Protein AF-0000000078946278 (afdb_homodimer)

Solvent-accessible surface area (backbone atoms only — not comparable to full-atom values): 30186 Å² total; per-residue (Å²): 126,74,51,47,53,63,63,53,52,40,31,12,50,52,38,10,44,50,48,45,41,41,40,75,35,79,30,46,51,8,43,84,36,61,47,65,68,46,44,50,66,47,46,50,50,32,53,38,47,28,50,66,48,45,50,46,32,24,49,40,14,40,35,33,60,70,62,76,34,54,54,55,64,56,47,61,16,51,51,42,20,52,34,47,51,42,25,46,73,36,27,77,57,79,76,48,62,60,39,45,63,53,41,46,47,37,42,15,9,28,27,49,14,62,43,74,73,43,5,36,56,39,17,37,51,36,35,64,37,36,36,36,66,25,32,50,29,39,34,51,29,51,38,69,73,37,75,80,54,97,74,88,49,94,72,72,20,70,82,44,81,62,23,61,56,51,32,56,74,66,59,35,16,46,41,55,45,18,70,75,39,23,93,65,31,56,67,29,38,28,52,73,54,42,34,48,66,31,51,53,50,30,53,49,39,57,59,35,28,76,76,31,42,40,62,59,20,52,39,50,54,48,40,51,48,35,38,72,41,69,29,36,44,12,26,73,71,53,30,63,67,51,18,47,49,52,15,50,52,31,42,34,38,76,72,63,75,44,49,70,67,54,50,45,49,60,28,50,69,58,47,71,46,44,23,43,54,46,55,47,24,39,48,15,53,12,40,9,51,42,36,56,53,41,45,23,40,40,67,54,95,55,37,52,30,46,41,68,48,82,123,126,72,51,48,55,64,62,52,53,41,32,11,50,52,39,10,43,51,48,46,42,40,39,76,35,79,31,44,49,8,43,84,35,60,47,65,68,45,44,49,64,47,45,50,50,32,52,36,47,28,50,67,49,46,49,46,32,24,49,41,15,40,35,33,60,70,63,76,34,54,54,57,64,57,47,61,16,53,51,40,20,53,33,47,50,42,25,46,73,37,28,77,56,79,75,48,62,59,38,44,62,54,43,45,47,36,42,14,7,28,27,50,13,62,42,74,74,44,4,35,56,40,17,36,50,35,35,63,39,36,36,38,66,25,33,52,29,39,34,53,29,51,38,68,74,36,74,81,53,97,74,88,50,94,73,73,18,71,83,44,83,62,23,60,57,51,32,56,74,66,57,34,15,46,41,53,47,16,71,75,39,23,93,65,32,56,69,28,38,30,53,74,57,43,34,48,65,30,52,52,49,30,53,49,41,58,58,34,27,76,78,30,43,40,62,59,20,52,39,50,53,48,39,53,48,35,37,73,39,67,29,37,46,13,26,73,69,53,29,62,67,50,18,48,48,51,16,51,52,32,40,34,39,77,69,63,74,42,50,73,66,54,51,44,48,60,27,50,69,57,48,71,46,46,22,42,54,47,55,46,28,39,48,13,54,14,39,10,53,41,36,56,52,41,47,24,40,39,68,56,94,54,37,52,30,45,42,67,48,82,124

Foldseek 3Di:
DDAQDLVLLLVLLLVLLLLLQAQPAFLHAHVVDAFPAGHSVLSVLLSVLLSVLSSLLLVLLLCCLVVVDPLQRSLLLQSLLVSLVSSCVRGPARQASLLSNQSSLLSSLSRNDRANLSSLVSSLVSQVSYWLVSVLSNLNSVCSRPVPDLDADPALGSNDPCNSVVSVVVGCTLLNVLVVCCVQAVSSVCNNVSNVLLQVLLVQLQVQLVPDFNSVSLNLSLLVVLLVDFQNQLCSQPNPVLSVVSNVVSVCCVVVVDDPVVNSCVSPVVGNSSRSSRSSSSSSSSSSSQSSQAWDWDDDPNTIGIDGDPD/DDAQDLVLLLVLLLVLLLLLQAQPAFLHAHVVDAFPAGHSVLSVLLSVLLSVLSSLLLVLLLCCLVVVDPLQRSLLLQSLLVSLVSSCVRGPARQASLLSNQSSLLSSLSRNDRANLSSLVSSLVSQVSYWLVSVLSNLNSVCSRPVPDLDADPALGSNDPCNSVRSVVVGCTLLNVLVVCCVQAVSSVCNNVSNVLLQVLLVQLQVQLVPDFNSVSLNLSLLVVLLVDFQNQLCSQPNPVVSVVSNVVSVCCVVVVDDPVVNSCVSPVVGNSSRSSRSSSSSSSSSSSQSSQAWDWDDDPNTIGIDGDRD

InterPro domains:
  IPR002736 Triphosphoribosyl-dephospho-CoA protein [PF01874] (12-288)

Radius of gyration: 24.63 Å; Cα contacts (8 Å, |Δi|>4): 1184; chains: 2; bounding box: 60×61×62 Å

pLDDT: mean 94.71, std 9.1, range [39.09, 98.94]

Sequence (622 aa):
MIAMERWSIVKAFLLGSLLEATIPKPGNVSRHRDFEDLSIYHFLFGNTALVPIYHEAVKVGELVRKGILSPSEAGLGDLIRRGTEAVRRVQDANPNFGVIALSIPLMAGLAMGRNVLEGREKATLLLRESTVRDTMELYRAIRTLNPKGIGKAERYDVYSDESFRELFEDRVNLWKLGEISCERELIFCEWISGYSLTYSTADRLVELLSREPLEEAVKKAFVELLAERRDTLIERKAGRKEAELVRKRARELLEGRISTEEFESFMAEKGDLRNPGSLADVMAVSLSLLALSGLRIEMRNGRVFGVIGRSMIAMERWSIVKAFLLGSLLEATIPKPGNVSRHRDFEDLSIYHFLFGNTALVPIYHEAVKVGELVRKGILSPSEAGLGDLIRRGTEAVRRVQDANPNFGVIALSIPLMAGLAMGRNVLEGREKATLLLRESTVRDTMELYRAIRTLNPKGIGKAERYDVYSDESFRELFEDRVNLWKLGEISCERELIFCEWISGYSLTYSTADRLVELLSREPLEEAVKKAFVELLAERRDTLIERKAGRKEAELVRKRARELLEGRISTEEFESFMAEKGDLRNPGSLADVMAVSLSLLALSGLRIEMRNGRVFGVIGRS

Structure (mmCIF, N/CA/C/O backbone):
data_AF-0000000078946278-model_v1
#
loop_
_entity.id
_entity.type
_entity.pdbx_description
1 polymer 'ATP:dephospho-CoA triphosphoribosyl transferase (CitG)'
#
loop_
_atom_site.group_PDB
_atom_site.id
_atom_site.type_symbol
_atom_site.label_atom_id
_atom_site.label_alt_id
_atom_site.label_comp_id
_atom_site.label_asym_id
_atom_site.label_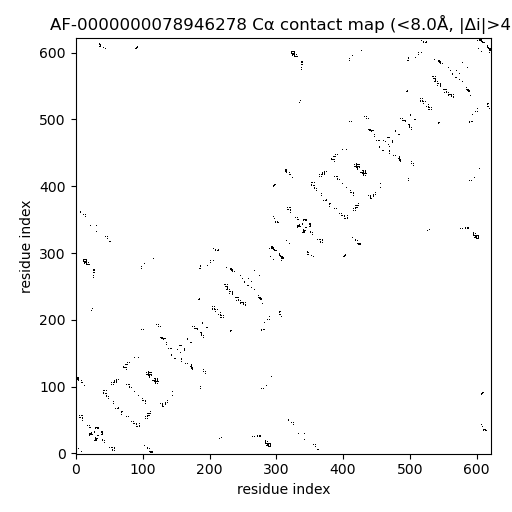entity_id
_atom_site.label_seq_id
_atom_site.pdbx_PDB_ins_code
_atom_site.Cartn_x
_atom_site.Cartn_y
_atom_site.Cartn_z
_atom_site.occupancy
_atom_site.B_iso_or_equiv
_atom_site.auth_seq_id
_atom_site.auth_comp_id
_atom_site.auth_asym_id
_atom_site.auth_atom_id
_atom_site.pdbx_PDB_model_num
ATOM 1 N N . MET A 1 1 ? -27.203 13.742 -7.895 1 41.56 1 MET A N 1
ATOM 2 C CA . MET A 1 1 ? -25.797 13.914 -8.25 1 41.56 1 MET A CA 1
ATOM 3 C C . MET A 1 1 ? -24.922 12.914 -7.496 1 41.56 1 MET A C 1
ATOM 5 O O . MET A 1 1 ? -25.078 12.727 -6.289 1 41.56 1 MET A O 1
ATOM 9 N N . ILE A 1 2 ? -24.438 11.891 -8.164 1 65.69 2 ILE A N 1
ATOM 10 C CA . ILE A 1 2 ? -24 10.617 -7.605 1 65.69 2 ILE A CA 1
ATOM 11 C C . ILE A 1 2 ? -22.75 10.828 -6.754 1 65.69 2 ILE A C 1
ATOM 13 O O . ILE A 1 2 ? -21.781 11.461 -7.199 1 65.69 2 ILE A O 1
ATOM 17 N N . ALA A 1 3 ? -22.859 10.766 -5.426 1 75.12 3 ALA A N 1
ATOM 18 C CA . ALA A 1 3 ? -21.781 10.852 -4.438 1 75.12 3 ALA A CA 1
ATOM 19 C C . ALA A 1 3 ? -20.562 10.039 -4.883 1 75.12 3 ALA A C 1
ATOM 21 O O . ALA A 1 3 ? -20.688 9.102 -5.676 1 75.12 3 ALA A O 1
ATOM 22 N N . MET A 1 4 ? -19.438 10.586 -4.492 1 84.25 4 MET A N 1
ATOM 23 C CA . MET A 1 4 ? -18.219 9.852 -4.832 1 84.25 4 MET A CA 1
ATOM 24 C C . MET A 1 4 ? -18.25 8.453 -4.219 1 84.25 4 MET A C 1
ATOM 26 O O . MET A 1 4 ? -18.703 8.273 -3.088 1 84.25 4 MET A O 1
ATOM 30 N N . GLU A 1 5 ? -17.844 7.508 -4.988 1 91.75 5 GLU A N 1
ATOM 31 C CA . GLU A 1 5 ? -17.891 6.105 -4.594 1 91.75 5 GLU A CA 1
ATOM 32 C C . GLU A 1 5 ? -16.906 5.812 -3.467 1 91.75 5 GLU A C 1
ATOM 34 O O . GLU A 1 5 ? -15.758 6.234 -3.521 1 91.75 5 GLU A O 1
ATOM 39 N N . ARG A 1 6 ? -17.344 5.125 -2.389 1 96.25 6 ARG A N 1
ATOM 40 C CA . ARG A 1 6 ? -16.609 4.883 -1.155 1 96.25 6 ARG A CA 1
ATOM 41 C C . ARG A 1 6 ? -15.227 4.309 -1.451 1 96.25 6 ARG A C 1
ATOM 43 O O . ARG A 1 6 ? -14.211 4.852 -1.009 1 96.25 6 ARG A O 1
ATOM 50 N N . TRP A 1 7 ? -15.172 3.295 -2.275 1 98.31 7 TRP A N 1
ATOM 51 C CA . TRP A 1 7 ? -13.914 2.604 -2.521 1 98.31 7 TRP A CA 1
ATOM 52 C C . TRP A 1 7 ? -12.961 3.477 -3.336 1 98.31 7 TRP A C 1
ATOM 54 O O . TRP A 1 7 ? -11.742 3.389 -3.182 1 98.31 7 TRP A O 1
ATOM 64 N N . SER A 1 8 ? -13.531 4.355 -4.207 1 98 8 SER A N 1
ATOM 65 C CA . SER A 1 8 ? -12.68 5.266 -4.961 1 98 8 SER A CA 1
ATOM 66 C C . SER A 1 8 ? -11.906 6.199 -4.031 1 98 8 SER A C 1
ATOM 68 O O . SER A 1 8 ? -10.719 6.441 -4.234 1 98 8 SER A O 1
ATOM 70 N N . ILE A 1 9 ? -12.602 6.656 -2.98 1 98.75 9 ILE A N 1
ATOM 71 C CA . ILE A 1 9 ? -11.977 7.559 -2.023 1 98.75 9 ILE A CA 1
ATOM 72 C C . ILE A 1 9 ? -10.938 6.801 -1.204 1 98.75 9 ILE A C 1
ATOM 74 O O . ILE A 1 9 ? -9.789 7.25 -1.076 1 98.75 9 ILE A O 1
ATOM 78 N N . VAL A 1 10 ? -11.266 5.609 -0.707 1 98.88 10 VAL A N 1
ATOM 79 C CA . VAL A 1 10 ? -10.375 4.82 0.129 1 98.88 10 VAL A CA 1
ATOM 80 C C . VAL A 1 10 ? -9.109 4.477 -0.653 1 98.88 10 VAL A C 1
ATOM 82 O O . VAL A 1 10 ? -7.992 4.719 -0.181 1 98.88 10 VAL A O 1
ATOM 85 N N . LYS A 1 11 ? -9.273 3.98 -1.908 1 98.88 11 LYS A N 1
ATOM 86 C CA . LYS A 1 11 ? -8.133 3.596 -2.738 1 98.88 11 LYS A CA 1
ATOM 87 C C . LYS A 1 11 ? -7.23 4.793 -3.02 1 98.88 11 LYS A C 1
ATOM 89 O O . LYS A 1 11 ? -6.004 4.676 -2.971 1 98.88 11 LYS A O 1
ATOM 94 N N . ALA A 1 12 ? -7.832 5.93 -3.264 1 98.75 12 ALA A N 1
ATOM 95 C CA . ALA A 1 12 ? -7.082 7.129 -3.633 1 98.75 12 ALA A CA 1
ATOM 96 C C . ALA A 1 12 ? -6.188 7.59 -2.486 1 98.75 12 ALA A C 1
ATOM 98 O O . ALA A 1 12 ? -5.023 7.934 -2.701 1 98.75 12 ALA A O 1
ATOM 99 N N . PHE A 1 13 ? -6.688 7.578 -1.29 1 98.94 13 PHE A N 1
ATOM 100 C CA . PHE A 1 13 ? -5.941 8.102 -0.155 1 98.94 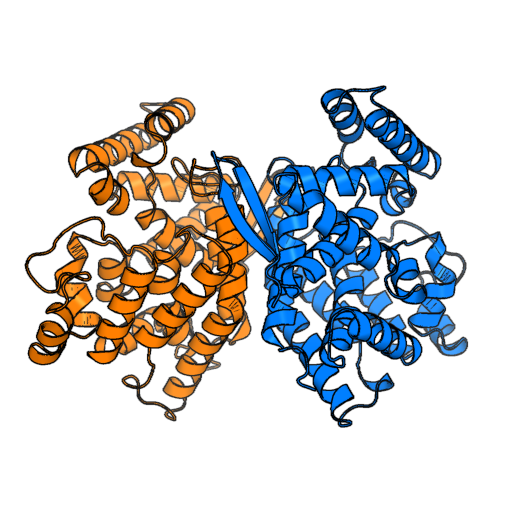13 PHE A CA 1
ATOM 101 C C . PHE A 1 13 ? -4.875 7.113 0.297 1 98.94 13 PHE A C 1
ATOM 103 O O . PHE A 1 13 ? -3.816 7.516 0.788 1 98.94 13 PHE A O 1
ATOM 110 N N . LEU A 1 14 ? -5.129 5.777 0.077 1 98.94 14 LEU A N 1
ATOM 111 C CA . LEU A 1 14 ? -4.07 4.797 0.288 1 98.94 14 LEU A CA 1
ATOM 112 C C . LEU A 1 14 ? -2.951 4.98 -0.734 1 98.94 14 LEU A C 1
ATOM 114 O O . LEU A 1 14 ? -1.773 5.004 -0.374 1 98.94 14 LEU A O 1
ATOM 118 N N . LEU A 1 15 ? -3.311 5.199 -1.965 1 98.94 15 LEU A N 1
ATOM 119 C CA . LEU A 1 15 ? -2.336 5.301 -3.045 1 98.94 15 LEU A CA 1
ATOM 120 C C . LEU A 1 15 ? -1.491 6.562 -2.896 1 98.94 15 LEU A C 1
ATOM 122 O O . LEU A 1 15 ? -0.268 6.516 -3.051 1 98.94 15 LEU A O 1
ATOM 126 N N . GLY A 1 16 ? -2.17 7.699 -2.637 1 98.94 16 GLY A N 1
ATOM 127 C CA . GLY A 1 16 ? -1.436 8.945 -2.492 1 98.94 16 GLY A CA 1
ATOM 128 C C . GLY A 1 16 ? -0.363 8.891 -1.421 1 98.94 16 GLY A C 1
ATOM 129 O O . GLY A 1 16 ? 0.75 9.375 -1.623 1 98.94 16 GLY A O 1
ATOM 130 N N . SER A 1 17 ? -0.694 8.273 -0.281 1 98.81 17 SER A N 1
ATOM 131 C CA . SER A 1 17 ? 0.256 8.125 0.816 1 98.81 17 SER A CA 1
ATOM 132 C C . SER A 1 17 ? 1.431 7.242 0.415 1 98.81 17 SER A C 1
ATOM 134 O O . SER A 1 17 ? 2.58 7.543 0.741 1 98.81 17 SER A O 1
ATOM 136 N N . LEU A 1 18 ? 1.166 6.156 -0.286 1 98.88 18 LEU A N 1
ATOM 137 C CA . LEU A 1 18 ? 2.215 5.238 -0.718 1 98.88 18 LEU A CA 1
ATOM 138 C C . LEU A 1 18 ? 3.125 5.898 -1.747 1 98.88 18 LEU A C 1
ATOM 140 O O . LEU A 1 18 ? 4.344 5.715 -1.713 1 98.88 18 LEU A O 1
ATOM 144 N N . LEU A 1 19 ? 2.529 6.633 -2.688 1 98.94 19 LEU A N 1
ATOM 145 C CA . LEU A 1 19 ? 3.326 7.34 -3.684 1 98.94 19 LEU A CA 1
ATOM 146 C C . LEU A 1 19 ? 4.262 8.344 -3.018 1 98.94 19 LEU A C 1
ATOM 148 O O . LEU A 1 19 ? 5.453 8.391 -3.334 1 98.94 19 LEU A O 1
ATOM 152 N N . GLU A 1 20 ? 3.682 9.109 -2.102 1 98.88 20 GLU A N 1
ATOM 153 C CA . GLU A 1 20 ? 4.477 10.102 -1.387 1 98.88 20 GLU A CA 1
ATOM 154 C C . GLU A 1 20 ? 5.68 9.461 -0.701 1 98.88 20 GLU A C 1
ATOM 156 O O . GLU A 1 20 ? 6.789 9.984 -0.759 1 98.88 20 GLU A O 1
ATOM 161 N N . ALA A 1 21 ? 5.496 8.305 -0.02 1 98.75 21 ALA A N 1
ATOM 162 C CA . ALA A 1 21 ? 6.551 7.641 0.745 1 98.75 21 ALA A CA 1
ATOM 163 C C . ALA A 1 21 ? 7.59 7.016 -0.182 1 98.75 21 ALA A C 1
ATOM 165 O O . ALA A 1 21 ? 8.758 6.875 0.19 1 98.75 21 ALA A O 1
ATOM 166 N N . THR A 1 22 ? 7.168 6.652 -1.377 1 98.88 22 THR A N 1
ATOM 167 C CA . THR A 1 22 ? 8.031 5.906 -2.285 1 98.88 22 THR A CA 1
ATOM 168 C C . THR A 1 22 ? 8.883 6.855 -3.127 1 98.88 22 THR A C 1
ATOM 170 O O . THR A 1 22 ? 10.047 6.574 -3.4 1 98.88 22 THR A O 1
ATOM 173 N N . ILE A 1 23 ? 8.344 7.965 -3.584 1 98.88 23 ILE A N 1
ATOM 174 C CA . ILE A 1 23 ? 9.016 8.906 -4.477 1 98.88 23 ILE A CA 1
ATOM 175 C C . ILE A 1 23 ? 10.156 9.594 -3.732 1 98.88 23 ILE A C 1
ATOM 177 O O . ILE A 1 23 ? 9.977 10.055 -2.602 1 98.88 23 ILE A O 1
ATOM 181 N N . PRO A 1 24 ? 11.344 9.641 -4.285 1 98.19 24 PRO A N 1
ATOM 182 C CA . PRO A 1 24 ? 12.531 10.133 -3.586 1 98.19 24 PRO A CA 1
ATOM 183 C C . PRO A 1 24 ? 12.586 11.656 -3.504 1 98.19 24 PRO A C 1
ATOM 185 O O . PRO A 1 24 ? 13.523 12.273 -4.016 1 98.19 24 PRO A O 1
ATOM 188 N N . LYS A 1 25 ? 11.672 12.234 -2.766 1 98.06 25 LYS A N 1
ATOM 189 C CA . LYS A 1 25 ? 11.695 13.672 -2.516 1 98.06 25 LYS A CA 1
ATOM 190 C C . LYS A 1 25 ? 12.852 14.055 -1.6 1 98.06 25 LYS A C 1
ATOM 192 O O . LYS A 1 25 ? 13.18 13.32 -0.665 1 98.06 25 LYS A O 1
ATOM 197 N N . PRO A 1 26 ? 13.438 15.203 -1.838 1 97.44 26 PRO A N 1
ATOM 198 C CA . PRO A 1 26 ? 14.594 15.602 -1.038 1 97.44 26 PRO A CA 1
ATOM 199 C C . PRO A 1 26 ? 14.281 15.688 0.454 1 97.44 26 PRO A C 1
ATOM 201 O O . PRO A 1 26 ? 13.289 16.312 0.845 1 97.44 26 PRO A O 1
ATOM 204 N N . GLY A 1 27 ? 15.141 14.992 1.23 1 97.62 27 GLY A N 1
ATOM 205 C CA . GLY A 1 27 ? 15.078 15.133 2.678 1 97.62 27 GLY A CA 1
ATOM 206 C C . GLY A 1 27 ? 14.102 14.172 3.33 1 97.62 27 GLY A C 1
ATOM 207 O O . GLY A 1 27 ? 13.961 14.164 4.555 1 97.62 27 GLY A O 1
ATOM 208 N N . ASN A 1 28 ? 13.453 13.391 2.559 1 97.81 28 ASN A N 1
ATOM 209 C CA . ASN A 1 28 ? 12.453 12.484 3.105 1 97.81 28 ASN A CA 1
ATOM 210 C C . ASN A 1 28 ? 12.898 11.023 2.98 1 97.81 28 ASN A C 1
ATOM 212 O O . ASN A 1 28 ? 13.805 10.711 2.209 1 97.81 28 ASN A O 1
ATOM 216 N N . VAL A 1 29 ? 12.297 10.195 3.818 1 97.56 29 VAL A N 1
ATOM 217 C CA . VAL A 1 29 ? 12.305 8.766 3.521 1 97.56 29 VAL A CA 1
ATOM 218 C C . VAL A 1 29 ? 11.734 8.523 2.125 1 97.56 29 VAL A C 1
ATOM 220 O O . VAL A 1 29 ? 10.828 9.234 1.688 1 97.56 29 VAL A O 1
ATOM 223 N N . SER A 1 30 ? 12.25 7.574 1.442 1 98.19 30 SER A N 1
ATOM 224 C CA . SER A 1 30 ? 11.789 7.184 0.113 1 98.19 30 SER A CA 1
ATOM 225 C C . SER A 1 30 ? 12.172 5.746 -0.207 1 98.19 30 SER A C 1
ATOM 227 O O . SER A 1 30 ? 12.656 5.02 0.665 1 98.19 30 SER A O 1
ATOM 229 N N . ARG A 1 31 ? 11.898 5.359 -1.455 1 98.44 31 ARG A N 1
ATOM 230 C CA . ARG A 1 31 ? 12.32 4.027 -1.871 1 98.44 31 ARG A CA 1
ATOM 231 C C . ARG A 1 31 ? 13.844 3.891 -1.802 1 98.44 31 ARG A C 1
ATOM 233 O O . ARG A 1 31 ? 14.367 2.787 -1.639 1 98.44 31 ARG A O 1
ATOM 240 N N . HIS A 1 32 ? 14.625 5.023 -1.742 1 97.25 32 HIS A N 1
ATOM 241 C CA . HIS A 1 32 ? 16.078 4.949 -1.817 1 97.25 32 HIS A CA 1
ATOM 242 C C . HIS A 1 32 ? 16.719 5.293 -0.476 1 97.25 32 HIS A C 1
ATOM 244 O O . HIS A 1 32 ? 17.922 5.098 -0.29 1 97.25 32 HIS A O 1
ATOM 250 N N . ARG A 1 33 ? 15.914 5.816 0.417 1 95.69 33 ARG A N 1
ATOM 251 C CA . ARG A 1 33 ? 16.516 6.363 1.63 1 95.69 33 ARG A CA 1
ATOM 252 C C . ARG A 1 33 ? 15.633 6.098 2.844 1 95.69 33 ARG A C 1
ATOM 254 O O . ARG A 1 33 ? 14.422 6.312 2.793 1 95.69 33 ARG A O 1
ATOM 261 N N . ASP A 1 34 ? 16.25 5.633 3.912 1 96.44 34 ASP A N 1
ATOM 262 C CA . ASP A 1 34 ? 15.641 5.516 5.238 1 96.44 34 ASP A CA 1
ATOM 263 C C . ASP A 1 34 ? 16.344 6.422 6.242 1 96.44 34 ASP A C 1
ATOM 265 O O . ASP A 1 34 ? 17.422 6.945 5.969 1 96.44 34 ASP A O 1
ATOM 269 N N . PHE A 1 35 ? 15.703 6.715 7.309 1 96.06 35 PHE A N 1
ATOM 270 C CA . PHE A 1 35 ? 16.344 7.297 8.484 1 96.06 35 PHE A CA 1
ATOM 271 C C . PHE A 1 35 ? 16.719 6.211 9.484 1 96.06 35 PHE A C 1
ATOM 273 O O . PHE A 1 35 ? 16.469 5.027 9.25 1 96.06 35 PHE A O 1
ATOM 280 N N . GLU A 1 36 ? 17.422 6.629 10.523 1 94.5 36 GLU A N 1
ATOM 281 C CA . GLU A 1 36 ? 17.828 5.695 11.562 1 94.5 36 GLU A CA 1
ATOM 282 C C . GLU A 1 36 ? 16.625 5.141 12.32 1 94.5 36 GLU A C 1
ATOM 284 O O . GLU A 1 36 ? 16.656 4.008 12.805 1 94.5 36 GLU A O 1
ATOM 289 N N . ASP A 1 37 ? 15.508 5.914 12.312 1 94.19 37 ASP A N 1
ATOM 290 C CA . ASP A 1 37 ? 14.383 5.512 13.148 1 94.19 37 ASP A CA 1
ATOM 291 C C . ASP A 1 37 ? 13.094 5.422 12.336 1 94.19 37 ASP A C 1
ATOM 293 O O . ASP A 1 37 ? 12.008 5.246 12.891 1 94.19 37 ASP A O 1
ATOM 297 N N . LEU A 1 38 ? 13.211 5.551 11.039 1 96.69 38 LEU A N 1
ATOM 298 C CA . LEU A 1 38 ? 12.047 5.543 10.156 1 96.69 38 LEU A CA 1
ATOM 299 C C . LEU A 1 38 ? 12.422 5.031 8.773 1 96.69 38 LEU A C 1
ATOM 301 O O . LEU A 1 38 ? 13.391 5.5 8.172 1 96.69 38 LEU A O 1
ATOM 305 N N . SER A 1 39 ? 11.719 4.066 8.289 1 97.88 39 SER A N 1
ATOM 306 C CA . SER A 1 39 ? 12 3.482 6.977 1 97.88 39 SER A CA 1
ATOM 307 C C . SER A 1 39 ? 10.727 3.383 6.137 1 97.88 39 SER A C 1
ATOM 309 O O . SER A 1 39 ? 9.625 3.598 6.645 1 97.88 39 SER A O 1
ATOM 311 N N . ILE A 1 40 ? 10.898 3.041 4.883 1 98.62 40 ILE A N 1
ATOM 312 C CA . ILE A 1 40 ? 9.781 2.891 3.959 1 98.62 40 ILE A CA 1
ATOM 313 C C . ILE A 1 40 ? 8.844 1.796 4.457 1 98.62 40 ILE A C 1
ATOM 315 O O . ILE A 1 40 ? 7.629 1.862 4.238 1 98.62 40 ILE A O 1
ATOM 319 N N . TYR A 1 41 ? 9.336 0.786 5.164 1 98.81 41 TYR A N 1
ATOM 320 C CA . TYR A 1 41 ? 8.516 -0.313 5.656 1 98.81 41 TYR A CA 1
ATOM 321 C C . TYR A 1 41 ? 7.508 0.179 6.688 1 98.81 41 TYR A C 1
ATOM 323 O O . TYR A 1 41 ? 6.387 -0.329 6.762 1 98.81 41 TYR A O 1
ATOM 331 N N . HIS A 1 42 ? 7.879 1.192 7.492 1 98.62 42 HIS A N 1
ATOM 332 C CA . HIS A 1 42 ? 6.941 1.781 8.438 1 98.62 42 HIS A CA 1
ATOM 333 C C . HIS A 1 42 ? 5.73 2.373 7.723 1 98.62 42 HIS A C 1
ATOM 335 O O . HIS A 1 42 ? 4.602 2.258 8.203 1 98.62 42 HIS A O 1
ATOM 341 N N . PHE A 1 43 ? 5.98 2.992 6.59 1 98.75 43 PHE A N 1
ATOM 342 C CA . PHE A 1 43 ? 4.895 3.57 5.805 1 98.75 43 PHE A CA 1
ATOM 343 C C . PHE A 1 43 ? 3.998 2.477 5.234 1 98.75 43 PHE A C 1
ATOM 345 O O . PHE A 1 43 ? 2.777 2.635 5.176 1 98.75 43 PHE A O 1
ATOM 352 N N . LEU A 1 44 ? 4.59 1.342 4.773 1 98.88 44 LEU A N 1
ATOM 353 C CA . LEU A 1 44 ? 3.793 0.243 4.234 1 98.88 44 LEU A CA 1
ATOM 354 C C . LEU A 1 44 ? 2.891 -0.35 5.312 1 98.88 44 LEU A C 1
ATOM 356 O O . LEU A 1 44 ? 1.694 -0.547 5.086 1 98.88 44 LEU A O 1
ATOM 360 N N . PHE A 1 45 ? 3.461 -0.614 6.477 1 98.81 45 PHE A N 1
ATOM 361 C CA . PHE A 1 45 ? 2.695 -1.168 7.586 1 98.81 45 PHE A CA 1
ATOM 362 C C . PHE A 1 45 ? 1.61 -0.195 8.031 1 98.81 45 PHE A C 1
ATOM 364 O O . PHE A 1 45 ? 0.457 -0.587 8.219 1 98.81 45 PHE A O 1
ATOM 371 N N . GLY A 1 46 ? 2.002 1.065 8.211 1 98.62 46 GLY A N 1
ATOM 372 C CA . GLY A 1 46 ? 1.035 2.072 8.625 1 98.62 46 GLY A CA 1
ATOM 373 C C . GLY A 1 46 ? -0.107 2.238 7.637 1 98.62 46 GLY A C 1
ATOM 374 O O . GLY A 1 46 ? -1.269 2.34 8.039 1 98.62 46 GLY A O 1
ATOM 375 N N . ASN A 1 47 ? 0.241 2.299 6.367 1 98.69 47 ASN A N 1
ATOM 376 C CA . ASN A 1 47 ? -0.752 2.482 5.312 1 98.69 47 ASN A CA 1
ATOM 377 C C . ASN A 1 47 ? -1.805 1.378 5.336 1 98.69 47 ASN A C 1
ATOM 379 O O . ASN A 1 47 ? -3.004 1.656 5.301 1 98.69 47 ASN A O 1
ATOM 383 N N . THR A 1 48 ? -1.396 0.123 5.414 1 98.75 48 THR A N 1
ATOM 384 C CA . THR A 1 48 ? -2.334 -0.994 5.359 1 98.75 48 THR A CA 1
ATOM 385 C C . THR A 1 48 ? -3.154 -1.076 6.645 1 98.75 48 THR A C 1
ATOM 387 O O . THR A 1 48 ? -4.32 -1.472 6.617 1 98.75 48 THR A O 1
ATOM 390 N N . ALA A 1 49 ? -2.578 -0.666 7.742 1 98.62 49 ALA A N 1
ATOM 391 C CA . ALA A 1 49 ? -3.283 -0.667 9.023 1 98.62 49 ALA A CA 1
ATOM 392 C C . ALA A 1 49 ? -4.465 0.297 8.992 1 98.62 49 ALA A C 1
ATOM 394 O O . ALA A 1 49 ? -5.41 0.152 9.773 1 98.62 49 ALA A O 1
ATOM 395 N N . LEU A 1 50 ? -4.457 1.238 8.086 1 98.81 50 LEU A N 1
ATOM 396 C CA . LEU A 1 50 ? -5.438 2.32 8.086 1 98.81 50 LEU A CA 1
ATOM 397 C C . LEU A 1 50 ? -6.656 1.948 7.25 1 98.81 50 LEU A C 1
ATOM 399 O O . LEU A 1 50 ? -7.672 2.648 7.281 1 98.81 50 LEU A O 1
ATOM 403 N N . VAL A 1 51 ? -6.652 0.849 6.547 1 98.88 51 VAL A N 1
ATOM 404 C CA . VAL A 1 51 ? -7.664 0.536 5.543 1 98.88 51 VAL A CA 1
ATOM 405 C C . VAL A 1 51 ? -9.047 0.535 6.188 1 98.88 51 VAL A C 1
ATOM 407 O O . VAL A 1 51 ? -9.969 1.197 5.699 1 98.88 51 VAL A O 1
ATOM 410 N N . PRO A 1 52 ? -9.289 -0.141 7.352 1 98.75 52 PRO A N 1
ATOM 411 C CA . PRO A 1 52 ? -10.633 -0.13 7.934 1 98.75 52 PRO A CA 1
ATOM 412 C C . PRO A 1 52 ? -11.055 1.253 8.43 1 98.75 52 PRO A C 1
ATOM 414 O O . PRO A 1 52 ? -12.234 1.605 8.359 1 98.75 52 PRO A O 1
ATOM 417 N N . ILE A 1 53 ? -10.086 2.043 8.938 1 98.88 53 ILE A N 1
ATOM 418 C CA . ILE A 1 53 ? -10.383 3.371 9.469 1 98.88 53 ILE A CA 1
ATOM 419 C C . ILE A 1 53 ? -10.773 4.309 8.336 1 98.88 53 ILE A C 1
ATOM 421 O O . ILE A 1 53 ? -11.727 5.086 8.461 1 98.88 53 ILE A O 1
ATOM 425 N N . TYR A 1 54 ? -10.039 4.234 7.211 1 98.94 54 TYR A N 1
ATOM 426 C CA . TYR A 1 54 ? -10.367 5.043 6.047 1 98.94 54 TYR A CA 1
ATOM 427 C C . TYR A 1 54 ? -11.734 4.664 5.484 1 98.94 54 TYR A C 1
ATOM 429 O O . TYR A 1 54 ? -12.516 5.535 5.102 1 98.94 54 TYR A O 1
ATOM 437 N N . HIS A 1 55 ? -12.008 3.354 5.438 1 98.88 55 HIS A N 1
ATOM 438 C CA . HIS A 1 55 ? -13.328 2.896 5.016 1 98.88 55 HIS A CA 1
ATOM 439 C C . HIS A 1 55 ? -14.422 3.48 5.906 1 98.88 55 HIS A C 1
ATOM 441 O O . HIS A 1 55 ? -15.461 3.928 5.41 1 98.88 55 HIS A O 1
ATOM 447 N N . GLU A 1 56 ? -14.211 3.477 7.195 1 98.81 56 GLU A N 1
ATOM 448 C CA . GLU A 1 56 ? -15.188 4 8.148 1 98.81 56 GLU A CA 1
ATOM 449 C C . GLU A 1 56 ? -15.344 5.512 8.008 1 98.81 56 GLU A C 1
ATOM 451 O O . GLU A 1 56 ? -16.453 6.039 8.117 1 98.81 56 GLU A O 1
ATOM 456 N N . ALA A 1 57 ? -14.227 6.227 7.805 1 98.88 57 ALA A N 1
ATOM 457 C CA . ALA A 1 57 ? -14.297 7.672 7.629 1 98.88 57 ALA A CA 1
ATOM 458 C C . ALA A 1 57 ? -15.211 8.039 6.469 1 98.88 57 ALA A C 1
ATOM 460 O O . ALA A 1 57 ? -16.016 8.969 6.578 1 98.88 57 ALA A O 1
ATOM 461 N N . VAL A 1 58 ? -15.055 7.332 5.363 1 98.88 58 VAL A N 1
ATOM 462 C CA . VAL A 1 58 ? -15.891 7.586 4.199 1 98.88 58 VAL A CA 1
ATOM 463 C C . VAL A 1 58 ? -17.344 7.234 4.52 1 98.88 58 VAL A C 1
ATOM 465 O O . VAL A 1 58 ? -18.266 7.973 4.156 1 98.88 58 VAL A O 1
ATOM 468 N N . LYS A 1 59 ? -17.562 6.113 5.207 1 98.69 59 LYS A N 1
ATOM 469 C CA . LYS A 1 59 ? -18.906 5.711 5.605 1 98.69 59 LYS A CA 1
ATOM 470 C C . LYS A 1 59 ? -19.578 6.789 6.457 1 98.69 59 LYS A C 1
ATOM 472 O O . LYS A 1 59 ? -20.766 7.074 6.289 1 98.69 59 LYS A O 1
ATOM 477 N N . VAL A 1 60 ? -18.859 7.32 7.363 1 98.75 60 VAL A N 1
ATOM 478 C CA . VAL A 1 60 ? -19.375 8.383 8.219 1 98.75 60 VAL A CA 1
ATOM 479 C C . VAL A 1 60 ? -19.828 9.562 7.363 1 98.75 60 VAL A C 1
ATOM 481 O O . VAL A 1 60 ? -20.906 10.125 7.59 1 98.75 60 VAL A O 1
ATOM 484 N N . GLY A 1 61 ? -18.969 9.961 6.383 1 98.69 61 GLY A N 1
ATOM 485 C CA . GLY A 1 61 ? -19.375 11.008 5.461 1 98.69 61 GLY A CA 1
ATOM 486 C C . GLY A 1 61 ? -20.656 10.711 4.73 1 98.69 61 GLY A C 1
ATOM 487 O O . GLY A 1 61 ? -21.516 11.586 4.566 1 98.69 61 GLY A O 1
ATOM 488 N N . GLU A 1 62 ? -20.844 9.461 4.336 1 98.44 62 GLU A N 1
ATOM 489 C CA . GLU A 1 62 ? -22.062 9.031 3.666 1 98.44 62 GLU A CA 1
ATOM 490 C C . GLU A 1 62 ? -23.266 9.164 4.586 1 98.44 62 GLU A C 1
ATOM 492 O O . GLU A 1 62 ? -24.344 9.586 4.148 1 98.44 62 GLU A O 1
ATOM 497 N N . LEU A 1 63 ? -23.078 8.758 5.801 1 98.62 63 LEU A N 1
ATOM 498 C CA . LEU A 1 63 ? -24.172 8.82 6.77 1 98.62 63 LEU A CA 1
ATOM 499 C C . LEU A 1 63 ? -24.562 10.266 7.062 1 98.62 63 LEU A C 1
ATOM 501 O O . LEU A 1 63 ? -25.734 10.562 7.246 1 98.62 63 LEU A O 1
ATOM 505 N N . VAL A 1 64 ? -23.594 11.141 7.129 1 98.62 64 VAL A N 1
ATOM 506 C CA . VAL A 1 64 ? -23.891 12.555 7.336 1 98.62 64 VAL A CA 1
ATOM 507 C C . VAL A 1 64 ? -24.641 13.109 6.129 1 98.62 64 VAL A C 1
ATOM 509 O O . VAL A 1 64 ? -25.625 13.828 6.285 1 98.62 64 VAL A O 1
ATOM 512 N N . ARG A 1 65 ? -24.172 12.773 4.957 1 97.75 65 ARG A N 1
ATOM 513 C CA . ARG A 1 65 ? -24.828 13.211 3.73 1 97.75 65 ARG A CA 1
ATOM 514 C C . ARG A 1 65 ? -26.281 12.781 3.715 1 97.75 65 ARG A C 1
ATOM 516 O O . ARG A 1 65 ? -27.156 13.539 3.273 1 97.75 65 ARG A O 1
ATOM 523 N N . LYS A 1 66 ? -26.547 11.602 4.199 1 97.5 66 LYS A N 1
ATOM 524 C CA . LYS A 1 66 ? -27.891 11.023 4.172 1 97.5 66 LYS A CA 1
ATOM 525 C C . LYS A 1 66 ? -28.75 11.555 5.316 1 97.5 66 LYS A C 1
ATOM 527 O O . LYS A 1 66 ? -29.938 11.242 5.414 1 97.5 66 LYS A O 1
ATOM 532 N N . GLY A 1 67 ? -28.188 12.336 6.172 1 97.62 67 GLY A N 1
ATOM 533 C CA . GLY A 1 67 ? -28.922 12.922 7.281 1 97.62 67 GLY A CA 1
ATOM 534 C C . GLY A 1 67 ? -29.109 11.969 8.445 1 97.62 67 GLY A C 1
ATOM 535 O O . GLY A 1 67 ? -29.859 12.258 9.375 1 97.62 67 GLY A O 1
ATOM 536 N N . ILE A 1 68 ? -28.453 10.852 8.367 1 98.5 68 ILE A N 1
ATOM 537 C CA . ILE A 1 68 ? -28.547 9.867 9.445 1 98.5 68 ILE A CA 1
ATOM 538 C C . ILE A 1 68 ? -27.734 10.344 10.641 1 98.5 68 ILE A C 1
ATOM 540 O O . ILE A 1 68 ? -28.125 10.141 11.789 1 98.5 68 ILE A O 1
ATOM 544 N N . LEU A 1 69 ? -26.594 10.914 10.375 1 98.56 69 LEU A N 1
ATOM 545 C CA . LEU A 1 69 ? -25.766 11.57 11.375 1 98.56 69 LEU A CA 1
ATOM 546 C C . LEU A 1 69 ? -25.719 13.078 11.148 1 98.56 69 LEU A C 1
ATOM 548 O O . LEU A 1 69 ? -25.75 13.531 10 1 98.56 69 LEU A O 1
ATOM 552 N N . SER A 1 70 ? -25.656 13.781 12.227 1 98.56 70 SER A N 1
ATOM 553 C CA . SER A 1 70 ? -25.328 15.203 12.094 1 98.56 70 SER A CA 1
ATOM 554 C C . SER A 1 70 ? -23.828 15.414 11.906 1 98.56 70 SER A C 1
ATOM 556 O O . SER A 1 70 ? -23.031 14.555 12.273 1 98.56 70 SER A O 1
ATOM 558 N N . PRO A 1 71 ? -23.453 16.484 11.344 1 98.44 71 PRO A N 1
ATOM 559 C CA . PRO A 1 71 ? -22.031 16.781 11.195 1 98.44 71 PRO A CA 1
ATOM 560 C C . PRO A 1 71 ? -21.266 16.703 12.508 1 98.44 71 PRO A C 1
ATOM 562 O O . PRO A 1 71 ? -20.125 16.25 12.539 1 98.44 71 PRO A O 1
ATOM 565 N N . SER A 1 72 ? -21.906 17.094 13.609 1 98.38 72 SER A N 1
ATOM 566 C CA . SER A 1 72 ? -21.25 17.094 14.914 1 98.38 72 SER A CA 1
ATOM 567 C C . SER A 1 72 ? -21.062 15.672 15.43 1 98.38 72 SER A C 1
ATOM 569 O O . SER A 1 72 ? -20.312 15.445 16.375 1 98.38 72 SER A O 1
ATOM 571 N N . GLU A 1 73 ? -21.672 14.727 14.773 1 98.62 73 GLU A N 1
ATOM 572 C CA . GLU A 1 73 ? -21.594 13.328 15.188 1 98.62 73 GLU A CA 1
ATOM 573 C C . GLU A 1 73 ? -20.594 12.547 14.336 1 98.62 73 GLU A C 1
ATOM 575 O O . GLU A 1 73 ? -20.469 11.328 14.477 1 98.62 73 GLU A O 1
ATOM 580 N N . ALA A 1 74 ? -19.875 13.195 13.492 1 98.56 74 ALA A N 1
ATOM 581 C CA . ALA A 1 74 ? -18.953 12.531 12.57 1 98.56 74 ALA A CA 1
ATOM 582 C C . ALA A 1 74 ? -17.828 11.828 13.32 1 98.56 74 ALA A C 1
ATOM 584 O O . ALA A 1 74 ? -17.281 10.828 12.836 1 98.56 74 ALA A O 1
ATOM 585 N N . GLY A 1 75 ? -17.453 12.352 14.531 1 98.75 75 GLY A N 1
ATOM 586 C CA . GLY A 1 75 ? -16.453 11.68 15.352 1 98.75 75 GLY A CA 1
ATOM 587 C C . GLY A 1 75 ? -15.07 11.688 14.734 1 98.75 75 GLY A C 1
ATOM 588 O O . GLY A 1 75 ? -14.359 10.68 14.773 1 98.75 75 GLY A O 1
ATOM 589 N N . LEU A 1 76 ? -14.688 12.836 14.156 1 98.88 76 LEU A N 1
ATOM 590 C CA . LEU A 1 76 ? -13.414 12.945 13.453 1 98.88 76 LEU A CA 1
ATOM 591 C C . LEU A 1 76 ? -12.25 12.648 14.391 1 98.88 76 LEU A C 1
ATOM 593 O O . LEU A 1 76 ? -11.297 11.961 14.008 1 98.88 76 LEU A O 1
ATOM 597 N N . GLY A 1 77 ? -12.289 13.18 15.633 1 98.69 77 GLY A N 1
ATOM 598 C CA . GLY A 1 77 ? -11.219 12.945 16.594 1 98.69 77 GLY A CA 1
ATOM 599 C C . GLY A 1 77 ? -11.031 11.484 16.938 1 98.69 77 GLY A C 1
ATOM 600 O O . GLY A 1 77 ? -9.898 11 17.016 1 98.69 77 GLY A O 1
ATOM 601 N N . ASP A 1 78 ? -12.148 10.797 17.125 1 98.75 78 ASP A N 1
ATOM 602 C CA . ASP A 1 78 ? -12.117 9.367 17.422 1 98.75 78 ASP A CA 1
ATOM 603 C C . ASP A 1 78 ? -11.492 8.586 16.266 1 98.75 78 ASP A C 1
ATOM 605 O O . ASP A 1 78 ? -10.688 7.676 16.5 1 98.75 78 ASP A O 1
ATOM 609 N N . LEU A 1 79 ? -11.859 8.906 15.031 1 98.88 79 LEU A N 1
ATOM 610 C CA . LEU A 1 79 ? -11.32 8.234 13.852 1 98.88 79 LEU A CA 1
ATOM 611 C C . LEU A 1 79 ? -9.82 8.461 13.75 1 98.88 79 LEU A C 1
ATOM 613 O O . LEU A 1 79 ? -9.07 7.527 13.453 1 98.88 79 LEU A O 1
ATOM 617 N N . ILE A 1 80 ? -9.344 9.68 14 1 98.81 80 ILE A N 1
ATOM 618 C CA . ILE A 1 80 ? -7.922 9.992 13.953 1 98.81 80 ILE A CA 1
ATOM 619 C C . ILE A 1 80 ? -7.18 9.211 15.031 1 98.81 80 ILE A C 1
ATOM 621 O O . ILE A 1 80 ? -6.129 8.617 14.766 1 98.81 80 ILE A O 1
ATOM 625 N N . ARG A 1 81 ? -7.707 9.188 16.219 1 98.56 81 ARG A N 1
ATOM 626 C CA . ARG A 1 81 ? -7.09 8.453 17.328 1 98.56 81 ARG A CA 1
ATOM 627 C C . ARG A 1 81 ? -6.996 6.965 17.016 1 98.56 81 ARG A C 1
ATOM 629 O O . ARG A 1 81 ? -5.93 6.359 17.141 1 98.56 81 ARG A O 1
ATOM 636 N N . ARG A 1 82 ? -8.102 6.363 16.594 1 98.62 82 ARG A N 1
ATOM 637 C CA . ARG A 1 82 ? -8.125 4.938 16.281 1 98.62 82 ARG A CA 1
ATOM 638 C C . ARG A 1 82 ? -7.172 4.613 15.125 1 98.62 82 ARG A C 1
ATOM 640 O O . ARG A 1 82 ? -6.527 3.561 15.125 1 98.62 82 ARG A O 1
ATOM 647 N N . GLY A 1 83 ? -7.152 5.496 14.078 1 98.62 83 GLY A N 1
ATOM 648 C CA . GLY A 1 83 ? -6.176 5.324 13.016 1 98.62 83 GLY A CA 1
ATOM 649 C C . GLY A 1 83 ? -4.742 5.344 13.508 1 98.62 83 GLY A C 1
ATOM 650 O O . GLY A 1 83 ? -3.938 4.492 13.125 1 98.62 83 GLY A O 1
ATOM 651 N N . THR A 1 84 ? -4.453 6.297 14.375 1 98 84 THR A N 1
ATOM 652 C CA . THR A 1 84 ? -3.121 6.426 14.953 1 98 84 THR A CA 1
ATOM 653 C C . THR A 1 84 ? -2.766 5.188 15.766 1 98 84 THR A C 1
ATOM 655 O O . THR A 1 84 ? -1.646 4.676 15.68 1 98 84 THR A O 1
ATOM 658 N N . GLU A 1 85 ? -3.709 4.707 16.531 1 97.62 85 GLU A N 1
ATOM 659 C CA . GLU A 1 85 ? -3.498 3.51 17.344 1 97.62 85 GLU A CA 1
ATOM 660 C C . GLU A 1 85 ? -3.287 2.281 16.453 1 97.62 85 GLU A C 1
ATOM 662 O O . GLU A 1 85 ? -2.457 1.423 16.766 1 97.62 85 GLU A O 1
ATOM 667 N N . ALA A 1 86 ? -4.059 2.176 15.398 1 97.88 86 ALA A N 1
ATOM 668 C CA . ALA A 1 86 ? -3.914 1.058 14.469 1 97.88 86 ALA A CA 1
ATOM 669 C C . ALA A 1 86 ? -2.508 1.016 13.875 1 97.88 86 ALA A C 1
ATOM 671 O O . ALA A 1 86 ? -1.915 -0.057 13.742 1 97.88 86 ALA A O 1
ATOM 672 N N . VAL A 1 87 ? -2.006 2.172 13.523 1 98.06 87 VAL A N 1
ATOM 673 C CA . VAL A 1 87 ? -0.67 2.275 12.945 1 98.06 87 VAL A CA 1
ATOM 674 C C . VAL A 1 87 ? 0.376 1.915 14 1 98.06 87 VAL A C 1
ATOM 676 O O . VAL A 1 87 ? 1.322 1.176 13.719 1 98.06 87 VAL A O 1
ATOM 679 N N . ARG A 1 88 ? 0.226 2.393 15.195 1 96.56 88 ARG A N 1
ATOM 680 C CA . ARG A 1 88 ? 1.175 2.16 16.281 1 96.56 88 ARG A CA 1
ATOM 681 C C . ARG A 1 88 ? 1.254 0.678 16.625 1 96.56 88 ARG A C 1
ATOM 683 O O . ARG A 1 88 ? 2.311 0.184 17.031 1 96.56 88 ARG A O 1
ATOM 690 N N . ARG A 1 89 ? 0.245 -0.023 16.469 1 96 89 ARG A N 1
ATOM 691 C CA . ARG A 1 89 ? 0.18 -1.435 16.828 1 96 89 ARG A CA 1
ATOM 692 C C . ARG A 1 89 ? 1.086 -2.273 15.938 1 96 89 ARG A C 1
ATOM 694 O O . ARG A 1 89 ? 1.527 -3.355 16.328 1 96 89 ARG A O 1
ATOM 701 N N . VAL A 1 90 ? 1.429 -1.757 14.734 1 97.62 90 VAL A N 1
ATOM 702 C CA . VAL A 1 90 ? 2.084 -2.639 13.773 1 97.62 90 VAL A CA 1
ATOM 703 C C . VAL A 1 90 ? 3.527 -2.188 13.562 1 97.62 90 VAL A C 1
ATOM 705 O O . VAL A 1 90 ? 4.285 -2.83 12.828 1 97.62 90 VAL A O 1
ATOM 708 N N . GLN A 1 91 ? 3.91 -1.109 14.109 1 95.94 91 GLN A N 1
ATOM 709 C CA . GLN A 1 91 ? 5.262 -0.587 13.945 1 95.94 91 GLN A CA 1
ATOM 710 C C . GLN A 1 91 ? 5.613 0.394 15.055 1 95.94 91 GLN A C 1
ATOM 712 O O . GLN A 1 91 ? 4.758 0.751 15.867 1 95.94 91 GLN A O 1
ATOM 717 N N . ASP A 1 92 ? 6.812 0.905 15.133 1 95 92 ASP A N 1
ATOM 718 C CA . ASP A 1 92 ? 7.273 1.596 16.328 1 95 92 ASP A CA 1
ATOM 719 C C . ASP A 1 92 ? 7.676 3.035 16.016 1 95 92 ASP A C 1
ATOM 721 O O . ASP A 1 92 ? 8.422 3.658 16.766 1 95 92 ASP A O 1
ATOM 725 N N . ALA A 1 93 ? 7.34 3.551 14.836 1 94.69 93 ALA A N 1
ATOM 726 C CA . ALA A 1 93 ? 7.641 4.93 14.453 1 94.69 93 ALA A CA 1
ATOM 727 C C . ALA A 1 93 ? 6.359 5.723 14.211 1 94.69 93 ALA A C 1
ATOM 729 O O . ALA A 1 93 ? 5.27 5.273 14.57 1 94.69 93 ALA A O 1
ATOM 730 N N . ASN A 1 94 ? 6.438 7 13.836 1 93 94 ASN A N 1
ATOM 731 C CA . ASN A 1 94 ? 5.316 7.863 13.469 1 93 94 ASN A CA 1
ATOM 732 C C . ASN A 1 94 ? 5.395 8.297 12.008 1 93 94 ASN A C 1
ATOM 734 O O . ASN A 1 94 ? 5.703 9.453 11.719 1 93 94 ASN A O 1
ATOM 738 N N . PRO A 1 95 ? 5.008 7.414 11.148 1 93.56 95 PRO A N 1
ATOM 739 C CA . PRO A 1 95 ? 5.234 7.672 9.719 1 93.56 95 PRO A CA 1
ATOM 740 C C . PRO A 1 95 ? 4.211 8.633 9.125 1 93.56 95 PRO A C 1
ATOM 742 O O . PRO A 1 95 ? 4.484 9.281 8.117 1 93.56 95 PRO A O 1
ATOM 745 N N . ASN A 1 96 ? 3.027 8.68 9.734 1 94.94 96 ASN A N 1
ATOM 746 C CA . ASN A 1 96 ? 2.023 9.312 8.883 1 94.94 96 ASN A CA 1
ATOM 747 C C . ASN A 1 96 ? 0.923 9.977 9.703 1 94.94 96 ASN A C 1
ATOM 749 O O . ASN A 1 96 ? -0.219 10.078 9.258 1 94.94 96 ASN A O 1
ATOM 753 N N . PHE A 1 97 ? 1.222 10.445 10.922 1 97 97 PHE A N 1
ATOM 754 C CA . PHE A 1 97 ? 0.194 11.094 11.727 1 97 97 PHE A CA 1
ATOM 755 C C . PHE A 1 97 ? -0.435 12.25 10.961 1 97 97 PHE A C 1
ATOM 757 O O . PHE A 1 97 ? -1.66 12.391 10.93 1 97 97 PHE A O 1
ATOM 764 N N . GLY A 1 98 ? 0.405 13.094 10.398 1 97.56 98 GLY A N 1
ATOM 765 C CA . GLY A 1 98 ? -0.094 14.242 9.656 1 97.56 98 GLY A CA 1
ATOM 766 C C . GLY A 1 98 ? -0.996 13.859 8.5 1 97.56 98 GLY A C 1
ATOM 767 O O . GLY A 1 98 ? -2.008 14.516 8.25 1 97.56 98 GLY A O 1
ATOM 768 N N . VAL A 1 99 ? -0.636 12.789 7.812 1 98.75 99 VAL A N 1
ATOM 769 C CA . VAL A 1 99 ? -1.444 12.297 6.699 1 98.75 99 VAL A CA 1
ATOM 770 C C . VAL A 1 99 ? -2.807 11.836 7.211 1 98.75 99 VAL A C 1
ATOM 772 O O . VAL A 1 99 ? -3.836 12.117 6.594 1 98.75 99 VAL A O 1
ATOM 775 N N . ILE A 1 100 ? -2.855 11.148 8.344 1 98.81 100 ILE A N 1
ATOM 776 C CA . ILE A 1 100 ? -4.094 10.672 8.945 1 98.81 100 ILE A CA 1
ATOM 777 C C . ILE A 1 100 ? -4.984 11.859 9.305 1 98.81 100 ILE A C 1
ATOM 779 O O . ILE A 1 100 ? -6.164 11.891 8.953 1 98.81 100 ILE A O 1
ATOM 783 N N . ALA A 1 101 ? -4.379 12.852 9.953 1 98.5 101 ALA A N 1
ATOM 784 C CA . ALA A 1 101 ? -5.105 14.023 10.438 1 98.5 101 ALA A CA 1
ATOM 785 C C . ALA A 1 101 ? -5.695 14.82 9.281 1 98.5 101 ALA A C 1
ATOM 787 O O . ALA A 1 101 ? -6.789 15.383 9.398 1 98.5 101 ALA A O 1
ATOM 788 N N . LEU A 1 102 ? -4.965 14.867 8.211 1 98.81 102 LEU A N 1
ATOM 789 C CA . LEU A 1 102 ? -5.449 15.602 7.047 1 98.81 102 LEU A CA 1
ATOM 790 C C . LEU A 1 102 ? -6.469 14.773 6.27 1 98.81 102 LEU A C 1
ATOM 792 O O . LEU A 1 102 ? -7.469 15.305 5.789 1 98.81 102 LEU A O 1
ATOM 796 N N . SER A 1 103 ? -6.266 13.492 6.148 1 98.94 103 SER A N 1
ATOM 797 C CA . SER A 1 103 ? -7.031 12.633 5.254 1 98.94 103 SER A CA 1
ATOM 798 C C . SER A 1 103 ? -8.438 12.375 5.797 1 98.94 103 SER A C 1
ATOM 800 O O . SER A 1 103 ? -9.414 12.453 5.055 1 98.94 103 SER A O 1
ATOM 802 N N . ILE A 1 104 ? -8.586 12.094 7.078 1 98.94 104 ILE A N 1
ATOM 803 C CA . ILE A 1 104 ? -9.836 11.578 7.637 1 98.94 104 ILE A CA 1
ATOM 804 C C . ILE A 1 104 ? -10.945 12.609 7.453 1 98.94 104 ILE A C 1
ATOM 806 O O . ILE A 1 104 ? -12 12.297 6.891 1 98.94 104 ILE A O 1
ATOM 810 N N . PRO A 1 105 ? -10.781 13.945 7.855 1 98.88 105 PRO A N 1
ATOM 811 C CA . PRO A 1 105 ? -11.859 14.898 7.605 1 98.88 105 PRO A CA 1
ATOM 812 C C . PRO A 1 105 ? -12.148 15.094 6.117 1 98.88 105 PRO A C 1
ATOM 814 O O . PRO A 1 105 ? -13.305 15.219 5.719 1 98.88 105 PRO A O 1
ATOM 817 N N . LEU A 1 106 ? -11.07 15.094 5.344 1 98.94 106 LEU A N 1
ATOM 818 C CA . LEU A 1 106 ? -11.242 15.328 3.916 1 98.94 106 LEU A CA 1
ATOM 819 C C . LEU A 1 106 ? -11.969 14.164 3.258 1 98.94 106 LEU A C 1
ATOM 821 O O . LEU A 1 106 ? -12.828 14.359 2.402 1 98.94 106 LEU A O 1
ATOM 825 N N . MET A 1 107 ? -11.648 12.969 3.633 1 98.88 107 MET A N 1
ATOM 826 C CA . MET A 1 107 ? -12.312 11.781 3.1 1 98.88 107 MET A CA 1
ATOM 827 C C . MET A 1 107 ? -13.805 11.797 3.438 1 98.88 107 MET A C 1
ATOM 829 O O . MET A 1 107 ? -14.641 11.516 2.58 1 98.88 107 MET A O 1
ATOM 833 N N . ALA A 1 108 ? -14.078 12.07 4.715 1 98.88 108 ALA A N 1
ATOM 834 C CA . ALA A 1 108 ? -15.484 12.195 5.094 1 98.88 108 ALA A CA 1
ATOM 835 C C . ALA A 1 108 ? -16.188 13.273 4.277 1 98.88 108 ALA A C 1
ATOM 837 O O . ALA A 1 108 ? -17.297 13.07 3.793 1 98.88 108 ALA A O 1
ATOM 838 N N . GLY A 1 109 ? -15.492 14.414 4.137 1 98.75 109 GLY A N 1
ATOM 839 C CA . GLY A 1 109 ? -16.047 15.484 3.328 1 98.75 109 GLY A CA 1
ATOM 840 C C . GLY A 1 109 ? -16.266 15.094 1.881 1 98.75 109 GLY A C 1
ATOM 841 O O . GLY A 1 109 ? -17.297 15.438 1.287 1 98.75 109 GLY A O 1
ATOM 842 N N . LEU A 1 110 ? -15.32 14.422 1.282 1 98.75 110 LEU A N 1
ATOM 843 C CA . LEU A 1 110 ? -15.445 13.953 -0.094 1 98.75 110 LEU A CA 1
ATOM 844 C C . LEU A 1 110 ? -16.641 13.023 -0.251 1 98.75 110 LEU A C 1
ATOM 846 O O . LEU A 1 110 ? -17.344 13.078 -1.265 1 98.75 110 LEU A O 1
ATOM 850 N N . ALA A 1 111 ? -16.875 12.203 0.775 1 98.5 111 ALA A N 1
ATOM 851 C CA . ALA A 1 111 ? -18 11.289 0.736 1 98.5 111 ALA A CA 1
ATOM 852 C C . ALA A 1 111 ? -19.328 12.047 0.787 1 98.5 111 ALA A C 1
ATOM 854 O O . ALA A 1 111 ? -20.344 11.555 0.313 1 98.5 111 ALA A O 1
ATOM 855 N N . MET A 1 112 ? -19.344 13.188 1.369 1 97.88 112 MET A N 1
ATOM 856 C CA . MET A 1 112 ? -20.531 14.039 1.468 1 97.88 112 MET A CA 1
ATOM 857 C C . MET A 1 112 ? -20.781 14.789 0.161 1 97.88 112 MET A C 1
ATOM 859 O O . MET A 1 112 ? -21.906 15.156 -0.145 1 97.88 112 MET A O 1
ATOM 863 N N . GLY A 1 113 ? -19.594 15.008 -0.487 1 96.06 113 GLY A N 1
ATOM 864 C CA . GLY A 1 113 ? -19.688 15.859 -1.666 1 96.06 113 GLY A CA 1
ATOM 865 C C . GLY A 1 113 ? -19.844 15.07 -2.953 1 96.06 113 GLY A C 1
ATOM 866 O O . GLY A 1 113 ? -19.766 13.844 -2.953 1 96.06 113 GLY A O 1
ATOM 867 N N . ARG A 1 114 ? -20.094 15.828 -4.062 1 93.12 114 ARG A N 1
ATOM 868 C CA . ARG A 1 114 ? -20.312 15.219 -5.367 1 93.12 114 ARG A CA 1
ATOM 869 C C . ARG A 1 114 ? -19.047 15.219 -6.199 1 93.12 114 ARG A C 1
ATOM 871 O O . ARG A 1 114 ? -18.953 14.516 -7.207 1 93.12 114 ARG A O 1
ATOM 878 N N . ASN A 1 115 ? -18.125 16.062 -5.797 1 93.06 115 ASN A N 1
ATOM 879 C CA . ASN A 1 115 ? -16.844 16.172 -6.48 1 93.06 115 ASN A CA 1
ATOM 880 C C . ASN A 1 115 ? -15.734 16.609 -5.531 1 93.06 115 ASN A C 1
ATOM 882 O O . ASN A 1 115 ? -15.992 16.906 -4.363 1 93.06 115 ASN A O 1
ATOM 886 N N . VAL A 1 116 ? -14.57 16.625 -6.012 1 93.5 116 VAL A N 1
ATOM 887 C CA . VAL A 1 116 ? -13.375 16.859 -5.199 1 93.5 116 VAL A CA 1
ATOM 888 C C . VAL A 1 116 ? -13.445 18.25 -4.586 1 93.5 116 VAL A C 1
ATOM 890 O O . VAL A 1 116 ? -13.023 18.453 -3.443 1 93.5 116 VAL A O 1
ATOM 893 N N . LEU A 1 117 ? -13.945 19.234 -5.309 1 92.38 117 LEU A N 1
ATOM 894 C CA . LEU A 1 117 ? -14.016 20.609 -4.82 1 92.38 117 LEU A CA 1
ATOM 895 C C . LEU A 1 117 ? -15.039 20.734 -3.697 1 92.38 117 LEU A C 1
ATOM 897 O O . LEU A 1 117 ? -14.797 21.438 -2.709 1 92.38 117 LEU A O 1
ATOM 901 N N . GLU A 1 118 ? -16.156 20.062 -3.789 1 95.62 118 GLU A N 1
ATOM 902 C CA . GLU A 1 118 ? -17.156 20.062 -2.719 1 95.62 118 GLU A CA 1
ATOM 903 C C . GLU A 1 118 ? -16.625 19.375 -1.469 1 95.62 118 GLU A C 1
ATOM 905 O O . GLU A 1 118 ? -17 19.719 -0.349 1 95.62 118 GLU A O 1
ATOM 910 N N . GLY A 1 119 ? -15.758 18.406 -1.751 1 96.81 119 GLY A N 1
ATOM 911 C CA . GLY A 1 119 ? -15.188 17.672 -0.628 1 96.81 119 GLY A CA 1
ATOM 912 C C . GLY A 1 119 ? -14.477 18.578 0.364 1 96.81 119 GLY A C 1
ATOM 913 O O . GLY A 1 119 ? -14.609 18.406 1.576 1 96.81 119 GLY A O 1
ATOM 914 N N . ARG A 1 120 ? -13.758 19.516 -0.175 1 96.56 120 ARG A N 1
ATOM 915 C CA . ARG A 1 120 ? -13.008 20.422 0.688 1 96.56 120 ARG A CA 1
ATOM 916 C C . ARG A 1 120 ? -13.945 21.297 1.51 1 96.56 120 ARG A C 1
ATOM 918 O O . ARG A 1 120 ? -13.703 21.547 2.691 1 96.56 120 ARG A O 1
ATOM 925 N N . GLU A 1 121 ? -15.055 21.75 0.958 1 97.62 121 GLU A N 1
ATOM 926 C CA . GLU A 1 121 ? -16.047 22.531 1.676 1 97.62 121 GLU A CA 1
ATOM 927 C C . GLU A 1 121 ? -16.719 21.719 2.773 1 97.62 121 GLU A C 1
ATOM 929 O O . GLU A 1 121 ? -16.922 22.203 3.885 1 97.62 121 GLU A O 1
ATOM 934 N N . LYS A 1 122 ? -17.062 20.516 2.379 1 98.56 122 LYS A N 1
ATOM 935 C CA . LYS A 1 122 ? -17.719 19.641 3.336 1 98.56 122 LYS A CA 1
ATOM 936 C C . LYS A 1 122 ? -16.781 19.266 4.477 1 98.56 122 LYS A C 1
ATOM 938 O O . LYS A 1 122 ? -17.203 19.125 5.625 1 98.56 122 LYS A O 1
ATOM 943 N N . ALA A 1 123 ? -15.516 19.031 4.168 1 98.75 123 ALA A N 1
ATOM 944 C CA . ALA A 1 123 ? -14.531 18.766 5.215 1 98.75 123 ALA A CA 1
ATOM 945 C C . ALA A 1 123 ? -14.453 19.938 6.195 1 98.75 123 ALA A C 1
ATOM 947 O O . ALA A 1 123 ? -14.359 19.734 7.406 1 98.75 123 ALA A O 1
ATOM 948 N N . THR A 1 124 ? -14.469 21.156 5.645 1 98.38 124 THR A N 1
ATOM 949 C CA . THR A 1 124 ? -14.445 22.359 6.473 1 98.38 124 THR A CA 1
ATOM 950 C C . THR A 1 124 ? -15.664 22.406 7.383 1 98.38 124 THR A C 1
ATOM 952 O O . THR A 1 124 ? -15.547 22.734 8.57 1 98.38 124 THR A O 1
ATOM 955 N N . LEU A 1 125 ? -16.797 22.078 6.832 1 98.69 125 LEU A N 1
ATOM 956 C CA . LEU A 1 125 ? -18.016 22.031 7.625 1 98.69 125 LEU A CA 1
ATOM 957 C C . LEU A 1 125 ? -17.891 21.047 8.773 1 98.69 125 LEU A C 1
ATOM 959 O O . LEU A 1 125 ? -18.25 21.344 9.914 1 98.69 125 LEU A O 1
ATOM 963 N N . LEU A 1 126 ? -17.375 19.844 8.484 1 98.88 126 LEU A N 1
ATOM 964 C CA . LEU A 1 126 ? -17.219 18.828 9.508 1 98.88 126 LEU A CA 1
ATOM 965 C C . LEU A 1 126 ? -16.266 19.281 10.602 1 98.88 126 LEU A C 1
ATOM 967 O O . LEU A 1 126 ? -16.5 19.031 11.789 1 98.88 126 LEU A O 1
ATOM 971 N N . LEU A 1 127 ? -15.219 19.969 10.234 1 98.88 127 LEU A N 1
ATOM 972 C CA . LEU A 1 127 ? -14.25 20.469 11.203 1 98.88 127 LEU A CA 1
ATOM 973 C C . LEU A 1 127 ? -14.875 21.562 12.062 1 98.88 127 LEU A C 1
ATOM 975 O O . LEU A 1 127 ? -14.672 21.594 13.281 1 98.88 127 LEU A O 1
ATOM 979 N N . ARG A 1 128 ? -15.625 22.422 11.477 1 98.62 128 ARG A N 1
ATOM 980 C CA . ARG A 1 128 ? -16.297 23.5 12.195 1 98.62 128 ARG A CA 1
ATOM 981 C C . ARG A 1 128 ? -17.312 22.938 13.188 1 98.62 128 ARG A C 1
ATOM 983 O O . ARG A 1 128 ? -17.516 23.5 14.266 1 98.62 128 ARG A O 1
ATOM 990 N N . GLU A 1 129 ? -17.938 21.875 12.789 1 98.62 129 GLU A N 1
ATOM 991 C CA . GLU A 1 129 ? -19.016 21.312 13.594 1 98.62 129 GLU A CA 1
ATOM 992 C C . GLU A 1 129 ? -18.484 20.25 14.555 1 98.62 129 GLU A C 1
ATOM 994 O O . GLU A 1 129 ? -19.266 19.625 15.273 1 98.62 129 GLU A O 1
ATOM 999 N N . SER A 1 130 ? -17.172 20.031 14.516 1 98.69 130 SER A N 1
ATOM 1000 C CA . SER A 1 130 ? -16.609 19.047 15.43 1 98.69 130 SER A CA 1
ATOM 1001 C C . SER A 1 130 ? -16.844 19.438 16.891 1 98.69 130 SER A C 1
ATOM 1003 O O . SER A 1 130 ? -17.344 20.531 17.156 1 98.69 130 SER A O 1
ATOM 1005 N N . THR A 1 131 ? -16.5 18.562 17.812 1 98.31 131 THR A N 1
ATOM 1006 C CA . THR A 1 131 ? -16.781 18.797 19.234 1 98.31 131 THR A CA 1
ATOM 1007 C C . THR A 1 131 ? -15.477 18.859 20.031 1 98.31 131 THR A C 1
ATOM 1009 O O . THR A 1 131 ? -14.406 18.547 19.516 1 98.31 131 THR A O 1
ATOM 1012 N N . VAL A 1 132 ? -15.609 19.266 21.281 1 97.38 132 VAL A N 1
ATOM 1013 C CA . VAL A 1 132 ? -14.469 19.281 22.188 1 97.38 132 VAL A CA 1
ATOM 1014 C C . VAL A 1 132 ? -13.945 17.859 22.391 1 97.38 132 VAL A C 1
ATOM 1016 O O . VAL A 1 132 ? -12.742 17.656 22.531 1 97.38 132 VAL A O 1
ATOM 1019 N N . ARG A 1 133 ? -14.867 16.922 22.359 1 96.81 133 ARG A N 1
ATOM 1020 C CA . ARG A 1 133 ? -14.469 15.516 22.484 1 96.81 133 ARG A CA 1
ATOM 1021 C C . ARG A 1 133 ? -13.531 15.117 21.344 1 96.81 133 ARG A C 1
ATOM 1023 O O . ARG A 1 133 ? -12.586 14.352 21.547 1 96.81 133 ARG A O 1
ATOM 1030 N N . ASP A 1 134 ? -13.844 15.609 20.141 1 98.44 134 ASP A N 1
ATOM 1031 C CA . ASP A 1 134 ? -12.961 15.336 19 1 98.44 134 ASP A CA 1
ATOM 1032 C C . ASP A 1 134 ? -11.547 15.828 19.297 1 98.44 134 ASP A C 1
ATOM 1034 O O . ASP A 1 134 ? -10.57 15.141 18.969 1 98.44 134 ASP A O 1
ATOM 1038 N N . THR A 1 135 ? -11.422 17 19.844 1 97.62 135 THR A N 1
ATOM 1039 C CA . THR A 1 135 ? -10.109 17.562 20.172 1 97.62 135 THR A CA 1
ATOM 1040 C C . THR A 1 135 ? -9.422 16.719 21.234 1 97.62 135 THR A C 1
ATOM 1042 O O . THR A 1 135 ? -8.211 16.469 21.156 1 97.62 135 THR A O 1
ATOM 1045 N N . MET A 1 136 ? -10.156 16.281 22.203 1 95.62 136 MET A N 1
ATOM 1046 C CA . MET A 1 136 ? -9.602 15.445 23.266 1 95.62 136 MET A CA 1
ATOM 1047 C C . MET A 1 136 ? -9.07 14.133 22.688 1 95.62 136 MET A C 1
ATOM 1049 O O . MET A 1 136 ? -7.996 13.672 23.062 1 95.62 136 MET A O 1
ATOM 1053 N N . GLU A 1 137 ? -9.812 13.555 21.781 1 97 137 GLU A N 1
ATOM 1054 C CA . GLU A 1 137 ? -9.367 12.328 21.125 1 97 137 GLU A CA 1
ATOM 1055 C C . GLU A 1 137 ? -8.117 12.57 20.281 1 97 137 GLU A C 1
ATOM 1057 O O . GLU A 1 137 ? -7.223 11.727 20.234 1 97 137 GLU A O 1
ATOM 1062 N N . LEU A 1 138 ? -8.039 13.695 19.609 1 96.56 138 LEU A N 1
ATOM 1063 C CA . LEU A 1 138 ? -6.836 14.062 18.875 1 96.56 138 LEU A CA 1
ATOM 1064 C C . LEU A 1 138 ? -5.629 14.148 19.797 1 96.56 138 LEU A C 1
ATOM 1066 O O . LEU A 1 138 ? -4.543 13.688 19.453 1 96.56 138 LEU A O 1
ATOM 1070 N N . TYR A 1 139 ? -5.824 14.734 20.984 1 94 139 TYR A N 1
ATOM 1071 C CA . TYR A 1 139 ? -4.75 14.852 21.953 1 94 139 TYR A CA 1
ATOM 1072 C C . TYR A 1 139 ? -4.277 13.477 22.422 1 94 139 TYR A C 1
ATOM 1074 O O . TYR A 1 139 ? -3.078 13.242 22.562 1 94 139 TYR A O 1
ATOM 1082 N N . ARG A 1 140 ? -5.215 12.609 22.625 1 94 140 ARG A N 1
ATOM 1083 C CA . ARG A 1 140 ? -4.859 11.242 23 1 94 140 ARG A CA 1
ATOM 1084 C C . ARG A 1 140 ? -4.035 10.57 21.906 1 94 140 ARG A C 1
ATOM 1086 O O . ARG A 1 140 ? -3.086 9.844 22.203 1 94 140 ARG A O 1
ATOM 1093 N N . ALA A 1 141 ? -4.414 10.805 20.656 1 94.81 141 ALA A N 1
ATOM 1094 C CA . ALA A 1 141 ? -3.664 10.266 19.516 1 94.81 141 ALA A CA 1
ATOM 1095 C C . ALA A 1 141 ? -2.221 10.766 19.531 1 94.81 141 ALA A C 1
ATOM 1097 O O . ALA A 1 141 ? -1.287 9.977 19.359 1 94.81 141 ALA A O 1
ATOM 1098 N N . ILE A 1 142 ? -2.043 12.055 19.734 1 92.19 142 ILE A N 1
ATOM 1099 C CA . ILE A 1 142 ? -0.724 12.672 19.719 1 92.19 142 ILE A CA 1
ATOM 1100 C C . ILE A 1 142 ? 0.123 12.117 20.859 1 92.19 142 ILE A C 1
ATOM 1102 O O . ILE A 1 142 ? 1.305 11.812 20.672 1 92.19 142 ILE A O 1
ATOM 1106 N N . ARG A 1 143 ? -0.469 11.906 22.031 1 89.44 143 ARG A N 1
ATOM 1107 C CA . ARG A 1 143 ? 0.236 11.367 23.188 1 89.44 143 ARG A CA 1
ATOM 1108 C C . ARG A 1 143 ? 0.683 9.93 22.938 1 89.44 143 ARG A C 1
ATOM 1110 O O . ARG A 1 143 ? 1.737 9.516 23.422 1 89.44 143 ARG A O 1
ATOM 1117 N N . THR A 1 144 ? -0.105 9.219 22.219 1 87.44 144 THR A N 1
ATOM 1118 C CA . THR A 1 144 ? 0.224 7.836 21.891 1 87.44 144 THR A CA 1
ATOM 1119 C C . THR A 1 144 ? 1.481 7.766 21.031 1 87.44 144 THR A C 1
ATOM 1121 O O . THR A 1 144 ? 2.293 6.848 21.188 1 87.44 144 THR A O 1
ATOM 1124 N N . LEU A 1 145 ? 1.672 8.68 20.172 1 85.88 145 LEU A N 1
ATOM 1125 C CA . LEU A 1 145 ? 2.787 8.695 19.219 1 85.88 145 LEU A CA 1
ATOM 1126 C C . LEU A 1 145 ? 4.066 9.172 19.906 1 85.88 145 LEU A C 1
ATOM 1128 O O . LEU A 1 145 ? 5.156 8.695 19.594 1 85.88 145 LEU A O 1
ATOM 1132 N N . ASN A 1 146 ? 3.85 10.172 20.703 1 79.56 146 ASN A N 1
ATOM 1133 C CA . ASN A 1 146 ? 4.988 10.781 21.391 1 79.56 146 ASN A CA 1
ATOM 1134 C C . ASN A 1 146 ? 4.719 10.969 22.875 1 79.56 146 ASN A C 1
ATOM 1136 O O . ASN A 1 146 ? 4.457 12.078 23.328 1 79.56 146 ASN A O 1
ATOM 1140 N N . PRO A 1 147 ? 4.906 9.891 23.516 1 61.62 147 PRO A N 1
ATOM 1141 C CA . PRO A 1 147 ? 4.551 10 24.938 1 61.62 147 PRO A CA 1
ATOM 1142 C C . PRO A 1 147 ? 5.375 11.055 25.672 1 61.62 147 PRO A C 1
ATOM 1144 O O . PRO A 1 147 ? 4.906 11.633 26.656 1 61.62 147 PRO A O 1
ATOM 1147 N N . LYS A 1 148 ? 6.566 11.297 25.266 1 62.47 148 LYS A N 1
ATOM 1148 C CA . LYS A 1 148 ? 7.41 12.227 26 1 62.47 148 LYS A CA 1
ATOM 1149 C C . LYS A 1 148 ? 7.258 13.648 25.469 1 62.47 148 LYS A C 1
ATOM 1151 O O . LYS A 1 148 ? 7.621 14.617 26.141 1 62.47 148 LYS A O 1
ATOM 1156 N N . GLY A 1 149 ? 6.562 13.883 24.578 1 62.16 149 GLY A N 1
ATOM 1157 C CA . GLY A 1 149 ? 6.289 15.188 24 1 62.16 149 GLY A CA 1
ATOM 1158 C C . GLY A 1 149 ? 7.535 15.883 23.484 1 62.16 149 GLY A C 1
ATOM 1159 O O . GLY A 1 149 ? 8.656 15.492 23.812 1 62.16 149 GLY A O 1
ATOM 1160 N N . ILE A 1 150 ? 7.625 16.641 22.359 1 54.25 150 ILE A N 1
ATOM 1161 C CA . ILE A 1 150 ? 8.812 17.328 21.875 1 54.25 150 ILE A CA 1
ATOM 1162 C C . ILE A 1 150 ? 8.828 18.766 22.422 1 54.25 150 ILE A C 1
ATOM 1164 O O . ILE A 1 150 ? 9.883 19.406 22.453 1 54.25 150 ILE A O 1
ATOM 1168 N N . GLY A 1 151 ? 7.723 19.328 23.125 1 56.41 151 GLY A N 1
ATOM 1169 C CA . GLY A 1 151 ? 7.691 20.719 23.578 1 56.41 151 GLY A CA 1
ATOM 1170 C C . GLY A 1 151 ? 6.492 21.031 24.438 1 56.41 151 GLY A C 1
ATOM 1171 O O . GLY A 1 151 ? 5.52 20.281 24.469 1 56.41 151 GLY A O 1
ATOM 1172 N N . LYS A 1 152 ? 6.727 21.938 25.438 1 59.47 152 LYS A N 1
ATOM 1173 C CA . LYS A 1 152 ? 5.68 22.375 26.359 1 59.47 152 LYS A CA 1
ATOM 1174 C C . LYS A 1 152 ? 5.004 23.656 25.859 1 59.47 152 LYS A C 1
ATOM 1176 O O . LYS A 1 152 ? 5.68 24.609 25.453 1 59.47 152 LYS A O 1
ATOM 1181 N N . ALA A 1 153 ? 3.719 23.594 25.328 1 61.84 153 ALA A N 1
ATOM 1182 C CA . ALA A 1 153 ? 2.922 24.781 25.047 1 61.84 153 ALA A CA 1
ATOM 1183 C C . ALA A 1 153 ? 2.273 25.328 26.328 1 61.84 153 ALA A C 1
ATOM 1185 O O . ALA A 1 153 ? 1.974 24.562 27.25 1 61.84 153 ALA A O 1
ATOM 1186 N N . GLU A 1 154 ? 2.225 26.703 26.375 1 55.91 154 GLU A N 1
ATOM 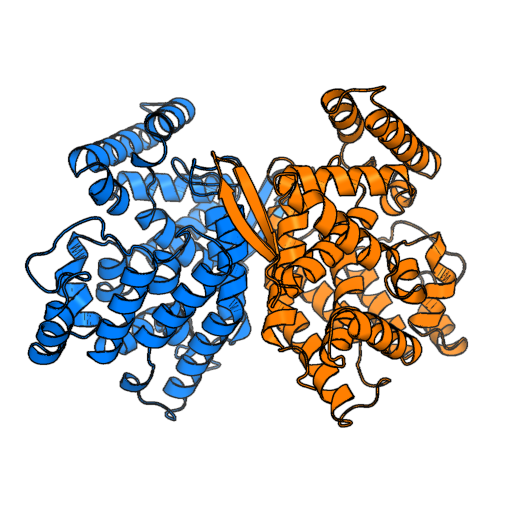1187 C CA . GLU A 1 154 ? 1.686 27.344 27.562 1 55.91 154 GLU A CA 1
ATOM 1188 C C . GLU A 1 154 ? 0.203 27.031 27.75 1 55.91 154 GLU A C 1
ATOM 1190 O O . GLU A 1 154 ? -0.255 26.781 28.859 1 55.91 154 GLU A O 1
ATOM 1195 N N . ARG A 1 155 ? -0.546 27.156 26.719 1 70.81 155 ARG A N 1
ATOM 1196 C CA . ARG A 1 155 ? -1.969 26.828 26.797 1 70.81 155 ARG A CA 1
ATOM 1197 C C . ARG A 1 155 ? -2.326 25.688 25.859 1 70.81 155 ARG A C 1
ATOM 1199 O O . ARG A 1 155 ? -1.81 25.609 24.734 1 70.81 155 ARG A O 1
ATOM 1206 N N . TYR A 1 156 ? -3.156 24.719 26.297 1 77.88 156 TYR A N 1
ATOM 1207 C CA . TYR A 1 156 ? -3.646 23.547 25.578 1 77.88 156 TYR A CA 1
ATOM 1208 C C . TYR A 1 156 ? -2.498 22.625 25.203 1 77.88 156 TYR A C 1
ATOM 1210 O O . TYR A 1 156 ? -2.443 22.109 24.094 1 77.88 156 TYR A O 1
ATOM 1218 N N . ASP A 1 157 ? -1.512 22.562 26.109 1 78.81 157 ASP A N 1
ATOM 1219 C CA . ASP A 1 157 ? -0.385 21.656 25.906 1 78.81 157 ASP A CA 1
ATOM 1220 C C . ASP A 1 157 ? -0.853 20.203 25.828 1 78.81 157 ASP A C 1
ATOM 1222 O O . ASP A 1 157 ? -1.369 19.672 26.812 1 78.81 157 ASP A O 1
ATOM 1226 N N . VAL A 1 158 ? -0.618 19.578 24.766 1 81.06 158 VAL A N 1
ATOM 1227 C CA . VAL A 1 158 ? -1.104 18.234 24.484 1 81.06 158 VAL A CA 1
ATOM 1228 C C . VAL A 1 158 ? -0.621 17.281 25.578 1 81.06 158 VAL A C 1
ATOM 1230 O O . VAL A 1 158 ? -1.293 16.297 25.906 1 81.06 158 VAL A O 1
ATOM 1233 N N . TYR A 1 159 ? 0.392 17.547 26.281 1 78.94 159 TYR A N 1
ATOM 1234 C CA . TYR A 1 159 ? 1.006 16.609 27.203 1 78.94 159 TYR A CA 1
ATOM 1235 C C . TYR A 1 159 ? 0.696 16.984 28.656 1 78.94 159 TYR A C 1
ATOM 1237 O O . TYR A 1 159 ? 1.081 16.281 29.578 1 78.94 159 TYR A O 1
ATOM 1245 N N . SER A 1 160 ? 0.021 18.078 28.812 1 81.12 160 SER A N 1
ATOM 1246 C CA . SER A 1 160 ? -0.376 18.484 30.156 1 81.12 160 SER A CA 1
ATOM 1247 C C . SER A 1 160 ? -1.685 17.812 30.562 1 81.12 160 SER A C 1
ATOM 1249 O O . SER A 1 160 ? -2.613 17.703 29.766 1 81.12 160 SER A O 1
ATOM 1251 N N . ASP A 1 161 ? -1.798 17.375 31.719 1 76.38 161 ASP A N 1
ATOM 1252 C CA . ASP A 1 161 ? -3.018 16.766 32.219 1 76.38 161 ASP A CA 1
ATOM 1253 C C . ASP A 1 161 ? -4.141 17.797 32.344 1 76.38 161 ASP A C 1
ATOM 1255 O O . ASP A 1 161 ? -5.32 17.438 32.281 1 76.38 161 ASP A O 1
ATOM 1259 N N . GLU A 1 162 ? -3.777 18.984 32.531 1 83.88 162 GLU A N 1
ATOM 1260 C CA . GLU A 1 162 ? -4.75 20.062 32.719 1 83.88 162 GLU A CA 1
ATOM 1261 C C . GLU A 1 162 ? -5.375 20.469 31.375 1 83.88 162 GLU A C 1
ATOM 1263 O O . GLU A 1 162 ? -6.434 21.109 31.344 1 83.88 162 GLU A O 1
ATOM 1268 N N . SER A 1 163 ? -4.734 20.094 30.359 1 85.25 163 SER A N 1
ATOM 1269 C CA . SER A 1 163 ? -5.152 20.547 29.031 1 85.25 163 SER A CA 1
ATOM 1270 C C . SER A 1 163 ? -6.57 20.062 28.719 1 85.25 163 SER A C 1
ATOM 1272 O O . SER A 1 163 ? -7.348 20.797 28.094 1 85.25 163 SER A O 1
ATOM 1274 N N . PHE A 1 164 ? -6.965 18.922 29.109 1 86.44 164 PHE A N 1
ATOM 1275 C CA . PHE A 1 164 ? -8.297 18.406 28.812 1 86.44 164 PHE A CA 1
ATOM 1276 C C . PHE A 1 164 ? -9.367 19.266 29.484 1 86.44 164 PHE A C 1
ATOM 1278 O O . PHE A 1 164 ? -10.406 19.547 28.875 1 86.44 164 PHE A O 1
ATOM 1285 N N . ARG A 1 165 ? -9.102 19.656 30.656 1 88.06 165 ARG A N 1
ATOM 1286 C CA . ARG A 1 165 ? -10.039 20.531 31.359 1 88.06 165 ARG A CA 1
ATOM 1287 C C . ARG A 1 165 ? -10.156 21.875 30.656 1 88.06 165 ARG A C 1
ATOM 1289 O O . ARG A 1 165 ? -11.258 22.406 30.5 1 88.06 165 ARG A O 1
ATOM 1296 N N . GLU A 1 166 ? -9.031 22.391 30.281 1 89.88 166 GLU A N 1
ATOM 1297 C CA . GLU A 1 166 ? -9.008 23.688 29.609 1 89.88 166 GLU A CA 1
ATOM 1298 C C . GLU A 1 166 ? -9.75 23.625 28.281 1 89.88 166 GLU A C 1
ATOM 1300 O O . GLU A 1 166 ? -10.492 24.547 27.922 1 89.88 166 GLU A O 1
ATOM 1305 N N . LEU A 1 167 ? -9.523 22.578 27.547 1 90.81 167 LEU A N 1
ATOM 1306 C CA . LEU A 1 167 ? -10.203 22.375 26.266 1 90.81 167 LEU A CA 1
ATOM 1307 C C . LEU A 1 167 ? -11.719 22.375 26.453 1 90.81 167 LEU A C 1
ATOM 1309 O O . LEU A 1 167 ? -12.445 22.984 25.672 1 90.81 167 LEU A O 1
ATOM 1313 N N . PHE A 1 168 ? -12.133 21.656 27.453 1 89.69 168 PHE A N 1
ATOM 1314 C CA . PHE A 1 168 ? -13.562 21.531 27.734 1 89.69 168 PHE A CA 1
ATOM 1315 C C . PHE A 1 168 ? -14.148 22.875 28.141 1 89.69 168 PHE A C 1
ATOM 1317 O O . PHE A 1 168 ? -15.188 23.281 27.609 1 89.69 168 PHE A O 1
ATOM 1324 N N . GLU A 1 169 ? -13.469 23.531 29.016 1 93.19 169 GLU A N 1
ATOM 1325 C CA . GLU A 1 169 ? -13.953 24.797 29.547 1 93.19 169 GLU A CA 1
ATOM 1326 C C . GLU A 1 169 ? -14.031 25.859 28.453 1 93.19 169 GLU A C 1
ATOM 1328 O O . GLU A 1 169 ? -14.984 26.656 28.406 1 93.19 169 GLU A O 1
ATOM 1333 N N . ASP A 1 170 ? -13.094 25.844 27.594 1 94.19 170 ASP A N 1
ATOM 1334 C CA . ASP A 1 170 ? -13.023 26.875 26.562 1 94.19 170 ASP A CA 1
ATOM 1335 C C . ASP A 1 170 ? -13.727 26.406 25.281 1 94.19 170 ASP A C 1
ATOM 1337 O O . ASP A 1 170 ? -13.742 27.125 24.281 1 94.19 170 ASP A O 1
ATOM 1341 N N . ARG A 1 171 ? -14.227 25.203 25.266 1 95 171 ARG A N 1
ATOM 1342 C CA . ARG A 1 171 ? -14.977 24.625 24.156 1 95 171 ARG A CA 1
ATOM 1343 C C . ARG A 1 171 ? -14.148 24.625 22.875 1 95 171 ARG A C 1
ATOM 1345 O O . ARG A 1 171 ? -14.609 25.094 21.828 1 95 171 ARG A O 1
ATOM 1352 N N . VAL A 1 172 ? -12.945 24.172 23.016 1 97.19 172 VAL A N 1
ATOM 1353 C CA . VAL A 1 172 ? -12.016 24.141 21.891 1 97.19 172 VAL A CA 1
ATOM 1354 C C . VAL A 1 172 ? -12.242 22.875 21.062 1 97.19 172 VAL A C 1
ATOM 1356 O O . VAL A 1 172 ? -11.734 21.812 21.391 1 97.19 172 VAL A O 1
ATOM 1359 N N . ASN A 1 173 ? -12.992 23.047 19.984 1 97.94 173 ASN A N 1
ATOM 1360 C CA . ASN A 1 173 ? -13.133 21.938 19.047 1 97.94 173 ASN A CA 1
ATOM 1361 C C . ASN A 1 173 ? -11.992 21.922 18.031 1 97.94 173 ASN A C 1
ATOM 1363 O O . ASN A 1 173 ? -11 22.625 18.188 1 97.94 173 ASN A O 1
ATOM 1367 N N . LEU A 1 174 ? -12.039 21.094 17.016 1 98.31 174 LEU A N 1
ATOM 1368 C CA . LEU A 1 174 ? -10.93 20.938 16.078 1 98.31 174 LEU A CA 1
ATOM 1369 C C . LEU A 1 174 ? -10.688 22.234 15.305 1 98.31 174 LEU A C 1
ATOM 1371 O O . LEU A 1 174 ? -9.547 22.578 15.008 1 98.31 174 LEU A O 1
ATOM 1375 N N . TRP A 1 175 ? -11.789 22.891 14.953 1 98.12 175 TRP A N 1
ATOM 1376 C CA . TRP A 1 175 ? -11.664 24.156 14.211 1 98.12 175 TRP A CA 1
ATOM 1377 C C . TRP A 1 175 ? -10.93 25.203 15.039 1 98.12 175 TRP A C 1
ATOM 1379 O O . TRP A 1 175 ? -9.977 25.828 14.562 1 98.12 175 TRP A O 1
ATOM 1389 N N . LYS A 1 176 ? -11.344 25.391 16.266 1 97.5 176 LYS A N 1
ATOM 1390 C CA . LYS A 1 176 ? -10.703 26.359 17.156 1 97.5 176 LYS A CA 1
ATOM 1391 C C . LYS A 1 176 ? -9.25 25.969 17.422 1 97.5 176 LYS A C 1
ATOM 1393 O O . LYS A 1 176 ? -8.383 26.844 17.531 1 97.5 176 LYS A O 1
ATOM 1398 N N . LEU A 1 177 ? -9.023 24.688 17.578 1 96.19 177 LEU A N 1
ATOM 1399 C CA . LEU A 1 177 ? -7.648 24.234 17.734 1 96.19 177 LEU A CA 1
ATOM 1400 C C . LEU A 1 177 ? -6.812 24.625 16.516 1 96.19 177 LEU A C 1
ATOM 1402 O O . LEU A 1 177 ? -5.66 25.031 16.656 1 96.19 177 LEU A O 1
ATOM 1406 N N . GLY A 1 178 ? -7.418 24.406 15.328 1 96.25 178 GLY A N 1
ATOM 1407 C CA . GLY A 1 178 ? -6.734 24.828 14.117 1 96.25 178 GLY A CA 1
ATOM 1408 C C . GLY A 1 178 ? -6.398 26.312 14.102 1 96.25 178 GLY A C 1
ATOM 1409 O O . GLY A 1 178 ? -5.293 26.688 13.719 1 96.25 178 GLY A O 1
ATOM 1410 N N . GLU A 1 179 ? -7.266 27.109 14.539 1 95.75 179 GLU A N 1
ATOM 1411 C CA . GLU A 1 179 ? -7.07 28.562 14.57 1 95.75 179 GLU A CA 1
ATOM 1412 C C . GLU A 1 179 ? -5.922 28.953 15.492 1 95.75 179 GLU A C 1
ATOM 1414 O O . GLU A 1 179 ? -5.129 29.828 15.172 1 95.75 179 GLU A O 1
ATOM 1419 N N . ILE A 1 180 ? -5.836 28.234 16.594 1 92.94 180 ILE A N 1
ATOM 1420 C CA . ILE A 1 180 ? -4.871 28.641 17.594 1 92.94 180 ILE A CA 1
ATOM 1421 C C . ILE A 1 180 ? -3.512 28.016 17.297 1 92.94 180 ILE A C 1
ATOM 1423 O O . ILE A 1 180 ? -2.475 28.531 17.719 1 92.94 180 ILE A O 1
ATOM 1427 N N . SER A 1 181 ? -3.484 26.953 16.5 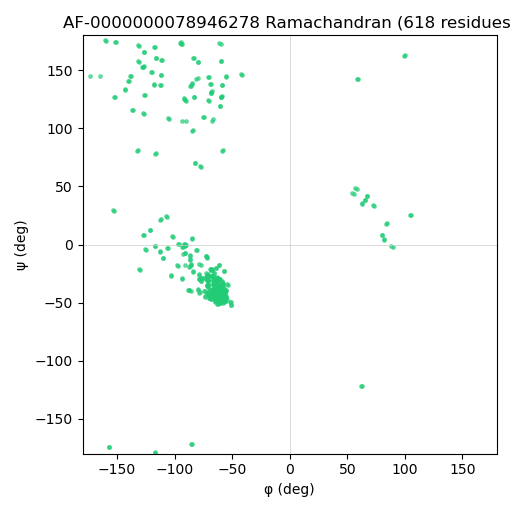1 91.75 181 SER A N 1
ATOM 1428 C CA . SER A 1 181 ? -2.266 26.156 16.406 1 91.75 181 SER A CA 1
ATOM 1429 C C . SER A 1 181 ? -1.697 26.203 14.984 1 91.75 181 SER A C 1
ATOM 1431 O O . SER A 1 181 ? -0.655 25.609 14.711 1 91.75 181 SER A O 1
ATOM 1433 N N . CYS A 1 182 ? -2.314 26.859 14.086 1 91.5 182 CYS A N 1
ATOM 1434 C CA . CYS A 1 182 ? -1.916 26.844 12.688 1 91.5 182 CYS A CA 1
ATOM 1435 C C . CYS A 1 182 ? -0.473 27.312 12.523 1 91.5 182 CYS A C 1
ATOM 1437 O O . CYS A 1 182 ? 0.272 26.766 11.711 1 91.5 182 CYS A O 1
ATOM 1439 N N . GLU A 1 183 ? 0.034 28.203 13.289 1 87.06 183 GLU A N 1
ATOM 1440 C CA . GLU A 1 183 ? 1.383 28.75 13.156 1 87.06 183 GLU A CA 1
ATOM 1441 C C . GLU A 1 183 ? 2.436 27.688 13.484 1 87.06 183 GLU A C 1
ATOM 1443 O O . GLU A 1 183 ? 3.537 27.719 12.93 1 87.06 183 GLU A O 1
ATOM 1448 N N . ARG A 1 184 ? 2.068 26.703 14.203 1 88.12 184 ARG A N 1
ATOM 1449 C CA . ARG A 1 184 ? 3.027 25.719 14.688 1 88.12 184 ARG A CA 1
ATOM 1450 C C . ARG A 1 184 ? 2.943 24.422 13.875 1 88.12 184 ARG A C 1
ATOM 1452 O O . ARG A 1 184 ? 3.91 23.672 13.805 1 88.12 184 ARG A O 1
ATOM 1459 N N . GLU A 1 185 ? 1.785 24.266 13.359 1 91.31 185 GLU A N 1
ATOM 1460 C CA . GLU A 1 185 ? 1.561 23 12.648 1 91.31 185 GLU A CA 1
ATOM 1461 C C . GLU A 1 185 ? 0.823 23.234 11.328 1 91.31 185 GLU A C 1
ATOM 1463 O O . GLU A 1 185 ? -0.374 23.531 11.328 1 91.31 185 GLU A O 1
ATOM 1468 N N . LEU A 1 186 ? 1.505 22.938 10.289 1 95.06 186 LEU A N 1
ATOM 1469 C CA . LEU A 1 186 ? 0.976 23.188 8.953 1 95.06 186 LEU A CA 1
ATOM 1470 C C . LEU A 1 186 ? -0.339 22.438 8.742 1 95.06 186 LEU A C 1
ATOM 1472 O O . LEU A 1 186 ? -1.23 22.938 8.047 1 95.06 186 LEU A O 1
ATOM 1476 N N . ILE A 1 187 ? -0.553 21.266 9.352 1 94.12 187 ILE A N 1
ATOM 1477 C CA . ILE A 1 187 ? -1.749 20.453 9.164 1 94.12 187 ILE A CA 1
ATOM 1478 C C . ILE A 1 187 ? -2.977 21.219 9.641 1 94.12 187 ILE A C 1
ATOM 1480 O O . ILE A 1 187 ? -4.043 21.141 9.023 1 94.12 187 ILE A O 1
ATOM 1484 N N . PHE A 1 188 ? -2.842 22.016 10.672 1 96.06 188 PHE A N 1
ATOM 1485 C CA . PHE A 1 188 ? -3.965 22.781 11.211 1 96.06 188 PHE A CA 1
ATOM 1486 C C . PHE A 1 188 ? -4.273 23.984 10.336 1 96.06 188 PHE A C 1
ATOM 1488 O O . PHE A 1 188 ? -5.43 24.391 10.203 1 96.06 188 PHE A O 1
ATOM 1495 N N . CYS A 1 189 ? -3.215 24.516 9.719 1 97.31 189 CYS A N 1
ATOM 1496 C CA . CYS A 1 189 ? -3.447 25.578 8.734 1 97.31 189 CYS A CA 1
ATOM 1497 C C . CYS A 1 189 ? -4.281 25.062 7.57 1 97.31 189 CYS A C 1
ATOM 1499 O O . CYS A 1 189 ? -5.168 25.766 7.078 1 97.31 189 CYS A O 1
ATOM 1501 N N . GLU A 1 190 ? -3.982 23.844 7.148 1 98 190 GLU A N 1
ATOM 1502 C CA . GLU A 1 190 ? -4.738 23.234 6.062 1 98 190 GLU A CA 1
ATOM 1503 C C . GLU A 1 190 ? -6.203 23.047 6.445 1 98 190 GLU A C 1
ATOM 1505 O O . GLU A 1 190 ? -7.098 23.281 5.633 1 98 190 GLU A O 1
ATOM 1510 N N . TRP A 1 191 ? -6.441 22.656 7.703 1 98.19 191 TRP A N 1
ATOM 1511 C CA . TRP A 1 191 ? -7.816 22.516 8.164 1 98.19 191 TRP A CA 1
ATOM 1512 C C . TRP A 1 191 ? -8.586 23.812 8.008 1 98.19 191 TRP A C 1
ATOM 1514 O O . TRP A 1 191 ? -9.633 23.859 7.355 1 98.19 191 TRP A O 1
ATOM 1524 N N . ILE A 1 192 ? -8.016 24.906 8.484 1 97.5 192 ILE A N 1
ATOM 1525 C CA . ILE A 1 192 ? -8.789 26.141 8.633 1 97.5 192 ILE A CA 1
ATOM 1526 C C . ILE A 1 192 ? -8.766 26.922 7.324 1 97.5 192 ILE A C 1
ATOM 1528 O O . ILE A 1 192 ? -9.562 27.844 7.137 1 97.5 192 ILE A O 1
ATOM 1532 N N . SER A 1 193 ? -7.891 26.547 6.434 1 97.75 193 SER A N 1
ATOM 1533 C CA . SER A 1 193 ? -7.863 27.203 5.133 1 97.75 193 SER A CA 1
ATOM 1534 C C . SER A 1 193 ? -8.648 26.406 4.094 1 97.75 193 SER A C 1
ATOM 1536 O O . SER A 1 193 ? -8.641 26.75 2.908 1 97.75 193 SER A O 1
ATOM 1538 N N . GLY A 1 194 ? -9.211 25.297 4.535 1 97.69 194 GLY A N 1
ATOM 1539 C CA . GLY A 1 194 ? -9.93 24.438 3.596 1 97.69 194 GLY A CA 1
ATOM 1540 C C . GLY A 1 194 ? -9.016 23.688 2.656 1 97.69 194 GLY A C 1
ATOM 1541 O O . GLY A 1 194 ? -9.297 23.562 1.464 1 97.69 194 GLY A O 1
ATOM 1542 N N . TYR A 1 195 ? -7.891 23.328 3.131 1 98.44 195 TYR A N 1
ATOM 1543 C CA . TYR A 1 195 ? -6.938 22.516 2.387 1 98.44 195 TYR A CA 1
ATOM 1544 C C . TYR A 1 195 ? -6.414 23.266 1.169 1 98.44 195 TYR A C 1
ATOM 1546 O O . TYR A 1 195 ? -6.258 22.688 0.092 1 98.44 195 TYR A O 1
ATOM 1554 N N . SER A 1 196 ? -6.207 24.547 1.337 1 98.12 196 SER A N 1
ATOM 1555 C CA . SER A 1 196 ? -5.816 25.391 0.215 1 98.12 196 SER A CA 1
ATOM 1556 C C . SER A 1 196 ? -4.496 24.938 -0.39 1 98.12 196 SER A C 1
ATOM 1558 O O . SER A 1 196 ? -4.367 24.844 -1.612 1 98.12 196 SER A O 1
ATOM 1560 N N . LEU A 1 197 ? -3.482 24.688 0.39 1 98.38 197 LEU A N 1
ATOM 1561 C CA . LEU A 1 197 ? -2.182 24.266 -0.121 1 98.38 197 LEU A CA 1
ATOM 1562 C C . LEU A 1 197 ? -2.273 22.891 -0.771 1 98.38 197 LEU A C 1
ATOM 1564 O O . LEU A 1 197 ? -1.658 22.641 -1.812 1 98.38 197 LEU A O 1
ATOM 1568 N N . THR A 1 198 ? -3.014 21.984 -0.174 1 98.69 198 THR A N 1
ATOM 1569 C CA . THR A 1 198 ? -3.213 20.641 -0.693 1 98.69 198 THR A CA 1
ATOM 1570 C C . THR A 1 198 ? -3.811 20.688 -2.096 1 98.69 198 THR A C 1
ATOM 1572 O O . THR A 1 198 ? -3.301 20.047 -3.014 1 98.69 198 THR A O 1
ATOM 1575 N N . TYR A 1 199 ? -4.832 21.469 -2.26 1 98.62 199 TYR A N 1
ATOM 1576 C CA . TYR A 1 199 ? -5.531 21.547 -3.539 1 98.62 199 TYR A CA 1
ATOM 1577 C C . TYR A 1 199 ? -4.688 22.266 -4.582 1 98.62 199 TYR A C 1
ATOM 1579 O O . TYR A 1 199 ? -4.648 21.859 -5.746 1 98.62 199 TYR A O 1
ATOM 1587 N N . SER A 1 200 ? -4.043 23.344 -4.176 1 98.5 200 SER A N 1
ATOM 1588 C CA . SER A 1 200 ? -3.186 24.047 -5.121 1 98.5 200 SER A CA 1
ATOM 1589 C C . SER A 1 200 ? -2.02 23.172 -5.566 1 98.5 200 SER A C 1
ATOM 1591 O O . SER A 1 200 ? -1.606 23.219 -6.727 1 98.5 200 SER A O 1
ATOM 1593 N N . THR A 1 201 ? -1.452 22.406 -4.633 1 98.69 201 THR A N 1
ATOM 1594 C CA . THR A 1 201 ? -0.379 21.469 -4.965 1 98.69 201 THR A CA 1
ATOM 1595 C C . THR A 1 201 ? -0.872 20.406 -5.938 1 98.69 201 THR A C 1
ATOM 1597 O O . THR A 1 201 ? -0.164 20.031 -6.879 1 98.69 201 THR A O 1
ATOM 1600 N N . ALA A 1 202 ? -2.086 19.875 -5.73 1 98.38 202 ALA A N 1
ATOM 1601 C CA . ALA A 1 202 ? -2.672 18.906 -6.652 1 98.38 202 ALA A CA 1
ATOM 1602 C C . ALA A 1 202 ? -2.789 19.484 -8.055 1 98.38 202 ALA A C 1
ATOM 1604 O O . ALA A 1 202 ? -2.455 18.828 -9.039 1 98.38 202 ALA A O 1
ATOM 1605 N N . ASP A 1 203 ? -3.246 20.734 -8.109 1 97.88 203 ASP A N 1
ATOM 1606 C CA . ASP A 1 203 ? -3.359 21.406 -9.398 1 97.88 203 ASP A CA 1
ATOM 1607 C C . ASP A 1 203 ? -1.996 21.531 -10.078 1 97.88 203 ASP A C 1
ATOM 1609 O O . ASP A 1 203 ? -1.874 21.297 -11.281 1 97.88 203 ASP A O 1
ATOM 1613 N N . ARG A 1 204 ? -1.035 21.906 -9.312 1 98.56 204 ARG A N 1
ATOM 1614 C CA . ARG A 1 204 ? 0.318 22.047 -9.844 1 98.56 204 ARG A CA 1
ATOM 1615 C C . ARG A 1 204 ? 0.842 20.703 -10.367 1 98.56 204 ARG A C 1
ATOM 1617 O O . ARG A 1 204 ? 1.498 20.656 -11.414 1 98.56 204 ARG A O 1
ATOM 1624 N N . LEU A 1 205 ? 0.573 19.656 -9.68 1 98.56 205 LEU A N 1
ATOM 1625 C CA . LEU A 1 205 ? 1.001 18.328 -10.078 1 98.56 205 LEU A CA 1
ATOM 1626 C C . LEU A 1 205 ? 0.373 17.922 -11.414 1 98.56 205 LEU A C 1
ATOM 1628 O O . LEU A 1 205 ? 1.029 17.312 -12.258 1 98.56 205 LEU A O 1
ATOM 1632 N N . VAL A 1 206 ? -0.896 18.266 -11.594 1 97.75 206 VAL A N 1
ATOM 1633 C CA . VAL A 1 206 ? -1.562 17.984 -12.867 1 97.75 206 VAL A CA 1
ATOM 1634 C C . VAL A 1 206 ? -0.8 18.656 -14.008 1 97.75 206 VAL A C 1
ATOM 1636 O O . VAL A 1 206 ? -0.579 18.031 -15.055 1 97.75 206 VAL A O 1
ATOM 1639 N N . GLU A 1 207 ? -0.408 19.844 -13.758 1 97.88 207 GLU A N 1
ATOM 1640 C CA . GLU A 1 207 ? 0.347 20.578 -14.773 1 97.88 207 GLU A CA 1
ATOM 1641 C C . GLU A 1 207 ? 1.692 19.922 -15.047 1 97.88 207 GLU A C 1
ATOM 1643 O O . GLU A 1 207 ? 2.076 19.734 -16.203 1 97.88 207 GLU A O 1
ATOM 1648 N N . LEU A 1 208 ? 2.383 19.547 -14.047 1 98.25 208 LEU A N 1
ATOM 1649 C CA . LEU A 1 208 ? 3.734 19.016 -14.172 1 98.25 208 LEU A CA 1
ATOM 1650 C C . LEU A 1 208 ? 3.715 17.625 -14.805 1 98.25 208 LEU A C 1
ATOM 1652 O O . LEU A 1 208 ? 4.625 17.281 -15.562 1 98.25 208 LEU A O 1
ATOM 1656 N N . LEU A 1 209 ? 2.705 16.844 -14.523 1 97.62 209 LEU A N 1
ATOM 1657 C CA . LEU A 1 209 ? 2.609 15.484 -15.016 1 97.62 209 LEU A CA 1
ATOM 1658 C C . LEU A 1 209 ? 2.4 15.461 -16.531 1 97.62 209 LEU A C 1
ATOM 1660 O O . LEU A 1 209 ? 2.672 14.453 -17.188 1 97.62 209 LEU A O 1
ATOM 1664 N N . SER A 1 210 ? 1.915 16.531 -17.109 1 95.19 210 SER A N 1
ATOM 1665 C CA . SER A 1 210 ? 1.711 16.609 -18.547 1 95.19 210 SER A CA 1
ATOM 1666 C C . SER A 1 210 ? 3.041 16.703 -19.297 1 95.19 210 SER A C 1
ATOM 1668 O O . SER A 1 210 ? 3.105 16.438 -20.484 1 95.19 210 SER A O 1
ATOM 1670 N N . ARG A 1 211 ? 4.109 16.922 -18.531 1 95.25 211 ARG A N 1
ATOM 1671 C CA . ARG A 1 211 ? 5.359 17.203 -19.219 1 95.25 211 ARG A CA 1
ATOM 1672 C C . ARG A 1 211 ? 6.492 16.344 -18.688 1 95.25 211 ARG A C 1
ATOM 1674 O O . ARG A 1 211 ? 7.516 16.172 -19.359 1 95.25 211 ARG A O 1
ATOM 1681 N N . GLU A 1 212 ? 6.305 15.859 -17.5 1 96.88 212 GLU A N 1
ATOM 1682 C CA . GLU A 1 212 ? 7.395 15.172 -16.812 1 96.88 212 GLU A CA 1
ATOM 1683 C C . GLU A 1 212 ? 6.957 13.797 -16.328 1 96.88 212 GLU A C 1
ATOM 1685 O O . GLU A 1 212 ? 5.77 13.555 -16.094 1 96.88 212 GLU A O 1
ATOM 1690 N N . PRO A 1 213 ? 7.969 12.852 -16.203 1 98.12 213 PRO A N 1
ATOM 1691 C CA . PRO A 1 213 ? 7.668 11.586 -15.523 1 98.12 213 PRO A CA 1
ATOM 1692 C C . PRO A 1 213 ? 7.203 11.781 -14.086 1 98.12 213 PRO A C 1
ATOM 1694 O O . PRO A 1 213 ? 7.484 12.82 -13.477 1 98.12 213 PRO A O 1
ATOM 1697 N N . LEU A 1 214 ? 6.539 10.867 -13.562 1 98.62 214 LEU A N 1
ATOM 1698 C CA . LEU A 1 214 ? 5.871 10.906 -12.266 1 98.62 214 LEU A CA 1
ATOM 1699 C C . LEU A 1 214 ? 6.832 11.375 -11.172 1 98.62 214 LEU A C 1
ATOM 1701 O O . LEU A 1 214 ? 6.543 12.336 -10.453 1 98.62 214 LEU A O 1
ATOM 1705 N N . GLU A 1 215 ? 8.039 10.758 -11.023 1 98.44 215 GLU A N 1
ATOM 1706 C CA . GLU A 1 215 ? 8.977 11.109 -9.961 1 98.44 215 GLU A CA 1
ATOM 1707 C C . GLU A 1 215 ? 9.453 12.547 -10.094 1 98.44 215 GLU A C 1
ATOM 1709 O O . GLU A 1 215 ? 9.516 13.281 -9.109 1 98.44 215 GLU A O 1
ATOM 1714 N N . GLU A 1 216 ? 9.766 12.891 -11.32 1 98.25 216 GLU A N 1
ATOM 1715 C CA . GLU A 1 216 ? 10.281 14.234 -11.562 1 98.25 216 GLU A CA 1
ATOM 1716 C C . GLU A 1 216 ? 9.227 15.289 -11.266 1 98.25 216 GLU A C 1
ATOM 1718 O O . GLU A 1 216 ? 9.523 16.328 -10.672 1 98.25 216 GLU A O 1
ATOM 1723 N N . ALA A 1 217 ? 7.98 14.992 -11.695 1 98.69 217 ALA A N 1
ATOM 1724 C CA . ALA A 1 217 ? 6.883 15.93 -11.461 1 98.69 217 ALA A CA 1
ATOM 1725 C C . ALA A 1 217 ? 6.66 16.156 -9.969 1 98.69 217 ALA A C 1
ATOM 1727 O O . ALA A 1 217 ? 6.539 17.297 -9.516 1 98.69 217 ALA A O 1
ATOM 1728 N N . VAL A 1 218 ? 6.66 15.117 -9.211 1 98.88 218 VAL A N 1
ATOM 1729 C CA . VAL A 1 218 ? 6.391 15.195 -7.781 1 98.88 218 VAL A CA 1
ATOM 1730 C C . VAL A 1 218 ? 7.562 15.875 -7.074 1 98.88 218 VAL A C 1
ATOM 1732 O O . VAL A 1 218 ? 7.363 16.719 -6.199 1 98.88 218 VAL A O 1
ATOM 1735 N N . LYS A 1 219 ? 8.797 15.523 -7.434 1 98.62 219 LYS A N 1
ATOM 1736 C CA . LYS A 1 219 ? 9.977 16.141 -6.828 1 98.62 219 LYS A CA 1
ATOM 1737 C C . LYS A 1 219 ? 10 17.641 -7.086 1 98.62 219 LYS A C 1
ATOM 1739 O O . LYS A 1 219 ? 10.305 18.422 -6.184 1 98.62 219 LYS A O 1
ATOM 1744 N N . LYS A 1 220 ? 9.648 17.984 -8.312 1 98.56 220 LYS A N 1
ATOM 1745 C CA . LYS A 1 220 ? 9.641 19.391 -8.656 1 98.56 220 LYS A CA 1
ATOM 1746 C C . LYS A 1 220 ? 8.586 20.156 -7.852 1 98.56 220 LYS A C 1
ATOM 1748 O O . LYS A 1 220 ? 8.859 21.219 -7.293 1 98.56 220 LYS A O 1
ATOM 1753 N N . ALA A 1 221 ? 7.391 19.641 -7.812 1 98.88 221 ALA A N 1
ATOM 1754 C CA . ALA A 1 221 ? 6.332 20.266 -7.02 1 98.88 221 ALA A CA 1
ATOM 1755 C C . ALA A 1 221 ? 6.742 20.375 -5.555 1 98.88 221 ALA A C 1
ATOM 1757 O O . ALA A 1 221 ? 6.434 21.375 -4.891 1 98.88 221 ALA A O 1
ATOM 1758 N N . PHE A 1 222 ? 7.449 19.391 -5.09 1 98.88 222 PHE A N 1
ATOM 1759 C CA . PHE A 1 222 ? 7.848 19.375 -3.686 1 98.88 222 PHE A CA 1
ATOM 1760 C C . PHE A 1 222 ? 8.891 20.453 -3.408 1 98.88 222 PHE A C 1
ATOM 1762 O O . PHE A 1 222 ? 8.828 21.125 -2.377 1 98.88 222 PHE A O 1
ATOM 1769 N N . VAL A 1 223 ? 9.812 20.562 -4.285 1 98.88 223 VAL A N 1
ATOM 1770 C CA . VAL A 1 223 ? 10.828 21.609 -4.141 1 98.88 223 VAL A CA 1
ATOM 1771 C C . VAL A 1 223 ? 10.164 22.984 -4.184 1 98.88 223 VAL A C 1
ATOM 1773 O O . VAL A 1 223 ? 10.555 23.891 -3.441 1 98.88 223 VAL A O 1
ATOM 1776 N N . GLU A 1 224 ? 9.203 23.141 -5.047 1 98.81 224 GLU A N 1
ATOM 1777 C CA . GLU A 1 224 ? 8.469 24.391 -5.098 1 98.81 224 GLU A CA 1
ATOM 1778 C C . GLU A 1 224 ? 7.773 24.688 -3.771 1 98.81 224 GLU A C 1
ATOM 1780 O O . GLU A 1 224 ? 7.758 25.828 -3.307 1 98.81 224 GLU A O 1
ATOM 1785 N N . LEU A 1 225 ? 7.195 23.672 -3.168 1 98.62 225 LEU A N 1
ATOM 1786 C CA . LEU A 1 225 ? 6.594 23.828 -1.848 1 98.62 225 LEU A CA 1
ATOM 1787 C C . LEU A 1 225 ? 7.633 24.266 -0.822 1 98.62 225 LEU A C 1
ATOM 1789 O O . LEU A 1 225 ? 7.387 25.172 -0.031 1 98.62 225 LEU A O 1
ATOM 1793 N N . LEU A 1 226 ? 8.805 23.609 -0.848 1 98.56 226 LEU A N 1
ATOM 1794 C CA . LEU A 1 226 ? 9.883 23.922 0.086 1 98.56 226 LEU A CA 1
ATOM 1795 C C . LEU A 1 226 ? 10.352 25.359 -0.074 1 98.56 226 LEU A C 1
ATOM 1797 O O . LEU A 1 226 ? 10.727 26 0.907 1 98.56 226 LEU A O 1
ATOM 1801 N N . ALA A 1 227 ? 10.352 25.766 -1.323 1 98.69 227 ALA A N 1
ATOM 1802 C CA . ALA A 1 227 ? 10.836 27.109 -1.621 1 98.69 227 ALA A CA 1
ATOM 1803 C C . ALA A 1 227 ? 9.836 28.172 -1.143 1 98.69 227 ALA A C 1
ATOM 1805 O O . ALA A 1 227 ? 10.227 29.297 -0.815 1 98.69 227 ALA A O 1
ATOM 1806 N N . GLU A 1 228 ? 8.625 27.812 -1.069 1 97.56 228 GLU A N 1
ATOM 1807 C CA . GLU A 1 228 ? 7.562 28.766 -0.786 1 97.56 228 GLU A CA 1
ATOM 1808 C C . GLU A 1 228 ? 7.258 28.828 0.708 1 97.56 228 GLU A C 1
ATOM 1810 O O . GLU A 1 228 ? 6.82 29.875 1.215 1 97.56 228 GLU A O 1
ATOM 1815 N N . ARG A 1 229 ? 7.469 27.75 1.412 1 96.12 229 ARG A N 1
ATOM 1816 C CA . ARG A 1 229 ? 7.004 27.672 2.793 1 96.12 229 ARG A CA 1
ATOM 1817 C C . ARG A 1 229 ? 8.023 26.984 3.684 1 96.12 229 ARG A C 1
ATOM 1819 O O . ARG A 1 229 ? 8.641 26 3.275 1 96.12 229 ARG A O 1
ATOM 1826 N N . ARG A 1 230 ? 8.164 27.5 4.887 1 97.31 230 ARG A N 1
ATOM 1827 C CA . ARG A 1 230 ? 8.93 26.781 5.891 1 97.31 230 ARG A CA 1
ATOM 1828 C C . ARG A 1 230 ? 8.195 25.516 6.324 1 97.31 230 ARG A C 1
ATOM 1830 O O . ARG A 1 230 ? 6.977 25.531 6.523 1 97.31 230 ARG A O 1
ATOM 1837 N N . ASP A 1 231 ? 8.922 24.469 6.465 1 97.44 231 ASP A N 1
ATOM 1838 C CA . ASP A 1 231 ? 8.336 23.234 6.965 1 97.44 231 ASP A CA 1
ATOM 1839 C C . ASP A 1 231 ? 8.258 23.234 8.492 1 97.44 231 ASP A C 1
ATOM 1841 O O . ASP A 1 231 ? 9.273 23.359 9.172 1 97.44 231 ASP A O 1
ATOM 1845 N N . THR A 1 232 ? 7.121 22.984 9.016 1 95.75 232 THR A N 1
ATOM 1846 C CA . THR A 1 232 ? 6.91 23.156 10.453 1 95.75 232 THR A CA 1
ATOM 1847 C C . THR A 1 232 ? 7.574 22.031 11.234 1 95.75 232 THR A C 1
ATOM 1849 O O . THR A 1 232 ? 7.945 22.203 12.391 1 95.75 232 THR A O 1
ATOM 1852 N N . LEU A 1 233 ? 7.719 20.812 10.641 1 95.38 233 LEU A N 1
ATOM 1853 C CA . LEU A 1 233 ? 8.43 19.75 11.344 1 95.38 233 LEU A CA 1
ATOM 1854 C C . LEU A 1 233 ? 9.906 20.094 11.5 1 95.38 233 LEU A C 1
ATOM 1856 O O . LEU A 1 233 ? 10.5 19.844 12.555 1 95.38 233 LEU A O 1
ATOM 1860 N N . ILE A 1 234 ? 10.531 20.594 10.414 1 96.62 234 ILE A N 1
ATOM 1861 C CA . ILE A 1 234 ? 11.914 21.047 10.523 1 96.62 234 ILE A CA 1
ATOM 1862 C C . ILE A 1 234 ? 12.023 22.125 11.602 1 96.62 234 ILE A C 1
ATOM 1864 O O . ILE A 1 234 ? 12.945 22.109 12.422 1 96.62 234 ILE A O 1
ATOM 1868 N N . GLU A 1 235 ? 11.039 23.047 11.609 1 95.62 235 GLU A N 1
ATOM 1869 C CA . GLU A 1 235 ? 11.062 24.109 12.609 1 95.62 235 GLU A CA 1
ATOM 1870 C C . GLU A 1 235 ? 11.023 23.547 14.023 1 95.62 235 GLU A C 1
ATOM 1872 O O . GLU A 1 235 ? 11.742 24.016 14.906 1 95.62 235 GLU A O 1
ATOM 1877 N N . ARG A 1 236 ? 10.242 22.578 14.219 1 91.12 236 ARG A N 1
ATOM 1878 C CA . ARG A 1 236 ? 10.086 22 15.547 1 91.12 236 ARG A CA 1
ATOM 1879 C C . ARG A 1 236 ? 11.336 21.219 15.953 1 91.12 236 ARG A C 1
ATOM 1881 O O . ARG A 1 236 ? 11.727 21.234 17.125 1 91.12 236 ARG A O 1
ATOM 1888 N N . LYS A 1 237 ? 11.961 20.562 15.016 1 92.75 237 LYS A N 1
ATOM 1889 C CA . LYS A 1 237 ? 13.086 19.688 15.32 1 92.75 237 LYS A CA 1
ATOM 1890 C C . LYS A 1 237 ? 14.398 20.469 15.367 1 92.75 237 LYS A C 1
ATOM 1892 O O . LYS A 1 237 ? 15.266 20.188 16.188 1 92.75 237 LYS A O 1
ATOM 1897 N N . ALA A 1 238 ? 14.508 21.438 14.383 1 96 238 ALA A N 1
ATOM 1898 C CA . ALA A 1 238 ? 15.82 22.031 14.188 1 96 238 ALA A CA 1
ATOM 1899 C C . ALA A 1 238 ? 15.766 23.547 14.305 1 96 238 ALA A C 1
ATOM 1901 O O . ALA A 1 238 ? 16.797 24.234 14.203 1 96 238 ALA A O 1
ATOM 1902 N N . GLY A 1 239 ? 14.586 24.141 14.461 1 95.81 239 GLY A N 1
ATOM 1903 C CA . GLY A 1 239 ? 14.445 25.562 14.656 1 95.81 239 GLY A CA 1
ATOM 1904 C C . GLY A 1 239 ? 14.062 26.312 13.391 1 95.81 239 GLY A C 1
ATOM 1905 O O . GLY A 1 239 ? 14.234 25.797 12.289 1 95.81 239 GLY A O 1
ATOM 1906 N N . ARG A 1 240 ? 13.578 27.531 13.602 1 96.69 240 ARG A N 1
ATOM 1907 C CA . ARG A 1 240 ? 13.102 28.375 12.516 1 96.69 240 ARG A CA 1
ATOM 1908 C C . ARG A 1 240 ? 14.234 28.703 11.547 1 96.69 240 ARG A C 1
ATOM 1910 O O . ARG A 1 240 ? 14.016 28.766 10.328 1 96.69 240 ARG A O 1
ATOM 1917 N N . LYS A 1 241 ? 15.398 28.906 12.047 1 98.12 241 LYS A N 1
ATOM 1918 C CA . LYS A 1 241 ? 16.547 29.266 11.211 1 98.12 241 LYS A CA 1
ATOM 1919 C C . LYS A 1 241 ? 16.859 28.156 10.211 1 98.12 241 LYS A C 1
ATOM 1921 O O . LYS A 1 241 ? 17.125 28.438 9.039 1 98.12 241 LYS A O 1
ATOM 1926 N N . GLU A 1 242 ? 16.844 26.953 10.695 1 98.25 242 GLU A N 1
ATOM 1927 C CA . GLU A 1 242 ? 17.125 25.812 9.82 1 98.25 242 GLU A CA 1
ATOM 1928 C C . GLU A 1 242 ? 16.047 25.656 8.758 1 98.25 242 GLU A C 1
ATOM 1930 O O . GLU A 1 242 ? 16.344 25.391 7.594 1 98.25 242 GLU A O 1
ATOM 1935 N N . ALA A 1 243 ? 14.812 25.812 9.156 1 98.12 243 ALA A N 1
ATOM 1936 C CA . ALA A 1 243 ? 13.703 25.719 8.211 1 98.12 243 ALA A CA 1
ATOM 1937 C C . ALA A 1 243 ? 13.82 26.797 7.133 1 98.12 243 ALA A C 1
ATOM 1939 O O . ALA A 1 243 ? 13.555 26.531 5.957 1 98.12 243 ALA A O 1
ATOM 1940 N N . GLU A 1 244 ? 14.211 27.969 7.562 1 98.5 244 GLU A N 1
ATOM 1941 C CA . GLU A 1 244 ? 14.406 29.062 6.617 1 98.5 244 GLU A CA 1
ATOM 1942 C C . GLU A 1 244 ? 15.57 28.766 5.668 1 98.5 244 GLU A C 1
ATOM 1944 O O . GLU A 1 244 ? 15.516 29.109 4.488 1 98.5 244 GLU A O 1
ATOM 1949 N N . LEU A 1 245 ? 16.594 28.188 6.215 1 98.62 245 LEU A N 1
ATOM 1950 C CA . LEU A 1 245 ? 17.734 27.828 5.387 1 98.62 245 LEU A CA 1
ATOM 1951 C C . LEU A 1 245 ? 17.328 26.828 4.305 1 98.62 245 LEU A C 1
ATOM 1953 O O . LEU A 1 245 ? 17.734 26.969 3.146 1 98.62 245 LEU A O 1
ATOM 1957 N N . VAL A 1 246 ? 16.547 25.859 4.66 1 98.69 246 VAL A N 1
ATOM 1958 C CA . VAL A 1 246 ? 16.047 24.891 3.701 1 98.69 246 VAL A CA 1
ATOM 1959 C C . VAL A 1 246 ? 15.227 25.594 2.619 1 98.69 246 VAL A C 1
ATOM 1961 O O . VAL A 1 246 ? 15.391 25.312 1.429 1 98.69 246 VAL A O 1
ATOM 1964 N N . ARG A 1 247 ? 14.352 26.484 3.031 1 98.69 247 ARG A N 1
ATOM 1965 C CA . ARG A 1 247 ? 13.539 27.25 2.094 1 98.69 247 ARG A CA 1
ATOM 1966 C C . ARG A 1 247 ? 14.414 28.031 1.122 1 98.69 247 ARG A C 1
ATOM 1968 O O . ARG A 1 247 ? 14.18 28 -0.089 1 98.69 247 ARG A O 1
ATOM 1975 N N . LYS A 1 248 ? 15.391 28.641 1.624 1 98.69 248 LYS A N 1
ATOM 1976 C CA . LYS A 1 248 ? 16.312 29.438 0.809 1 98.69 248 LYS A CA 1
ATOM 1977 C C . LYS A 1 248 ? 17.047 28.562 -0.196 1 98.69 248 LYS A C 1
ATOM 1979 O O . LYS A 1 248 ? 17.188 28.922 -1.367 1 98.69 248 LYS A O 1
ATOM 1984 N N . ARG A 1 249 ? 17.562 27.438 0.277 1 98.69 249 ARG A N 1
ATOM 1985 C CA . ARG A 1 249 ? 18.312 26.547 -0.595 1 98.69 249 ARG A CA 1
ATOM 1986 C C . ARG A 1 249 ? 17.406 25.969 -1.688 1 98.69 249 ARG A C 1
ATOM 1988 O O . ARG A 1 249 ? 17.859 25.734 -2.812 1 98.69 249 ARG A O 1
ATOM 1995 N N . ALA A 1 250 ? 16.156 25.719 -1.348 1 98.81 250 ALA A N 1
ATOM 1996 C CA . ALA A 1 250 ? 15.203 25.25 -2.346 1 98.81 250 ALA A CA 1
ATOM 1997 C C . ALA A 1 250 ? 14.984 26.297 -3.43 1 98.81 250 ALA A C 1
ATOM 1999 O O . ALA A 1 250 ? 14.898 25.969 -4.613 1 98.81 250 ALA A O 1
ATOM 2000 N N . ARG A 1 251 ? 14.891 27.547 -3.016 1 98.62 251 ARG A N 1
ATOM 2001 C CA . ARG A 1 251 ? 14.758 28.641 -3.973 1 98.62 251 ARG A CA 1
ATOM 2002 C C . ARG A 1 251 ? 15.977 28.719 -4.887 1 98.62 251 ARG A C 1
ATOM 2004 O O . ARG A 1 251 ? 15.844 28.938 -6.094 1 98.62 251 ARG A O 1
ATOM 2011 N N . GLU A 1 252 ? 17.125 28.578 -4.277 1 98.75 252 GLU A N 1
ATOM 2012 C CA . GLU A 1 252 ? 18.359 28.578 -5.059 1 98.75 252 GLU A CA 1
ATOM 2013 C C . GLU A 1 252 ? 18.359 27.469 -6.102 1 98.75 252 GLU A C 1
ATOM 2015 O O . GLU A 1 252 ? 18.844 27.656 -7.219 1 98.75 252 GLU A O 1
ATOM 2020 N N . LEU A 1 253 ? 17.891 26.344 -5.711 1 98.75 253 LEU A N 1
ATOM 2021 C CA . LEU A 1 253 ? 17.797 25.234 -6.652 1 98.75 253 LEU A CA 1
ATOM 2022 C C . LEU A 1 253 ? 16.875 25.594 -7.82 1 98.75 253 LEU A C 1
ATOM 2024 O O . LEU A 1 253 ? 17.234 25.359 -8.977 1 98.75 253 LEU A O 1
ATOM 2028 N N . LEU A 1 254 ? 15.688 26.141 -7.527 1 98.31 254 LEU A N 1
ATOM 2029 C CA . LEU A 1 254 ? 14.711 26.5 -8.555 1 98.31 254 LEU A CA 1
ATOM 2030 C C . LEU A 1 254 ? 15.273 27.562 -9.492 1 98.31 254 LEU A C 1
ATOM 2032 O O . LEU A 1 254 ? 14.922 27.594 -10.68 1 98.31 254 LEU A O 1
ATOM 2036 N N . GLU A 1 255 ? 16.141 28.344 -8.984 1 98.12 255 GLU A N 1
ATOM 2037 C CA . GLU A 1 255 ? 16.75 29.438 -9.758 1 98.12 255 GLU A CA 1
ATOM 2038 C C . GLU A 1 255 ? 17.969 28.938 -10.531 1 98.12 255 GLU A C 1
ATOM 2040 O O . GLU A 1 255 ? 18.547 29.688 -11.32 1 98.12 255 GLU A O 1
ATOM 2045 N N . GLY A 1 256 ? 18.406 27.766 -10.266 1 97.81 256 GLY A N 1
ATOM 2046 C CA . GLY A 1 256 ? 19.531 27.188 -10.977 1 97.81 256 GLY A CA 1
ATOM 2047 C C . GLY A 1 256 ? 20.875 27.609 -10.391 1 97.81 256 GLY A C 1
ATOM 2048 O O . GLY A 1 256 ? 21.906 27.453 -11.031 1 97.81 256 GLY A O 1
ATOM 2049 N N . ARG A 1 257 ? 20.828 28.078 -9.195 1 98.44 257 ARG A N 1
ATOM 2050 C CA . ARG A 1 257 ? 22.062 28.547 -8.555 1 98.44 257 ARG A CA 1
ATOM 2051 C C . ARG A 1 257 ? 22.812 27.375 -7.922 1 98.44 257 ARG A C 1
ATOM 2053 O O . ARG A 1 257 ? 24.016 27.484 -7.668 1 98.44 257 ARG A O 1
ATOM 2060 N N . ILE A 1 258 ? 22.188 26.312 -7.594 1 98.31 258 ILE A N 1
ATOM 2061 C CA . ILE A 1 258 ? 22.812 25.078 -7.121 1 98.31 258 ILE A CA 1
ATOM 2062 C C . ILE A 1 258 ? 22.25 23.891 -7.883 1 98.31 258 ILE A C 1
ATOM 2064 O O . ILE A 1 258 ? 21.156 23.953 -8.453 1 98.31 258 ILE A O 1
ATOM 2068 N N . SER A 1 259 ? 23.016 22.828 -7.914 1 98.12 259 SER A N 1
ATOM 2069 C CA . SER A 1 259 ? 22.578 21.625 -8.617 1 98.12 259 SER A CA 1
ATOM 2070 C C . SER A 1 259 ? 21.672 20.766 -7.746 1 98.12 259 SER A C 1
ATOM 2072 O O . SER A 1 259 ? 21.594 20.969 -6.531 1 98.12 259 SER A O 1
ATOM 2074 N N . THR A 1 260 ? 20.906 19.891 -8.383 1 97.56 260 THR A N 1
ATOM 2075 C CA . THR A 1 260 ? 20.078 18.938 -7.664 1 97.56 260 THR A CA 1
ATOM 2076 C C . THR A 1 260 ? 20.906 18.109 -6.691 1 97.56 260 THR A C 1
ATOM 2078 O O . THR A 1 260 ? 20.484 17.844 -5.57 1 97.56 260 THR A O 1
ATOM 2081 N N . GLU A 1 261 ? 22.094 17.75 -7.141 1 97.12 261 GLU A N 1
ATOM 2082 C CA . GLU A 1 261 ? 22.984 16.953 -6.305 1 97.12 261 GLU A CA 1
ATOM 2083 C C . GLU A 1 261 ? 23.422 17.734 -5.062 1 97.12 261 GLU A C 1
ATOM 2085 O O . GLU A 1 261 ? 23.469 17.172 -3.965 1 97.12 261 GLU A O 1
ATOM 2090 N N . GLU A 1 262 ? 23.703 18.969 -5.262 1 97.94 262 GLU A N 1
ATOM 2091 C CA . GLU A 1 262 ? 24.094 19.828 -4.145 1 97.94 262 GLU A CA 1
ATOM 2092 C C . GLU A 1 262 ? 22.953 19.969 -3.141 1 97.94 262 GLU A C 1
ATOM 2094 O O . GLU A 1 262 ? 23.172 19.906 -1.929 1 97.94 262 GLU A O 1
ATOM 2099 N N . PHE A 1 263 ? 21.844 20.219 -3.658 1 98.38 263 PHE A N 1
ATOM 2100 C CA . PHE A 1 263 ? 20.672 20.375 -2.793 1 98.38 263 PHE A CA 1
ATOM 2101 C C . PHE A 1 263 ? 20.391 19.078 -2.035 1 98.38 263 PHE A C 1
ATOM 2103 O O . PHE A 1 263 ? 20.094 19.109 -0.837 1 98.38 263 PHE A O 1
ATOM 2110 N N . GLU A 1 264 ? 20.438 17.953 -2.729 1 96.88 264 GLU A N 1
ATOM 2111 C CA . GLU A 1 264 ? 20.203 16.656 -2.092 1 96.88 264 GLU A CA 1
ATOM 2112 C C . GLU A 1 264 ? 21.234 16.391 -0.995 1 96.88 264 GLU A C 1
ATOM 2114 O O . GLU A 1 264 ? 20.891 15.867 0.065 1 96.88 264 GLU A O 1
ATOM 2119 N N . SER A 1 265 ? 22.453 16.719 -1.282 1 97.06 265 SER A N 1
ATOM 2120 C CA . SER A 1 265 ? 23.5 16.578 -0.277 1 97.06 265 SER A CA 1
ATOM 2121 C C . SER A 1 265 ? 23.234 17.453 0.937 1 97.06 265 SER A C 1
ATOM 2123 O O . SER A 1 265 ? 23.406 17.016 2.078 1 97.06 265 SER A O 1
ATOM 2125 N N . PHE A 1 266 ? 22.859 18.703 0.687 1 98.06 266 PHE A N 1
ATOM 2126 C CA . PHE A 1 266 ? 22.516 19.656 1.741 1 98.06 266 PHE A CA 1
ATOM 2127 C C . PHE A 1 266 ? 21.406 19.094 2.623 1 98.06 266 PHE A C 1
ATOM 2129 O O . PHE A 1 266 ? 21.5 19.125 3.852 1 98.06 266 PHE A O 1
ATOM 2136 N N . MET A 1 267 ? 20.344 18.547 2.02 1 98 267 MET A N 1
ATOM 2137 C CA . MET A 1 267 ? 19.188 18.016 2.746 1 98 267 MET A CA 1
ATOM 2138 C C . MET A 1 267 ? 19.578 16.797 3.568 1 98 267 MET A C 1
ATOM 2140 O O . MET A 1 267 ? 19.016 16.562 4.637 1 98 267 MET A O 1
ATOM 2144 N N . ALA A 1 268 ? 20.562 16.062 3.068 1 94.81 268 ALA A N 1
ATOM 2145 C CA . ALA A 1 268 ? 20.953 14.805 3.705 1 94.81 268 ALA A CA 1
ATOM 2146 C C . ALA A 1 268 ? 21.969 15.047 4.824 1 94.81 268 ALA A C 1
ATOM 2148 O O . ALA A 1 268 ? 22.172 14.18 5.68 1 94.81 268 ALA A O 1
ATOM 2149 N N . GLU A 1 269 ? 22.562 16.125 4.848 1 94.81 269 GLU A N 1
ATOM 2150 C CA . GLU A 1 269 ? 23.703 16.438 5.699 1 94.81 269 GLU A CA 1
ATOM 2151 C C . GLU A 1 269 ? 23.344 16.297 7.176 1 94.81 269 GLU A C 1
ATOM 2153 O O . GLU A 1 269 ? 24.172 15.859 7.98 1 94.81 269 GLU A O 1
ATOM 2158 N N . LYS A 1 270 ? 22.156 16.625 7.555 1 93.62 270 LYS A N 1
ATOM 2159 C CA . LYS A 1 270 ? 21.781 16.641 8.961 1 93.62 270 LYS A CA 1
ATOM 2160 C C . LYS A 1 270 ? 20.766 15.547 9.273 1 93.62 270 LYS A C 1
ATOM 2162 O O . LYS A 1 270 ? 19.969 15.672 10.203 1 93.62 270 LYS A O 1
ATOM 2167 N N . GLY A 1 271 ? 20.766 14.547 8.367 1 90.75 271 GLY A N 1
ATOM 2168 C CA . GLY A 1 271 ? 19.906 13.406 8.602 1 90.75 271 GLY A CA 1
ATOM 2169 C C . GLY A 1 271 ? 18.422 13.781 8.633 1 90.75 271 GLY A C 1
ATOM 2170 O O . GLY A 1 271 ? 17.922 14.422 7.707 1 90.75 271 GLY A O 1
ATOM 2171 N N . ASP A 1 272 ? 17.828 13.453 9.789 1 93.06 272 ASP A N 1
ATOM 2172 C CA . ASP A 1 272 ? 16.375 13.641 9.852 1 93.06 272 ASP A CA 1
ATOM 2173 C C . ASP A 1 272 ? 16.016 15.039 10.352 1 93.06 272 ASP A C 1
ATOM 2175 O O . ASP A 1 272 ? 14.844 15.422 10.344 1 93.06 272 ASP A O 1
ATOM 2179 N N . LEU A 1 273 ? 16.938 15.867 10.656 1 95.81 273 LEU A N 1
ATOM 2180 C CA . LEU A 1 273 ? 16.672 17.203 11.156 1 95.81 273 LEU A CA 1
ATOM 2181 C C . LEU A 1 273 ? 16.141 18.109 10.039 1 95.81 273 LEU A C 1
ATOM 2183 O O . LEU A 1 273 ? 15.484 19.109 10.305 1 95.81 273 LEU A O 1
ATOM 2187 N N . ARG A 1 274 ? 16.469 17.766 8.812 1 97.62 274 ARG A N 1
ATOM 2188 C CA . ARG A 1 274 ? 15.969 18.516 7.668 1 97.62 274 ARG A CA 1
ATOM 2189 C C . ARG A 1 274 ? 14.898 17.734 6.918 1 97.62 274 ARG A C 1
ATOM 2191 O O . ARG A 1 274 ? 14.766 17.859 5.699 1 97.62 274 ARG A O 1
ATOM 2198 N N . ASN A 1 275 ? 14.258 16.812 7.637 1 97.81 275 ASN A N 1
ATOM 2199 C CA . ASN A 1 275 ? 13.125 16.094 7.055 1 97.81 275 ASN A CA 1
ATOM 2200 C C . ASN A 1 275 ? 11.883 16.984 6.992 1 97.81 275 ASN A C 1
ATOM 2202 O O . ASN A 1 275 ? 11.289 17.297 8.023 1 97.81 275 ASN A O 1
ATOM 2206 N N . PRO A 1 276 ? 11.484 17.375 5.828 1 98.06 276 PRO A N 1
ATOM 2207 C CA . PRO A 1 276 ? 10.297 18.219 5.715 1 98.06 276 PRO A CA 1
ATOM 2208 C C . PRO A 1 276 ? 9 17.422 5.75 1 98.06 276 PRO A C 1
ATOM 2210 O O . PRO A 1 276 ? 8.234 17.438 4.781 1 98.06 276 PRO A O 1
ATOM 2213 N N . GLY A 1 277 ? 8.695 16.891 6.879 1 97.62 277 GLY A N 1
ATOM 2214 C CA . GLY A 1 277 ? 7.594 15.953 7.039 1 97.62 277 GLY A CA 1
ATOM 2215 C C . GLY A 1 277 ? 6.23 16.594 6.91 1 97.62 277 GLY A C 1
ATOM 2216 O O . GLY A 1 277 ? 5.27 15.953 6.48 1 97.62 277 GLY A O 1
ATOM 2217 N N . SER A 1 278 ? 6.051 17.859 7.293 1 97.62 278 SER A N 1
ATOM 2218 C CA . SER A 1 278 ? 4.758 18.531 7.199 1 97.62 278 SER A CA 1
ATOM 2219 C C . SER A 1 278 ? 4.352 18.75 5.746 1 97.62 278 SER A C 1
ATOM 2221 O O . SER A 1 278 ? 3.195 18.516 5.379 1 97.62 278 SER A O 1
ATOM 2223 N N . LEU A 1 279 ? 5.297 19.156 4.949 1 98.62 279 LEU A N 1
ATOM 2224 C CA . LEU A 1 279 ? 5.016 19.344 3.531 1 98.62 279 LEU A CA 1
ATOM 2225 C C . LEU A 1 279 ? 4.836 18 2.828 1 98.62 279 LEU A C 1
ATOM 2227 O O . LEU A 1 279 ? 4.094 17.906 1.849 1 98.62 279 LEU A O 1
ATOM 2231 N N . ALA A 1 280 ? 5.543 16.984 3.342 1 98.62 280 ALA A N 1
ATOM 2232 C CA . ALA A 1 280 ? 5.312 15.633 2.828 1 98.62 280 ALA A CA 1
ATOM 2233 C C . ALA A 1 280 ? 3.873 15.188 3.07 1 98.62 280 ALA A C 1
ATOM 2235 O O . ALA A 1 280 ? 3.281 14.5 2.234 1 98.62 280 ALA A O 1
ATOM 2236 N N . ASP A 1 281 ? 3.295 15.555 4.238 1 98.62 281 ASP A N 1
ATOM 2237 C CA . ASP A 1 281 ? 1.896 15.242 4.52 1 98.62 281 ASP A CA 1
ATOM 2238 C C . ASP A 1 281 ? 0.972 15.898 3.496 1 98.62 281 ASP A C 1
ATOM 2240 O O . ASP A 1 281 ? 0.036 15.266 3.004 1 98.62 281 ASP A O 1
ATOM 2244 N N . VAL A 1 282 ? 1.241 17.141 3.23 1 98.75 282 VAL A N 1
ATOM 2245 C CA . VAL A 1 282 ? 0.465 17.859 2.232 1 98.75 282 VAL A CA 1
ATOM 2246 C C . VAL A 1 282 ? 0.59 17.172 0.876 1 98.75 282 VAL A C 1
ATOM 2248 O O . VAL A 1 282 ? -0.405 16.984 0.173 1 98.75 282 VAL A O 1
ATOM 2251 N N . MET A 1 283 ? 1.802 16.812 0.511 1 98.88 283 MET A N 1
ATOM 2252 C CA . MET A 1 283 ? 2.061 16.141 -0.759 1 98.88 283 MET A CA 1
ATOM 2253 C C . MET A 1 283 ? 1.289 14.828 -0.846 1 98.88 283 MET A C 1
ATOM 2255 O O . MET A 1 283 ? 0.705 14.516 -1.884 1 98.88 283 MET A O 1
ATOM 2259 N N . ALA A 1 284 ? 1.263 14.062 0.248 1 98.94 284 ALA A N 1
ATOM 2260 C CA . ALA A 1 284 ? 0.551 12.789 0.272 1 98.94 284 ALA A CA 1
ATOM 2261 C C . ALA A 1 284 ? -0.931 12.984 -0.034 1 98.94 284 ALA A C 1
ATOM 2263 O O . ALA A 1 284 ? -1.503 12.258 -0.851 1 98.94 284 ALA A O 1
ATOM 2264 N N . VAL A 1 285 ? -1.56 13.93 0.596 1 98.94 285 VAL A N 1
ATOM 2265 C CA . VAL A 1 285 ? -2.988 14.164 0.417 1 98.94 285 VAL A CA 1
ATOM 2266 C C . VAL A 1 285 ? -3.246 14.766 -0.962 1 98.94 285 VAL A C 1
ATOM 2268 O O . VAL A 1 285 ? -4.262 14.477 -1.595 1 98.94 285 VAL A O 1
ATOM 2271 N N . SER A 1 286 ? -2.314 15.602 -1.452 1 98.88 286 SER A N 1
ATOM 2272 C CA . SER A 1 286 ? -2.428 16.125 -2.809 1 98.88 286 SER A CA 1
ATOM 2273 C C . SER A 1 286 ? -2.402 15.008 -3.84 1 98.88 286 SER A C 1
ATOM 2275 O O . SER A 1 286 ? -3.199 15 -4.781 1 98.88 286 SER A O 1
ATOM 2277 N N . LEU A 1 287 ? -1.502 14.094 -3.652 1 98.88 287 LEU A N 1
ATOM 2278 C CA . LEU A 1 287 ? -1.414 12.938 -4.539 1 98.88 287 LEU A CA 1
ATOM 2279 C C . LEU A 1 287 ? -2.67 12.078 -4.441 1 98.88 287 LEU A C 1
ATOM 2281 O O . LEU A 1 287 ? -3.1 11.484 -5.434 1 98.88 287 LEU A O 1
ATOM 2285 N N . SER A 1 288 ? -3.27 12.008 -3.268 1 98.88 288 SER A N 1
ATOM 2286 C CA . SER A 1 288 ? -4.523 11.289 -3.086 1 98.88 288 SER A CA 1
ATOM 2287 C C . SER A 1 288 ? -5.648 11.914 -3.904 1 98.88 288 SER A C 1
ATOM 2289 O O . SER A 1 288 ? -6.461 11.203 -4.496 1 98.88 288 SER A O 1
ATOM 2291 N N . LEU A 1 289 ? -5.668 13.234 -3.896 1 98.44 289 LEU A N 1
ATOM 2292 C CA . LEU A 1 289 ? -6.672 13.922 -4.699 1 98.44 289 LEU A CA 1
ATOM 2293 C C . LEU A 1 289 ? -6.465 13.648 -6.184 1 98.44 289 LEU A C 1
ATOM 2295 O O . LEU A 1 289 ? -7.434 13.492 -6.93 1 98.44 289 LEU A O 1
ATOM 2299 N N . LEU A 1 290 ? -5.238 13.625 -6.629 1 97.81 290 LEU A N 1
ATOM 2300 C CA . LEU A 1 290 ? -4.941 13.266 -8.016 1 97.81 290 LEU A CA 1
ATOM 2301 C C . LEU A 1 290 ? -5.406 11.852 -8.32 1 97.81 290 LEU A C 1
ATOM 2303 O O . LEU A 1 290 ? -5.973 11.594 -9.391 1 97.81 290 LEU A O 1
ATOM 2307 N N . ALA A 1 291 ? -5.07 10.945 -7.414 1 98.12 291 ALA A N 1
ATOM 2308 C CA . ALA A 1 291 ? -5.512 9.562 -7.578 1 98.12 291 ALA A CA 1
ATOM 2309 C C . ALA A 1 291 ? -7.035 9.484 -7.688 1 98.12 291 ALA A C 1
ATOM 2311 O O . ALA A 1 291 ? -7.566 8.742 -8.516 1 98.12 291 ALA A O 1
ATOM 2312 N N . LEU A 1 292 ? -7.699 10.234 -6.852 1 97.62 292 LEU A N 1
ATOM 2313 C CA . LEU A 1 292 ? -9.156 10.25 -6.859 1 97.62 292 LEU A CA 1
ATOM 2314 C C . LEU A 1 292 ? -9.688 10.805 -8.18 1 97.62 292 LEU A C 1
ATOM 2316 O O . LEU A 1 292 ? -10.766 10.406 -8.633 1 97.62 292 LEU A O 1
ATOM 2320 N N . SER A 1 293 ? -8.898 11.664 -8.766 1 95.94 293 SER A N 1
ATOM 2321 C CA . SER A 1 293 ? -9.289 12.297 -10.031 1 95.94 293 SER A CA 1
ATOM 2322 C C . SER A 1 293 ? -8.93 11.414 -11.219 1 95.94 293 SER A C 1
ATOM 2324 O O . SER A 1 293 ? -8.977 11.859 -12.367 1 95.94 293 SER A O 1
ATOM 2326 N N . GLY A 1 294 ? -8.43 10.203 -10.984 1 95.38 294 GLY A N 1
ATOM 2327 C CA . GLY A 1 294 ? -8.258 9.242 -12.062 1 95.38 294 GLY A CA 1
ATOM 2328 C C . GLY A 1 294 ? -6.82 9.078 -12.5 1 95.38 294 GLY A C 1
ATOM 2329 O O . GLY A 1 294 ? -6.551 8.75 -13.656 1 95.38 294 GLY A O 1
ATOM 2330 N N . LEU A 1 295 ? -5.883 9.359 -11.609 1 97.69 295 LEU A N 1
ATOM 2331 C CA . LEU A 1 295 ? -4.477 9.172 -11.938 1 97.69 295 LEU A CA 1
ATOM 2332 C C . LEU A 1 295 ? -4.188 7.719 -12.297 1 97.69 295 LEU A C 1
ATOM 2334 O O . LEU A 1 295 ? -4.543 6.809 -11.547 1 97.69 295 LEU A O 1
ATOM 2338 N N . ARG A 1 296 ? -3.611 7.438 -13.375 1 97.94 296 ARG A N 1
ATOM 2339 C CA . ARG A 1 296 ? -3.061 6.172 -13.844 1 97.94 296 ARG A CA 1
ATOM 2340 C C . ARG A 1 296 ? -1.604 6.332 -14.266 1 97.94 296 ARG A C 1
ATOM 2342 O O . ARG A 1 296 ? -1.118 7.453 -14.43 1 97.94 296 ARG A O 1
ATOM 2349 N N . ILE A 1 297 ? -0.933 5.199 -14.43 1 98.31 297 ILE A N 1
ATOM 2350 C CA . ILE A 1 297 ? 0.461 5.34 -14.844 1 98.31 297 ILE A CA 1
ATOM 2351 C C . ILE A 1 297 ? 0.729 4.473 -16.062 1 98.31 297 ILE A C 1
ATOM 2353 O O . ILE A 1 297 ? 0.039 3.475 -16.297 1 98.31 297 ILE A O 1
ATOM 2357 N N . GLU A 1 298 ? 1.638 4.863 -16.812 1 96.81 298 GLU A N 1
ATOM 2358 C CA . GLU A 1 298 ? 2.145 4.152 -17.984 1 96.81 298 GLU A CA 1
ATOM 2359 C C . GLU A 1 298 ? 3.668 4.227 -18.062 1 96.81 298 GLU A C 1
ATOM 2361 O O . GLU A 1 298 ? 4.266 5.234 -17.672 1 96.81 298 GLU A O 1
ATOM 2366 N N . MET A 1 299 ? 4.207 3.191 -18.516 1 95.88 299 MET A N 1
ATOM 2367 C CA . MET A 1 299 ? 5.652 3.154 -18.719 1 95.88 299 MET A CA 1
ATOM 2368 C C . MET A 1 299 ? 6.02 3.623 -20.125 1 95.88 299 MET A C 1
ATOM 2370 O O . MET A 1 299 ? 5.434 3.168 -21.109 1 95.88 299 MET A O 1
ATOM 2374 N N . ARG A 1 300 ? 6.859 4.633 -20.188 1 93 300 ARG A N 1
ATOM 2375 C CA . ARG A 1 300 ? 7.41 5.125 -21.453 1 93 300 ARG A CA 1
ATOM 2376 C C . ARG A 1 300 ? 8.938 5.172 -21.406 1 93 300 ARG A C 1
ATOM 2378 O O . ARG A 1 300 ? 9.516 5.961 -20.656 1 93 300 ARG A O 1
ATOM 2385 N N . ASN A 1 301 ? 9.625 4.348 -22.172 1 89.56 301 ASN A N 1
ATOM 2386 C CA . ASN A 1 301 ? 11.078 4.34 -22.266 1 89.56 301 ASN A CA 1
ATOM 2387 C C . ASN A 1 301 ? 11.727 4.172 -20.891 1 89.56 301 ASN A C 1
ATOM 2389 O O . ASN A 1 301 ? 12.586 4.957 -20.5 1 89.56 301 ASN A O 1
ATOM 2393 N N . GLY A 1 302 ? 11.188 3.277 -20.125 1 91.31 302 GLY A N 1
ATOM 2394 C CA . GLY A 1 302 ? 11.781 2.896 -18.859 1 91.31 302 GLY A CA 1
ATOM 2395 C C . GLY A 1 302 ? 11.438 3.846 -17.734 1 91.31 302 GLY A C 1
ATOM 2396 O O . GLY A 1 302 ? 11.961 3.717 -16.625 1 91.31 302 GLY A O 1
ATOM 2397 N N . ARG A 1 303 ? 10.547 4.852 -18.047 1 95.19 303 ARG A N 1
ATOM 2398 C CA . ARG A 1 303 ? 10.125 5.805 -17.031 1 95.19 303 ARG A CA 1
ATOM 2399 C C . ARG A 1 303 ? 8.617 5.762 -16.828 1 95.19 303 ARG A C 1
ATOM 2401 O O . ARG A 1 303 ? 7.863 5.539 -17.781 1 95.19 303 ARG A O 1
ATOM 2408 N N . VAL A 1 304 ? 8.203 6.027 -15.641 1 97.94 304 VAL A N 1
ATOM 2409 C CA . VAL A 1 304 ? 6.781 6 -15.32 1 97.94 304 VAL A CA 1
ATOM 2410 C C . VAL A 1 304 ? 6.18 7.391 -15.508 1 97.94 304 VAL A C 1
ATOM 2412 O O . VAL A 1 304 ? 6.672 8.367 -14.938 1 97.94 304 VAL A O 1
ATOM 2415 N N . PHE A 1 305 ? 5.125 7.453 -16.312 1 97.88 305 PHE A N 1
ATOM 2416 C CA . PHE A 1 305 ? 4.391 8.695 -16.516 1 97.88 305 PHE A CA 1
ATOM 2417 C C . PHE A 1 305 ? 2.994 8.609 -15.914 1 97.88 305 PHE A C 1
ATOM 2419 O O . PHE A 1 305 ? 2.348 7.562 -15.984 1 97.88 305 PHE A O 1
ATOM 2426 N N . GLY A 1 306 ? 2.613 9.664 -15.258 1 97.12 306 GLY A N 1
ATOM 2427 C CA . GLY A 1 306 ? 1.238 9.773 -14.797 1 97.12 306 GLY A CA 1
ATOM 2428 C C . GLY A 1 306 ? 0.303 10.352 -15.844 1 97.12 306 GLY A C 1
ATOM 2429 O O . GLY A 1 306 ? 0.674 11.273 -16.578 1 97.12 306 GLY A O 1
ATOM 2430 N N . VAL A 1 307 ? -0.854 9.711 -15.93 1 95.31 307 VAL A N 1
ATOM 2431 C CA . VAL A 1 307 ? -1.896 10.195 -16.828 1 95.31 307 VAL A CA 1
ATOM 2432 C C . VAL A 1 307 ? -3.199 10.391 -16.062 1 95.31 307 VAL A C 1
ATOM 2434 O O . VAL A 1 307 ? -3.576 9.539 -15.242 1 95.31 307 VAL A O 1
ATOM 2437 N N . ILE A 1 308 ? -3.756 11.484 -16.188 1 90.19 308 ILE A N 1
ATOM 2438 C CA . ILE A 1 308 ? -5.02 11.75 -15.5 1 90.19 308 ILE A CA 1
ATOM 2439 C C . ILE A 1 308 ? -6.164 11.719 -16.516 1 90.19 308 ILE A C 1
ATOM 2441 O O . ILE A 1 308 ? -6.113 12.406 -17.531 1 90.19 308 ILE A O 1
ATOM 2445 N N . GLY A 1 309 ? -6.98 10.602 -16.375 1 71.12 309 GLY A N 1
ATOM 2446 C CA . GLY A 1 309 ? -8.102 10.453 -17.281 1 71.12 309 GLY A CA 1
ATOM 2447 C C . GLY A 1 309 ? -9.211 11.461 -17.031 1 71.12 309 GLY A C 1
ATOM 2448 O O . GLY A 1 309 ? -9.422 11.891 -15.898 1 71.12 309 GLY A O 1
ATOM 2449 N N . ARG A 1 310 ? -9.617 12.258 -18 1 52.31 310 ARG A N 1
ATOM 2450 C CA . ARG A 1 310 ? -10.867 13 -17.922 1 52.31 310 ARG A CA 1
ATOM 2451 C C . ARG A 1 310 ? -12.055 12.062 -17.734 1 52.31 310 ARG A C 1
ATOM 2453 O O . ARG A 1 310 ? -12.242 11.125 -18.516 1 52.31 310 ARG A O 1
ATOM 2460 N N . SER A 1 311 ? -12.234 11.648 -16.406 1 39.09 311 SER A N 1
ATOM 2461 C CA . SER A 1 311 ? -13.531 10.969 -16.406 1 39.09 311 SER A CA 1
ATOM 2462 C C . SER A 1 311 ? -14.594 11.82 -17.109 1 39.09 311 SER A C 1
ATOM 2464 O O . SER A 1 311 ? -14.516 13.047 -17.109 1 39.09 311 SER A O 1
ATOM 2466 N N . MET B 1 1 ? -15.93 -20.688 17.672 1 41.69 1 MET B N 1
ATOM 2467 C CA . MET B 1 1 ? -14.531 -20.375 17.391 1 41.69 1 MET B CA 1
ATOM 2468 C C . MET B 1 1 ? -14.422 -19.219 16.406 1 41.69 1 MET B C 1
ATOM 2470 O O . MET B 1 1 ? -15.133 -19.188 15.391 1 41.69 1 MET B O 1
ATOM 2474 N N . ILE B 1 2 ? -14.055 -18.047 16.859 1 66.25 2 ILE B N 1
ATOM 2475 C CA . ILE B 1 2 ? -14.312 -16.75 16.234 1 66.25 2 ILE B CA 1
ATOM 2476 C C . ILE B 1 2 ? -13.547 -16.641 14.922 1 66.25 2 ILE B C 1
ATOM 2478 O O . ILE B 1 2 ? -12.352 -16.938 14.867 1 66.25 2 ILE B O 1
ATOM 2482 N N . ALA B 1 3 ? -14.227 -16.703 13.781 1 75.25 3 ALA B N 1
ATOM 2483 C CA . ALA B 1 3 ? -13.703 -16.531 12.422 1 75.25 3 ALA B CA 1
ATOM 2484 C C . ALA B 1 3 ? -12.703 -15.375 12.367 1 75.25 3 ALA B C 1
ATOM 2486 O O . ALA B 1 3 ? -12.742 -14.469 13.195 1 75.25 3 ALA B O 1
ATOM 2487 N N . MET B 1 4 ? -11.75 -15.602 11.508 1 84.12 4 MET B N 1
ATOM 2488 C CA . MET B 1 4 ? -10.773 -14.523 11.344 1 84.12 4 MET B CA 1
ATOM 2489 C C . MET B 1 4 ? -11.453 -13.234 10.891 1 84.12 4 MET B C 1
ATOM 2491 O O . MET B 1 4 ? -12.375 -13.273 10.07 1 84.12 4 MET B O 1
ATOM 2495 N N . GLU B 1 5 ? -11.062 -12.172 11.469 1 91.88 5 GLU B N 1
ATOM 2496 C CA . GLU B 1 5 ? -11.672 -10.867 11.219 1 91.88 5 GLU B CA 1
ATOM 2497 C C . GLU B 1 5 ? -11.383 -10.391 9.797 1 91.88 5 GLU B C 1
ATOM 2499 O O . GLU B 1 5 ? -10.25 -10.469 9.328 1 91.88 5 GLU B O 1
ATOM 2504 N N . ARG B 1 6 ? -12.406 -9.922 9.062 1 96.31 6 ARG B N 1
ATOM 2505 C CA . ARG B 1 6 ? -12.367 -9.562 7.648 1 96.31 6 ARG B CA 1
ATOM 2506 C C . ARG B 1 6 ? -11.219 -8.602 7.363 1 96.31 6 ARG B C 1
ATOM 2508 O O . ARG B 1 6 ? -10.383 -8.859 6.5 1 96.31 6 ARG B O 1
ATOM 2515 N N . TRP B 1 7 ? -11.109 -7.562 8.148 1 98.31 7 TRP B N 1
ATOM 2516 C CA . TRP B 1 7 ? -10.117 -6.527 7.879 1 98.31 7 TRP B CA 1
ATOM 2517 C C . TRP B 1 7 ? -8.703 -7.039 8.148 1 98.31 7 TRP B C 1
ATOM 2519 O O . TRP B 1 7 ? -7.75 -6.617 7.5 1 98.31 7 TRP B O 1
ATOM 2529 N N . SER B 1 8 ? -8.578 -7.977 9.125 1 98.06 8 SER B N 1
ATOM 2530 C CA . SER B 1 8 ? -7.262 -8.555 9.383 1 98.06 8 SER B CA 1
ATOM 2531 C C . SER B 1 8 ? -6.73 -9.297 8.156 1 98.06 8 SER B C 1
ATOM 2533 O O . SER B 1 8 ? -5.551 -9.172 7.82 1 98.06 8 SER B O 1
ATOM 2535 N N . ILE B 1 9 ? -7.648 -10 7.477 1 98.75 9 ILE B N 1
ATOM 2536 C CA . ILE B 1 9 ? -7.262 -10.75 6.289 1 98.75 9 ILE B CA 1
ATOM 2537 C C . ILE B 1 9 ? -6.93 -9.781 5.152 1 98.75 9 ILE B C 1
ATOM 2539 O O . ILE B 1 9 ? -5.879 -9.891 4.52 1 98.75 9 ILE B O 1
ATOM 2543 N N . VAL B 1 10 ? -7.77 -8.766 4.922 1 98.94 10 VAL B N 1
ATOM 2544 C CA . VAL B 1 10 ? -7.582 -7.809 3.84 1 98.94 10 VAL B CA 1
ATOM 2545 C C . VAL B 1 10 ? -6.262 -7.07 4.027 1 98.94 10 VAL B C 1
ATOM 2547 O O . VAL B 1 10 ? -5.438 -7.016 3.111 1 98.94 10 VAL B O 1
ATOM 2550 N N . LYS B 1 11 ? -6.008 -6.555 5.266 1 98.88 11 LYS B N 1
ATOM 2551 C CA . LYS B 1 11 ? -4.785 -5.809 5.555 1 98.88 11 LYS B CA 1
ATOM 2552 C C . LYS B 1 11 ? -3.549 -6.68 5.34 1 98.88 11 LYS B C 1
ATOM 2554 O O . LYS B 1 11 ? -2.551 -6.219 4.781 1 98.88 11 LYS B O 1
ATOM 2559 N N . ALA B 1 12 ? -3.641 -7.922 5.742 1 98.75 12 ALA B N 1
ATOM 2560 C CA . ALA B 1 12 ? -2.498 -8.828 5.676 1 98.75 12 ALA B CA 1
ATOM 2561 C C . ALA B 1 12 ? -2.088 -9.094 4.227 1 98.75 12 ALA B C 1
ATOM 2563 O O . ALA B 1 12 ? -0.899 -9.07 3.9 1 98.75 12 ALA B O 1
ATOM 2564 N N . PHE B 1 13 ? -3.029 -9.305 3.363 1 98.94 13 PHE B N 1
ATOM 2565 C CA . PHE B 1 13 ? -2.721 -9.672 1.986 1 98.94 13 PHE B CA 1
ATOM 2566 C C . PHE B 1 13 ? -2.279 -8.445 1.189 1 98.94 13 PHE B C 1
ATOM 2568 O O . PHE B 1 13 ? -1.466 -8.562 0.27 1 98.94 13 PHE B O 1
ATOM 2575 N N . LEU B 1 14 ? -2.787 -7.223 1.583 1 98.94 14 LEU B N 1
ATOM 2576 C CA . LEU B 1 14 ? -2.244 -6 1.006 1 98.94 14 LEU B CA 1
ATOM 2577 C C . LEU B 1 14 ? -0.798 -5.785 1.44 1 98.94 14 LEU B C 1
ATOM 2579 O O . LEU B 1 14 ? 0.068 -5.5 0.61 1 98.94 14 LEU B O 1
ATOM 2583 N N . LEU B 1 15 ? -0.521 -6.02 2.689 1 98.94 15 LEU B N 1
ATOM 2584 C CA . LEU B 1 15 ? 0.806 -5.77 3.242 1 98.94 15 LEU B CA 1
ATOM 2585 C C . LEU B 1 15 ? 1.827 -6.746 2.668 1 98.94 15 LEU B C 1
ATOM 2587 O O . LEU B 1 15 ? 2.932 -6.344 2.291 1 98.94 15 LEU B O 1
ATOM 2591 N N . GLY B 1 16 ? 1.458 -8.039 2.643 1 98.94 16 GLY B N 1
ATOM 2592 C CA . GLY B 1 16 ? 2.381 -9.031 2.117 1 98.94 16 GLY B CA 1
ATOM 2593 C C . GLY B 1 16 ? 2.83 -8.742 0.699 1 98.94 16 GLY B C 1
ATOM 2594 O O . GLY B 1 16 ? 4.012 -8.875 0.376 1 98.94 16 GLY B O 1
ATOM 2595 N N . SER B 1 17 ? 1.886 -8.32 -0.148 1 98.88 17 SER B N 1
ATOM 2596 C CA . SER B 1 17 ? 2.191 -7.977 -1.533 1 98.88 17 SER B CA 1
ATOM 2597 C C . SER B 1 17 ? 3.119 -6.77 -1.611 1 98.88 17 SER B C 1
ATOM 2599 O O . SER B 1 17 ? 4.055 -6.75 -2.414 1 98.88 17 SER B O 1
ATOM 2601 N N . LEU B 1 18 ? 2.877 -5.758 -0.792 1 98.88 18 LEU B N 1
ATOM 2602 C CA . LEU B 1 18 ? 3.699 -4.555 -0.785 1 98.88 18 LEU B CA 1
ATOM 2603 C C . LEU B 1 18 ? 5.109 -4.859 -0.289 1 98.88 18 LEU B C 1
ATOM 2605 O O . LEU B 1 18 ? 6.086 -4.34 -0.827 1 98.88 18 LEU B O 1
ATOM 2609 N N . LEU B 1 19 ? 5.203 -5.668 0.76 1 98.94 19 LEU B N 1
ATOM 2610 C CA . LEU B 1 19 ? 6.516 -6.051 1.272 1 98.94 19 LEU B CA 1
ATOM 2611 C C . LEU B 1 19 ? 7.32 -6.785 0.207 1 98.94 19 LEU B C 1
ATOM 2613 O O . LEU B 1 19 ? 8.492 -6.473 -0.02 1 98.94 19 LEU B O 1
ATOM 2617 N N . GLU B 1 20 ? 6.656 -7.746 -0.422 1 98.88 20 GLU B N 1
ATOM 2618 C CA . GLU B 1 20 ? 7.316 -8.516 -1.471 1 98.88 20 GLU B CA 1
ATOM 2619 C C . GLU B 1 20 ? 7.871 -7.602 -2.561 1 98.88 20 GLU B C 1
ATOM 2621 O O . GLU B 1 20 ? 9 -7.785 -3.016 1 98.88 20 GLU B O 1
ATOM 2626 N N . ALA B 1 21 ? 7.098 -6.605 -3.021 1 98.75 21 ALA B N 1
ATOM 2627 C CA . ALA B 1 21 ? 7.48 -5.719 -4.117 1 98.75 21 ALA B CA 1
ATOM 2628 C C . ALA B 1 21 ? 8.586 -4.762 -3.684 1 98.75 21 ALA B C 1
ATOM 2630 O O . ALA B 1 21 ? 9.391 -4.316 -4.512 1 98.75 21 ALA B O 1
ATOM 2631 N N . THR B 1 22 ? 8.641 -4.461 -2.4 1 98.88 22 THR B N 1
ATOM 2632 C CA . THR B 1 22 ? 9.555 -3.441 -1.902 1 98.88 22 THR B CA 1
ATOM 2633 C C . THR B 1 22 ? 10.914 -4.055 -1.563 1 98.88 22 THR B C 1
ATOM 2635 O O . THR B 1 22 ? 11.953 -3.438 -1.796 1 98.88 22 THR B O 1
ATOM 2638 N N . ILE B 1 23 ? 10.961 -5.238 -0.993 1 98.88 23 ILE B N 1
ATOM 2639 C CA . ILE B 1 23 ? 12.188 -5.887 -0.535 1 98.88 23 ILE B CA 1
ATOM 2640 C C . ILE B 1 23 ? 13.047 -6.277 -1.736 1 98.88 23 ILE B C 1
ATOM 2642 O O . ILE B 1 23 ? 12.547 -6.844 -2.709 1 98.88 23 ILE B O 1
ATOM 2646 N N . PRO B 1 24 ? 14.312 -5.949 -1.739 1 98.12 24 PRO B N 1
ATOM 2647 C CA . PRO B 1 24 ? 15.18 -6.121 -2.91 1 98.12 24 PRO B CA 1
ATOM 2648 C C . PRO B 1 24 ? 15.625 -7.57 -3.107 1 98.12 24 PRO B C 1
ATOM 2650 O O . PRO B 1 24 ? 16.828 -7.859 -3.082 1 98.12 24 PRO B O 1
ATOM 2653 N N . LYS B 1 25 ? 14.695 -8.422 -3.43 1 98.06 25 LYS B N 1
ATOM 2654 C CA . LYS B 1 25 ? 15.016 -9.812 -3.76 1 98.06 25 LYS B CA 1
ATOM 2655 C C . LYS B 1 25 ? 15.727 -9.906 -5.105 1 98.06 25 LYS B C 1
ATOM 2657 O O . LYS B 1 25 ? 15.398 -9.172 -6.043 1 98.06 25 LYS B O 1
ATOM 2662 N N . PRO B 1 26 ? 16.656 -10.828 -5.219 1 97.5 26 PRO B N 1
ATOM 2663 C CA . PRO B 1 26 ? 17.422 -10.93 -6.461 1 97.5 26 PRO B CA 1
ATOM 2664 C C . PRO B 1 26 ? 16.547 -11.203 -7.68 1 97.5 26 PRO B C 1
ATOM 2666 O O . PRO B 1 26 ? 15.711 -12.109 -7.652 1 97.5 26 PRO B O 1
ATOM 2669 N N . GLY B 1 27 ? 16.734 -10.328 -8.703 1 97.62 27 GLY B N 1
ATOM 2670 C CA . GLY B 1 27 ? 16.109 -10.578 -9.992 1 97.62 27 GLY B CA 1
ATOM 2671 C C . GLY B 1 27 ? 14.727 -9.977 -10.102 1 97.62 27 GLY B C 1
ATOM 2672 O O . GLY B 1 27 ? 14.078 -10.086 -11.141 1 97.62 27 GLY B O 1
ATOM 2673 N N . ASN B 1 28 ? 14.273 -9.375 -9.07 1 97.88 28 ASN B N 1
ATOM 2674 C CA . ASN B 1 28 ? 12.922 -8.82 -9.078 1 97.88 28 ASN B CA 1
ATOM 2675 C C . ASN B 1 28 ? 12.945 -7.297 -9.062 1 97.88 28 ASN B C 1
ATOM 2677 O O . ASN B 1 28 ? 13.969 -6.688 -8.742 1 97.88 28 ASN B O 1
ATOM 2681 N N . VAL B 1 29 ? 11.836 -6.727 -9.508 1 97.62 29 VAL B N 1
ATOM 2682 C CA . VAL B 1 29 ? 11.562 -5.336 -9.148 1 97.62 29 VAL B CA 1
ATOM 2683 C C . VAL B 1 29 ? 11.594 -5.176 -7.633 1 97.62 29 VAL B C 1
ATOM 2685 O O . VAL B 1 29 ? 11.203 -6.086 -6.898 1 97.62 29 VAL B O 1
ATOM 2688 N N . SER B 1 30 ? 12.062 -4.082 -7.168 1 98.19 30 SER B N 1
ATOM 2689 C CA . SER B 1 30 ? 12.125 -3.756 -5.746 1 98.19 30 SER B CA 1
ATOM 2690 C C . SER B 1 30 ? 12.188 -2.248 -5.527 1 98.19 30 SER B C 1
ATOM 2692 O O . SER B 1 30 ? 12.016 -1.472 -6.473 1 98.19 30 SER B O 1
ATOM 2694 N N . ARG B 1 31 ? 12.367 -1.879 -4.258 1 98.5 31 ARG B N 1
ATOM 2695 C CA . ARG B 1 31 ? 12.531 -0.456 -3.977 1 98.5 31 ARG B CA 1
ATOM 2696 C C . ARG B 1 31 ? 13.758 0.106 -4.68 1 98.5 31 ARG B C 1
ATOM 2698 O O . ARG B 1 31 ? 13.82 1.301 -4.98 1 98.5 31 ARG B O 1
ATOM 2705 N N . HIS B 1 32 ? 14.734 -0.747 -5.145 1 97.25 32 HIS B N 1
ATOM 2706 C CA . HIS B 1 32 ? 15.992 -0.25 -5.695 1 97.25 32 HIS B CA 1
ATOM 2707 C C . HIS B 1 32 ? 16.062 -0.483 -7.199 1 97.25 32 HIS B C 1
ATOM 2709 O O . HIS B 1 32 ? 16.969 0.035 -7.867 1 97.25 32 HIS B O 1
ATOM 2715 N N . ARG B 1 33 ? 15.141 -1.279 -7.691 1 95.69 33 ARG B N 1
ATOM 2716 C CA . ARG B 1 33 ? 15.289 -1.713 -9.078 1 95.69 33 ARG B CA 1
ATOM 2717 C C . ARG B 1 33 ? 13.938 -1.792 -9.781 1 95.69 33 ARG B C 1
ATOM 2719 O O . ARG B 1 33 ? 12.984 -2.338 -9.227 1 95.69 33 ARG B O 1
ATOM 2726 N N . ASP B 1 34 ? 13.883 -1.244 -10.969 1 96.5 34 ASP B N 1
ATOM 2727 C CA . ASP B 1 34 ? 12.766 -1.389 -11.898 1 96.5 34 ASP B CA 1
ATOM 2728 C C . ASP B 1 34 ? 13.195 -2.125 -13.164 1 96.5 34 ASP B C 1
ATOM 2730 O O . ASP B 1 34 ? 14.391 -2.303 -13.414 1 96.5 34 ASP B O 1
ATOM 2734 N N . PHE B 1 35 ? 12.281 -2.658 -13.875 1 96.19 35 PHE B N 1
ATOM 2735 C CA . PHE B 1 35 ? 12.492 -3.107 -15.242 1 96.19 35 PHE B CA 1
ATOM 2736 C C . PHE B 1 35 ? 12.086 -2.025 -16.234 1 96.19 35 PHE B C 1
ATOM 2738 O O . PHE B 1 35 ? 11.625 -0.953 -15.844 1 96.19 35 PHE B O 1
ATOM 2745 N N . GLU B 1 36 ? 12.352 -2.299 -17.5 1 94.56 36 GLU B N 1
ATOM 2746 C CA . GLU B 1 36 ? 11.992 -1.355 -18.562 1 94.56 36 GLU B CA 1
ATOM 2747 C C . GLU B 1 36 ? 10.484 -1.216 -18.688 1 94.56 36 GLU B C 1
ATOM 2749 O O . GLU B 1 36 ? 9.984 -0.155 -19.062 1 94.56 36 GLU B O 1
ATOM 2754 N N . ASP B 1 37 ? 9.75 -2.273 -18.25 1 94.25 37 ASP B N 1
ATOM 2755 C CA . ASP B 1 37 ? 8.312 -2.264 -18.484 1 94.25 37 ASP B CA 1
ATOM 2756 C C . ASP B 1 37 ? 7.531 -2.498 -17.203 1 94.25 37 ASP B C 1
ATOM 2758 O O . ASP B 1 37 ? 6.316 -2.688 -17.234 1 94.25 37 ASP B O 1
ATOM 2762 N N . LEU B 1 38 ? 8.211 -2.502 -16.094 1 96.75 38 LEU B N 1
ATOM 2763 C CA . LEU B 1 38 ? 7.594 -2.771 -14.805 1 96.75 38 LEU B CA 1
ATOM 2764 C C . LEU B 1 38 ? 8.359 -2.084 -13.68 1 96.75 38 LEU B C 1
ATOM 2766 O O . LEU B 1 38 ? 9.586 -2.209 -13.586 1 96.75 38 LEU B O 1
ATOM 2770 N N . SER B 1 39 ? 7.688 -1.336 -12.875 1 97.88 39 SER B N 1
ATOM 2771 C CA . SER B 1 39 ? 8.32 -0.612 -11.773 1 97.88 39 SER B CA 1
ATOM 2772 C C . SER B 1 39 ? 7.559 -0.825 -10.469 1 97.88 39 SER B C 1
ATOM 2774 O O . SER B 1 39 ? 6.457 -1.381 -10.469 1 97.88 39 SER B O 1
ATOM 2776 N N . ILE B 1 40 ? 8.141 -0.36 -9.391 1 98.62 40 ILE B N 1
ATOM 2777 C CA . ILE B 1 40 ? 7.531 -0.472 -8.07 1 98.62 40 ILE B CA 1
ATOM 2778 C C . ILE B 1 40 ? 6.199 0.276 -8.055 1 98.62 40 ILE B C 1
ATOM 2780 O O . ILE B 1 40 ? 5.27 -0.118 -7.344 1 98.62 40 ILE B O 1
ATOM 2784 N N . TYR B 1 41 ? 6.039 1.339 -8.836 1 98.81 41 TYR B N 1
ATOM 2785 C CA . TYR B 1 41 ? 4.809 2.125 -8.859 1 98.81 41 TYR B CA 1
ATOM 2786 C C . TYR B 1 41 ? 3.645 1.3 -9.391 1 98.81 41 TYR B C 1
ATOM 2788 O O . TYR B 1 41 ? 2.504 1.462 -8.945 1 98.81 41 TYR B O 1
ATOM 2796 N N . HIS B 1 42 ? 3.92 0.384 -10.336 1 98.62 42 HIS B N 1
ATOM 2797 C CA . HIS B 1 42 ? 2.877 -0.509 -10.828 1 98.62 42 HIS B CA 1
ATOM 2798 C C . HIS B 1 42 ? 2.314 -1.375 -9.711 1 98.62 42 HIS B C 1
ATOM 2800 O O . HIS B 1 42 ? 1.107 -1.621 -9.656 1 98.62 42 HIS B O 1
ATOM 2806 N N . PHE B 1 43 ? 3.182 -1.821 -8.836 1 98.75 43 PHE B N 1
ATOM 2807 C CA . PHE B 1 43 ? 2.748 -2.631 -7.699 1 98.75 43 PHE B CA 1
ATOM 2808 C C . PHE B 1 43 ? 1.91 -1.802 -6.73 1 98.75 43 PHE B C 1
ATOM 2810 O O . PHE B 1 43 ? 0.932 -2.297 -6.168 1 98.75 43 PHE B O 1
ATOM 2817 N N . LEU B 1 44 ? 2.289 -0.515 -6.492 1 98.88 44 LEU B N 1
ATOM 2818 C CA . LEU B 1 44 ? 1.521 0.345 -5.598 1 98.88 44 LEU B CA 1
ATOM 2819 C C . LEU B 1 44 ? 0.118 0.583 -6.148 1 98.88 44 LEU B C 1
ATOM 2821 O O . LEU B 1 44 ? -0.869 0.447 -5.418 1 98.88 44 LEU B O 1
ATOM 2825 N N . PHE B 1 45 ? 0.034 0.917 -7.426 1 98.81 45 PHE B N 1
ATOM 2826 C CA . PHE B 1 45 ? -1.256 1.153 -8.062 1 98.81 45 PHE B CA 1
ATOM 2827 C C . PHE B 1 45 ? -2.098 -0.117 -8.062 1 98.81 45 PHE B C 1
ATOM 2829 O O . PHE B 1 45 ? -3.281 -0.085 -7.719 1 98.81 45 PHE B O 1
ATOM 2836 N N . GLY B 1 46 ? -1.475 -1.219 -8.477 1 98.62 46 GLY B N 1
ATOM 2837 C CA . GLY B 1 46 ? -2.191 -2.484 -8.5 1 98.62 46 GLY B CA 1
ATOM 2838 C C . GLY B 1 46 ? -2.705 -2.906 -7.141 1 98.62 46 GLY B C 1
ATOM 2839 O O . GLY B 1 46 ? -3.844 -3.359 -7.012 1 98.62 46 GLY B O 1
ATOM 2840 N N . ASN B 1 47 ? -1.849 -2.785 -6.148 1 98.69 47 ASN B N 1
ATOM 2841 C CA . ASN B 1 47 ? -2.201 -3.176 -4.785 1 98.69 47 ASN B CA 1
ATOM 2842 C C . ASN B 1 47 ? -3.428 -2.42 -4.285 1 98.69 47 ASN B C 1
ATOM 2844 O O . ASN B 1 47 ? -4.363 -3.025 -3.758 1 98.69 47 ASN B O 1
ATOM 2848 N N . THR B 1 48 ? -3.465 -1.106 -4.445 1 98.69 48 THR B N 1
ATOM 2849 C CA . THR B 1 48 ? -4.562 -0.298 -3.924 1 98.69 48 THR B CA 1
ATOM 2850 C C . THR B 1 48 ? -5.84 -0.538 -4.727 1 98.69 48 THR B C 1
ATOM 2852 O O . THR B 1 48 ? -6.941 -0.487 -4.176 1 98.69 48 THR B O 1
ATOM 2855 N N . ALA B 1 49 ? -5.699 -0.839 -5.984 1 98.62 49 ALA B N 1
ATOM 2856 C CA . ALA B 1 49 ? -6.852 -1.121 -6.836 1 98.62 49 ALA B CA 1
ATOM 2857 C C . ALA B 1 49 ? -7.582 -2.377 -6.371 1 98.62 49 ALA B C 1
ATOM 2859 O O . ALA B 1 49 ? -8.766 -2.559 -6.66 1 98.62 49 ALA B O 1
ATOM 2860 N N . LEU B 1 50 ? -6.922 -3.221 -5.621 1 98.81 50 LEU B N 1
ATOM 2861 C CA . LEU B 1 50 ? -7.457 -4.531 -5.273 1 98.81 50 LEU B CA 1
ATOM 2862 C C . LEU B 1 50 ? -8.25 -4.469 -3.975 1 98.81 50 LEU B C 1
ATOM 2864 O O . LEU B 1 50 ? -8.938 -5.43 -3.615 1 98.81 50 LEU B O 1
ATOM 2868 N N . VAL B 1 51 ? -8.258 -3.373 -3.27 1 98.88 51 VAL B N 1
ATOM 2869 C CA . VAL B 1 51 ? -8.789 -3.293 -1.914 1 98.88 51 VAL B CA 1
ATOM 2870 C C . VAL B 1 51 ? -10.25 -3.732 -1.906 1 98.88 51 VAL B C 1
ATOM 2872 O O . VAL B 1 51 ? -10.648 -4.598 -1.12 1 98.88 51 VAL B O 1
ATOM 2875 N N . PRO B 1 52 ? -11.148 -3.229 -2.809 1 98.75 52 PRO B N 1
ATOM 2876 C CA . PRO B 1 52 ? -12.547 -3.662 -2.76 1 98.75 52 PRO B CA 1
ATOM 2877 C C . PRO B 1 52 ? -12.727 -5.137 -3.119 1 98.75 52 PRO B C 1
ATOM 2879 O O . PRO B 1 52 ? -13.609 -5.805 -2.582 1 98.75 52 PRO B O 1
ATOM 2882 N N . ILE B 1 53 ? -11.883 -5.652 -4.047 1 98.88 53 ILE B N 1
ATOM 2883 C CA . ILE B 1 53 ? -11.984 -7.039 -4.488 1 98.88 53 ILE B CA 1
ATOM 2884 C C . ILE B 1 53 ? -11.57 -7.973 -3.354 1 98.88 53 ILE B C 1
ATOM 2886 O O . ILE B 1 53 ? -12.219 -9 -3.115 1 98.88 53 ILE B O 1
ATOM 2890 N N . TYR B 1 54 ? -10.484 -7.621 -2.648 1 98.94 54 TYR B N 1
ATOM 2891 C CA . TYR B 1 54 ? -10.039 -8.414 -1.51 1 98.94 54 TYR B CA 1
ATOM 2892 C C . TYR B 1 54 ? -11.086 -8.406 -0.397 1 98.94 54 TYR B C 1
ATOM 2894 O O . TYR B 1 54 ? -11.344 -9.438 0.227 1 98.94 54 TYR B O 1
ATOM 2902 N N . HIS B 1 55 ? -11.672 -7.223 -0.147 1 98.88 55 HIS B N 1
ATOM 2903 C CA . HIS B 1 55 ? -12.75 -7.137 0.825 1 98.88 55 HIS B CA 1
ATOM 2904 C C . HIS B 1 55 ? -13.906 -8.062 0.452 1 98.88 55 HIS B C 1
ATOM 2906 O O . HIS B 1 55 ? -14.453 -8.758 1.312 1 98.88 55 HIS B O 1
ATOM 2912 N N . GLU B 1 56 ? -14.273 -8.086 -0.8 1 98.81 56 GLU B N 1
ATOM 2913 C CA . GLU B 1 56 ? -15.367 -8.922 -1.283 1 98.81 56 GLU B CA 1
ATOM 2914 C C . GLU B 1 56 ? -15.008 -10.406 -1.186 1 98.81 56 GLU B C 1
ATOM 2916 O O . GLU B 1 56 ? -15.859 -11.234 -0.851 1 98.81 56 GLU B O 1
ATOM 2921 N N . ALA B 1 57 ? -13.766 -10.758 -1.526 1 98.88 57 ALA B N 1
ATOM 2922 C CA . ALA B 1 57 ? -13.328 -12.148 -1.435 1 98.88 57 ALA B CA 1
ATOM 2923 C C . ALA B 1 57 ? -13.523 -12.695 -0.022 1 98.88 57 ALA B C 1
ATOM 2925 O O . ALA B 1 57 ? -14 -13.812 0.16 1 98.88 57 ALA B O 1
ATOM 2926 N N . VAL B 1 58 ? -13.117 -11.891 0.954 1 98.88 58 VAL B N 1
ATOM 2927 C CA . VAL B 1 58 ? -13.273 -12.305 2.346 1 98.88 58 VAL B CA 1
ATOM 2928 C C . VAL B 1 58 ? -14.75 -12.398 2.697 1 98.88 58 VAL B C 1
ATOM 2930 O O . VAL B 1 58 ? -15.18 -13.344 3.367 1 98.88 58 VAL B O 1
ATOM 2933 N N . LYS B 1 59 ? -15.555 -11.438 2.244 1 98.69 59 LYS B N 1
ATOM 2934 C CA . LYS B 1 59 ? -17 -11.461 2.486 1 98.69 59 LYS B CA 1
ATOM 2935 C C . LYS B 1 59 ? -17.625 -12.742 1.931 1 98.69 59 LYS B C 1
ATOM 2937 O O . LYS B 1 59 ? -18.484 -13.344 2.57 1 98.69 59 LYS B O 1
ATOM 2942 N N . VAL B 1 60 ? -17.234 -13.102 0.772 1 98.75 60 VAL B N 1
ATOM 2943 C CA . VAL B 1 60 ? -17.75 -14.32 0.148 1 98.75 60 VAL B CA 1
ATOM 2944 C C . VAL B 1 60 ? -17.438 -15.523 1.033 1 98.75 60 VAL B C 1
ATOM 2946 O O . VAL B 1 60 ? -18.281 -16.391 1.253 1 98.75 60 VAL B O 1
ATOM 2949 N N . GLY B 1 61 ? -16.172 -15.594 1.528 1 98.69 61 GLY B N 1
ATOM 2950 C CA . GLY B 1 61 ? -15.812 -16.656 2.459 1 98.69 61 GLY B CA 1
ATOM 2951 C C . GLY B 1 61 ? -16.703 -16.688 3.689 1 98.69 61 GLY B C 1
ATOM 2952 O O . GLY B 1 61 ? -17.109 -17.766 4.137 1 98.69 61 GLY B O 1
ATOM 2953 N N . GLU B 1 62 ? -17.031 -15.523 4.199 1 98.44 62 GLU B N 1
ATOM 2954 C CA . GLU B 1 62 ? -17.922 -15.414 5.355 1 98.44 62 GLU B CA 1
ATOM 2955 C C . GLU B 1 62 ? -19.312 -15.953 5.031 1 98.44 62 GLU B C 1
ATOM 2957 O O . GLU B 1 62 ? -19.922 -16.625 5.855 1 98.44 62 GLU B O 1
ATOM 2962 N N . LEU B 1 63 ? -19.781 -15.586 3.877 1 98.62 63 LEU B N 1
ATOM 2963 C CA . LEU B 1 63 ? -21.109 -16.016 3.465 1 98.62 63 LEU B CA 1
ATOM 2964 C C . LEU B 1 63 ? -21.156 -17.531 3.273 1 98.62 63 LEU B C 1
ATOM 2966 O O . LEU B 1 63 ? -22.172 -18.172 3.588 1 98.62 63 LEU B O 1
ATOM 2970 N N . VAL B 1 64 ? -20.109 -18.094 2.746 1 98.62 64 VAL B N 1
ATOM 2971 C CA . VAL B 1 64 ? -20.047 -19.547 2.59 1 98.62 64 VAL B CA 1
ATOM 2972 C C . VAL B 1 64 ? -20.016 -20.219 3.965 1 98.62 64 VAL B C 1
ATOM 2974 O O . VAL B 1 64 ? -20.719 -21.203 4.199 1 98.62 64 VAL B O 1
ATOM 2977 N N . ARG B 1 65 ? -19.219 -19.688 4.84 1 97.75 65 ARG B N 1
ATOM 2978 C CA . ARG B 1 65 ? -19.125 -20.203 6.199 1 97.75 65 ARG B CA 1
ATOM 2979 C C . ARG B 1 65 ? -20.5 -20.219 6.867 1 97.75 65 ARG B C 1
ATOM 2981 O O . ARG B 1 65 ? -20.844 -21.156 7.586 1 97.75 65 ARG B O 1
ATOM 2988 N N . LYS B 1 66 ? -21.266 -19.203 6.625 1 97.56 66 LYS B N 1
ATOM 2989 C CA . LYS B 1 66 ? -22.578 -19.031 7.258 1 97.56 66 LYS B CA 1
ATOM 2990 C C . LYS B 1 66 ? -23.641 -19.859 6.555 1 97.56 66 LYS B C 1
ATOM 2992 O O . LYS B 1 66 ? -24.797 -19.906 6.996 1 97.56 66 LYS B O 1
ATOM 2997 N N . GLY B 1 67 ? -23.312 -20.5 5.496 1 97.62 67 GLY B N 1
ATOM 2998 C CA . GLY B 1 67 ? -24.234 -21.344 4.766 1 97.62 67 GLY B CA 1
ATOM 2999 C C . GLY B 1 67 ? -25.172 -20.562 3.857 1 97.62 67 GLY B C 1
ATOM 3000 O O . GLY B 1 67 ? -26.125 -21.125 3.32 1 97.62 67 GLY B O 1
ATOM 3001 N N . ILE B 1 68 ? -24.906 -19.297 3.729 1 98.44 68 ILE B N 1
ATOM 3002 C CA . ILE B 1 68 ? -25.719 -18.453 2.859 1 98.44 68 ILE B CA 1
ATOM 3003 C C . ILE B 1 68 ? -25.391 -18.75 1.397 1 98.44 68 ILE B C 1
ATOM 3005 O O . ILE B 1 68 ? -26.281 -18.75 0.542 1 98.44 68 ILE B O 1
ATOM 3009 N N . LEU B 1 69 ? -24.125 -18.953 1.118 1 98.56 69 LEU B N 1
ATOM 3010 C CA . LEU B 1 69 ? -23.656 -19.406 -0.186 1 98.56 69 LEU B CA 1
ATOM 3011 C C . LEU B 1 69 ? -23.094 -20.812 -0.1 1 98.56 69 LEU B C 1
ATOM 3013 O O . LEU B 1 69 ? -22.5 -21.188 0.918 1 98.56 69 LEU B O 1
ATOM 3017 N N . SER B 1 70 ? -23.297 -21.547 -1.151 1 98.56 70 SER B N 1
ATOM 3018 C CA . SER B 1 70 ? -22.562 -22.797 -1.263 1 98.56 70 SER B CA 1
ATOM 3019 C C . SER B 1 70 ? -21.125 -22.562 -1.749 1 98.56 70 SER B C 1
ATOM 3021 O O . SER B 1 70 ? -20.844 -21.531 -2.355 1 98.56 70 SER B O 1
ATOM 3023 N N . PRO B 1 71 ? -20.266 -23.453 -1.479 1 98.5 71 PRO B N 1
ATOM 3024 C CA . PRO B 1 71 ? -18.891 -23.312 -1.967 1 98.5 71 PRO B CA 1
ATOM 3025 C C . PRO B 1 71 ? -18.828 -23.109 -3.479 1 98.5 71 PRO B C 1
ATOM 3027 O O . PRO B 1 71 ? -17.984 -22.344 -3.961 1 98.5 71 PRO B O 1
ATOM 3030 N N . SER B 1 72 ? -19.719 -23.719 -4.223 1 98.44 72 SER B N 1
ATOM 3031 C CA . SER B 1 72 ? -19.719 -23.609 -5.68 1 98.44 72 SER B CA 1
ATOM 3032 C C . SER B 1 72 ? -20.188 -22.234 -6.129 1 98.44 72 SER B C 1
ATOM 3034 O O . SER B 1 72 ? -20 -21.859 -7.293 1 98.44 72 SER B O 1
ATOM 3036 N N . GLU B 1 73 ? -20.688 -21.453 -5.215 1 98.62 73 GLU B N 1
ATOM 3037 C CA . GLU B 1 73 ? -21.203 -20.125 -5.527 1 98.62 73 GLU B CA 1
ATOM 3038 C C . GLU B 1 73 ? -20.219 -19.047 -5.121 1 98.62 73 GLU B C 1
ATOM 3040 O O . GLU B 1 73 ? -20.516 -17.859 -5.223 1 98.62 73 GLU B O 1
ATOM 3045 N N . ALA B 1 74 ? -19.047 -19.406 -4.719 1 98.56 74 ALA B N 1
ATOM 3046 C CA . ALA B 1 74 ? -18.047 -18.453 -4.227 1 98.56 74 ALA B CA 1
ATOM 3047 C C . ALA B 1 74 ? -17.609 -17.5 -5.332 1 98.56 74 ALA B C 1
ATOM 3049 O O . ALA B 1 74 ? -17.219 -16.359 -5.062 1 98.56 74 ALA B O 1
ATOM 3050 N N . GLY B 1 75 ? -17.656 -17.969 -6.625 1 98.69 75 GLY B N 1
ATOM 3051 C CA . GLY B 1 75 ? -17.344 -17.094 -7.746 1 98.69 75 GLY B CA 1
ATOM 3052 C C . GLY B 1 75 ? -15.883 -16.672 -7.781 1 98.69 75 GLY B C 1
ATOM 3053 O O . GLY B 1 75 ? -15.578 -15.508 -8.055 1 98.69 75 GLY B O 1
ATOM 3054 N N . LEU B 1 76 ? -14.984 -17.625 -7.5 1 98.88 76 LEU B N 1
ATOM 3055 C CA . LEU B 1 76 ? -13.555 -17.312 -7.418 1 98.88 76 LEU B CA 1
ATOM 3056 C C . LEU B 1 76 ? -13.047 -16.766 -8.742 1 98.88 76 LEU B C 1
ATOM 3058 O O . LEU B 1 76 ? -12.258 -15.812 -8.758 1 98.88 76 LEU B O 1
ATOM 3062 N N . GLY B 1 77 ? -13.453 -17.359 -9.883 1 98.75 77 GLY B N 1
ATOM 3063 C CA . GLY B 1 77 ? -13.016 -16.906 -11.195 1 98.75 77 GLY B CA 1
ATOM 3064 C C . GLY B 1 77 ? -13.414 -15.469 -11.484 1 98.75 77 GLY B C 1
ATOM 3065 O O . GLY B 1 77 ? -12.617 -14.688 -12.008 1 98.75 77 GLY B O 1
ATOM 3066 N N . ASP B 1 78 ? -14.656 -15.141 -11.133 1 98.75 78 ASP B N 1
ATOM 3067 C CA . ASP B 1 78 ? -15.156 -13.789 -11.32 1 98.75 78 ASP B CA 1
ATOM 3068 C C . ASP B 1 78 ? -14.352 -12.781 -10.5 1 98.75 78 ASP B C 1
ATOM 3070 O O . ASP B 1 78 ? -14.016 -11.703 -10.984 1 98.75 78 ASP B O 1
ATOM 3074 N N . LEU B 1 79 ? -14.047 -13.117 -9.234 1 98.88 79 LEU B N 1
ATOM 3075 C CA . LEU B 1 79 ? -13.273 -12.242 -8.359 1 98.88 79 LEU B CA 1
ATOM 3076 C C . LEU B 1 79 ? -11.875 -12.023 -8.922 1 98.88 79 LEU B C 1
ATOM 3078 O O . LEU B 1 79 ? -11.367 -10.898 -8.914 1 98.88 79 LEU B O 1
ATOM 3082 N N . ILE B 1 80 ? -11.227 -13.07 -9.438 1 98.81 80 ILE B N 1
ATOM 3083 C CA . ILE B 1 80 ? -9.898 -12.961 -10.016 1 98.81 80 ILE B CA 1
ATOM 3084 C C . ILE B 1 80 ? -9.945 -12.07 -11.258 1 98.81 80 ILE B C 1
ATOM 3086 O O . ILE B 1 80 ? -9.094 -11.195 -11.43 1 98.81 80 ILE B O 1
ATOM 3090 N N . ARG B 1 81 ? -10.914 -12.273 -12.109 1 98.56 81 ARG B N 1
ATOM 3091 C CA . ARG B 1 81 ? -11.062 -11.469 -13.32 1 98.56 81 ARG B CA 1
ATOM 3092 C C . ARG B 1 81 ? -11.273 -10 -12.977 1 98.56 81 ARG B C 1
ATOM 3094 O O . ARG B 1 81 ? -10.586 -9.125 -13.508 1 98.56 81 ARG B O 1
ATOM 3101 N N . ARG B 1 82 ? -12.211 -9.703 -12.078 1 98.62 82 ARG B N 1
ATOM 3102 C CA . ARG B 1 82 ? -12.508 -8.328 -11.695 1 98.62 82 ARG B CA 1
ATOM 3103 C C . ARG B 1 82 ? -11.297 -7.672 -11.047 1 98.62 82 ARG B C 1
ATOM 3105 O O . ARG B 1 82 ? -11.047 -6.484 -11.242 1 98.62 82 ARG B O 1
ATOM 3112 N N . GLY B 1 83 ? -10.578 -8.453 -10.164 1 98.62 83 GLY B N 1
ATOM 3113 C CA . GLY B 1 83 ? -9.336 -7.941 -9.609 1 98.62 83 GLY B CA 1
ATOM 3114 C C . GLY B 1 83 ? -8.305 -7.582 -10.664 1 98.62 83 GLY B C 1
ATOM 3115 O O . GLY B 1 83 ? -7.695 -6.512 -10.609 1 98.62 83 GLY B O 1
ATOM 3116 N N . THR B 1 84 ? -8.156 -8.469 -11.633 1 98.06 84 THR B N 1
ATOM 3117 C CA . THR B 1 84 ? -7.219 -8.25 -12.734 1 98.06 84 THR B CA 1
ATOM 3118 C C . THR B 1 84 ? -7.617 -7.016 -13.539 1 98.06 84 THR B C 1
ATOM 3120 O O . THR B 1 84 ? -6.762 -6.203 -13.898 1 98.06 84 THR B O 1
ATOM 3123 N N . GLU B 1 85 ? -8.883 -6.875 -13.797 1 97.69 85 GLU B N 1
ATOM 3124 C CA . GLU B 1 85 ? -9.391 -5.719 -14.531 1 97.69 85 GLU B CA 1
ATOM 3125 C C . GLU B 1 85 ? -9.188 -4.43 -13.75 1 97.69 85 GLU B C 1
ATOM 3127 O O . GLU B 1 85 ? -8.852 -3.391 -14.328 1 97.69 85 GLU B O 1
ATOM 3132 N N . ALA B 1 86 ? -9.43 -4.48 -12.453 1 97.88 86 ALA B N 1
ATOM 3133 C CA . ALA B 1 86 ? -9.227 -3.307 -11.609 1 97.88 86 ALA B CA 1
ATOM 3134 C C . ALA B 1 86 ? -7.777 -2.826 -11.672 1 97.88 86 ALA B C 1
ATOM 3136 O O . ALA B 1 86 ? -7.52 -1.623 -11.734 1 97.88 86 ALA B O 1
ATOM 3137 N N . VAL B 1 87 ? -6.875 -3.773 -11.641 1 98.06 87 VAL B N 1
ATOM 3138 C CA . VAL B 1 87 ? -5.449 -3.453 -11.688 1 98.06 87 VAL B CA 1
ATOM 3139 C C . VAL B 1 87 ? -5.102 -2.881 -13.062 1 98.06 87 VAL B C 1
ATOM 3141 O O . VAL B 1 87 ? -4.383 -1.884 -13.164 1 98.06 87 VAL B O 1
ATOM 3144 N N . ARG B 1 88 ? -5.594 -3.457 -14.109 1 96.56 88 ARG B N 1
ATOM 3145 C CA . ARG B 1 88 ? -5.305 -3.033 -15.477 1 96.56 88 ARG B CA 1
ATOM 3146 C C . ARG B 1 88 ? -5.809 -1.617 -15.727 1 96.56 88 ARG B C 1
ATOM 3148 O O . ARG B 1 88 ? -5.211 -0.868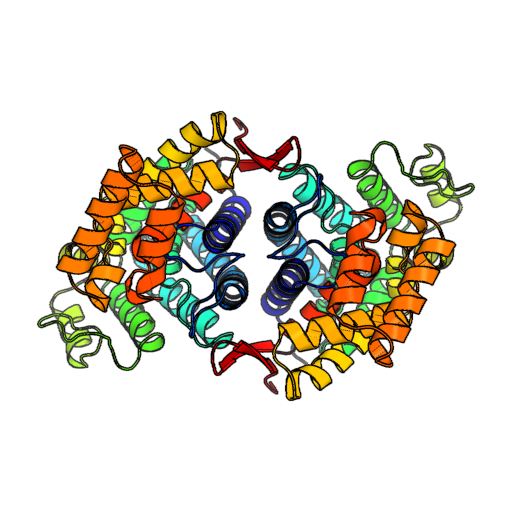 -16.5 1 96.56 88 ARG B O 1
ATOM 3155 N N . ARG B 1 89 ? -6.809 -1.225 -15.102 1 96.06 89 ARG B N 1
ATOM 3156 C CA . ARG B 1 89 ? -7.422 0.082 -15.312 1 96.06 89 ARG B CA 1
ATOM 3157 C C . ARG B 1 89 ? -6.508 1.203 -14.836 1 96.06 89 ARG B C 1
ATOM 3159 O O . ARG B 1 89 ? -6.602 2.336 -15.312 1 96.06 89 ARG B O 1
ATOM 3166 N N . VAL B 1 90 ? -5.555 0.888 -13.938 1 97.62 90 VAL B N 1
ATOM 3167 C CA . VAL B 1 90 ? -4.836 1.981 -13.289 1 97.62 90 VAL B CA 1
ATOM 3168 C C . VAL B 1 90 ? -3.377 1.979 -13.742 1 97.62 90 VAL B C 1
ATOM 3170 O O . VAL B 1 90 ? -2.6 2.855 -13.359 1 97.62 90 VAL B O 1
ATOM 3173 N N . GLN B 1 91 ? -2.982 1.03 -14.484 1 95.94 91 GLN B N 1
ATOM 3174 C CA . GLN B 1 91 ? -1.603 0.926 -14.945 1 95.94 91 GLN B CA 1
ATOM 3175 C C . GLN B 1 91 ? -1.498 0.018 -16.172 1 95.94 91 GLN B C 1
ATOM 3177 O O . GLN B 1 91 ? -2.479 -0.617 -16.562 1 95.94 91 GLN B O 1
ATOM 3182 N N . ASP B 1 92 ? -0.348 -0.133 -16.766 1 95.06 92 ASP B N 1
ATOM 3183 C CA . ASP B 1 92 ? -0.26 -0.742 -18.094 1 95.06 92 ASP B CA 1
ATOM 3184 C C . ASP B 1 92 ? 0.627 -1.984 -18.078 1 95.06 92 ASP B C 1
ATOM 3186 O O . ASP B 1 92 ? 1.118 -2.424 -19.109 1 95.06 92 ASP B O 1
ATOM 3190 N N . ALA B 1 93 ? 0.986 -2.498 -16.891 1 94.75 93 ALA B N 1
ATOM 3191 C CA . ALA B 1 93 ? 1.8 -3.705 -16.766 1 94.75 93 ALA B CA 1
ATOM 3192 C C . ALA B 1 93 ? 1.03 -4.816 -16.062 1 94.75 93 ALA B C 1
ATOM 3194 O O . ALA B 1 93 ? -0.187 -4.723 -15.883 1 94.75 93 ALA B O 1
ATOM 3195 N N . ASN B 1 94 ? 1.62 -5.988 -15.828 1 93.06 94 ASN B N 1
ATOM 3196 C CA . ASN B 1 94 ? 1.062 -7.109 -15.086 1 93.06 94 ASN B CA 1
ATOM 3197 C C . ASN B 1 94 ? 1.878 -7.41 -13.828 1 93.06 94 ASN B C 1
ATOM 3199 O O . ASN B 1 94 ? 2.605 -8.406 -13.781 1 93.06 94 ASN B O 1
ATOM 3203 N N . PRO B 1 95 ? 1.663 -6.613 -12.828 1 93.69 95 PRO B N 1
ATOM 3204 C CA . PRO B 1 95 ? 2.543 -6.703 -11.664 1 93.69 95 PRO B CA 1
ATOM 3205 C C . PRO B 1 95 ? 2.197 -7.879 -10.75 1 93.69 95 PRO B C 1
ATOM 3207 O O . PRO B 1 95 ? 3.055 -8.359 -10.008 1 93.69 95 PRO B O 1
ATOM 3210 N N . ASN B 1 96 ? 0.939 -8.305 -10.805 1 94.88 96 ASN B N 1
ATOM 3211 C CA . ASN B 1 96 ? 0.624 -9.141 -9.656 1 94.88 96 ASN B CA 1
ATOM 3212 C C . ASN B 1 96 ? -0.485 -10.141 -9.969 1 94.88 96 ASN B C 1
ATOM 3214 O O . ASN B 1 96 ? -1.24 -10.539 -9.086 1 94.88 96 ASN B O 1
ATOM 3218 N N . PHE B 1 97 ? -0.62 -10.586 -11.219 1 97.06 97 PHE B N 1
ATOM 3219 C CA . PHE B 1 97 ? -1.663 -11.547 -11.547 1 97.06 97 PHE B CA 1
ATOM 3220 C C . PHE B 1 97 ? -1.549 -12.789 -10.672 1 97.06 97 PHE B C 1
ATOM 3222 O O . PHE B 1 97 ? -2.547 -13.258 -10.117 1 97.06 97 PHE B O 1
ATOM 3229 N N . GLY B 1 98 ? -0.356 -13.32 -10.578 1 97.62 98 GLY B N 1
ATOM 3230 C CA . GLY B 1 98 ? -0.143 -14.508 -9.766 1 97.62 98 GLY B CA 1
ATOM 3231 C C . GLY B 1 98 ? -0.534 -14.32 -8.312 1 97.62 98 GLY B C 1
ATOM 3232 O O . GLY B 1 98 ? -1.109 -15.219 -7.699 1 97.62 98 GLY B O 1
ATOM 3233 N N . VAL B 1 99 ? -0.231 -13.156 -7.766 1 98.75 99 VAL B N 1
ATOM 3234 C CA . VAL B 1 99 ? -0.59 -12.844 -6.387 1 98.75 99 VAL B CA 1
ATOM 3235 C C . VAL B 1 99 ? -2.111 -12.828 -6.238 1 98.75 99 VAL B C 1
ATOM 3237 O O . VAL B 1 99 ? -2.652 -13.352 -5.262 1 98.75 99 VAL B O 1
ATOM 3240 N N . ILE B 1 100 ? -2.826 -12.25 -7.191 1 98.81 100 ILE B N 1
ATOM 3241 C CA . ILE B 1 100 ? -4.285 -12.188 -7.176 1 98.81 100 ILE B CA 1
ATOM 3242 C C . ILE B 1 100 ? -4.859 -13.609 -7.199 1 98.81 100 ILE B C 1
ATOM 3244 O O . ILE B 1 100 ? -5.715 -13.945 -6.379 1 98.81 100 ILE B O 1
ATOM 3248 N N . ALA B 1 101 ? -4.332 -14.422 -8.109 1 98.5 101 ALA B N 1
ATOM 3249 C CA . ALA B 1 101 ? -4.832 -15.781 -8.32 1 98.5 101 ALA B CA 1
ATOM 3250 C C . ALA B 1 101 ? -4.613 -16.641 -7.078 1 98.5 101 ALA B C 1
ATOM 3252 O O . ALA B 1 101 ? -5.441 -17.5 -6.75 1 98.5 101 ALA B O 1
ATOM 3253 N N . LEU B 1 102 ? -3.521 -16.406 -6.422 1 98.81 102 LEU B N 1
ATOM 3254 C CA . LEU B 1 102 ? -3.23 -17.172 -5.211 1 98.81 102 LEU B CA 1
ATOM 3255 C C . LEU B 1 102 ? -4.012 -16.609 -4.023 1 98.81 102 LEU B C 1
ATOM 3257 O O . LEU B 1 102 ? -4.516 -17.375 -3.199 1 98.81 102 LEU B O 1
ATOM 3261 N N . SER B 1 103 ? -4.152 -15.328 -3.916 1 98.94 103 SER B N 1
ATOM 3262 C CA . SER B 1 103 ? -4.676 -14.664 -2.729 1 98.94 103 SER B CA 1
ATOM 3263 C C . SER B 1 103 ? -6.184 -14.859 -2.602 1 98.94 103 SER B C 1
ATOM 3265 O O . SER B 1 103 ? -6.688 -15.156 -1.518 1 98.94 103 SER B O 1
ATOM 3267 N N . ILE B 1 104 ? -6.945 -14.703 -3.668 1 98.94 104 ILE B N 1
ATOM 3268 C CA . ILE B 1 104 ? -8.398 -14.602 -3.609 1 98.94 104 ILE B CA 1
ATOM 3269 C C . ILE B 1 104 ? -8.984 -15.891 -3.035 1 98.94 104 ILE B C 1
ATOM 3271 O O . ILE B 1 104 ? -9.734 -15.859 -2.059 1 98.94 104 ILE B O 1
ATOM 3275 N N . PRO B 1 105 ? -8.633 -17.156 -3.559 1 98.94 105 PRO B N 1
ATOM 3276 C CA . PRO B 1 105 ? -9.172 -18.359 -2.936 1 98.94 105 PRO B CA 1
ATOM 3277 C C . PRO B 1 105 ? -8.727 -18.531 -1.483 1 98.94 105 PRO B C 1
ATOM 3279 O O . PRO B 1 105 ? -9.516 -18.953 -0.636 1 98.94 105 PRO B O 1
ATOM 3282 N N . LEU B 1 106 ? -7.473 -18.172 -1.243 1 98.94 106 LEU B N 1
ATOM 3283 C CA . LEU B 1 106 ? -6.945 -18.359 0.105 1 98.94 106 LEU B CA 1
ATOM 3284 C C . LEU B 1 106 ? -7.621 -17.406 1.085 1 98.94 106 LEU B C 1
ATOM 3286 O O . LEU B 1 106 ? -7.941 -17.781 2.213 1 98.94 106 LEU B O 1
ATOM 3290 N N . MET B 1 107 ? -7.852 -16.188 0.688 1 98.88 107 MET B N 1
ATOM 3291 C CA . MET B 1 107 ? -8.531 -15.219 1.531 1 98.88 107 MET B CA 1
ATOM 3292 C C . MET B 1 107 ? -9.945 -15.672 1.861 1 98.88 107 MET B C 1
ATOM 3294 O O . MET B 1 107 ? -10.383 -15.594 3.012 1 98.88 107 MET B O 1
ATOM 3298 N N . ALA B 1 108 ? -10.648 -16.109 0.809 1 98.88 108 ALA B N 1
ATOM 3299 C CA . ALA B 1 108 ? -11.984 -16.641 1.056 1 98.88 108 ALA B CA 1
ATOM 3300 C C . ALA B 1 108 ? -11.922 -17.828 2.023 1 98.88 108 ALA B C 1
ATOM 3302 O O . ALA B 1 108 ? -12.734 -17.906 2.949 1 98.88 108 ALA B O 1
ATOM 3303 N N . GLY B 1 109 ? -10.945 -18.703 1.777 1 98.75 109 GLY B N 1
ATOM 3304 C CA . GLY B 1 109 ? -10.766 -19.844 2.672 1 98.75 109 GLY B CA 1
ATOM 3305 C C . GLY B 1 109 ? -10.445 -19.422 4.098 1 98.75 109 GLY B C 1
ATOM 3306 O O . GLY B 1 109 ? -10.977 -20.016 5.047 1 98.75 109 GLY B O 1
ATOM 3307 N N . LEU B 1 110 ? -9.578 -18.484 4.281 1 98.75 110 LEU B N 1
ATOM 3308 C CA . LEU B 1 110 ? -9.227 -17.984 5.605 1 98.75 110 LEU B CA 1
ATOM 3309 C C . LEU B 1 110 ? -10.461 -17.422 6.32 1 98.75 110 LEU B C 1
ATOM 3311 O O . LEU B 1 110 ? -10.609 -17.609 7.531 1 98.75 110 LEU B O 1
ATOM 3315 N N . ALA B 1 111 ? -11.328 -16.781 5.547 1 98.5 111 ALA B N 1
ATOM 3316 C CA . ALA B 1 111 ? -12.547 -16.219 6.129 1 98.5 111 ALA B CA 1
ATOM 3317 C C . ALA B 1 111 ? -13.484 -17.328 6.594 1 98.5 111 ALA B C 1
ATOM 3319 O O . ALA B 1 111 ? -14.305 -17.125 7.496 1 98.5 111 ALA B O 1
ATOM 3320 N N . MET B 1 112 ? -13.422 -18.469 6.004 1 97.88 112 MET B N 1
ATOM 3321 C CA . MET B 1 112 ? -14.234 -19.625 6.363 1 97.88 112 MET B CA 1
ATOM 3322 C C . MET B 1 112 ? -13.672 -20.328 7.594 1 97.88 112 MET B C 1
ATOM 3324 O O . MET B 1 112 ? -14.406 -20.984 8.328 1 97.88 112 MET B O 1
ATOM 3328 N N . GLY B 1 113 ? -12.32 -20.156 7.656 1 96.06 113 GLY B N 1
ATOM 3329 C CA . GLY B 1 113 ? -11.641 -20.906 8.703 1 96.06 113 GLY B CA 1
ATOM 3330 C C . GLY B 1 113 ? -11.461 -20.125 9.984 1 96.06 113 GLY B C 1
ATOM 3331 O O . GLY B 1 113 ? -11.758 -18.922 10.031 1 96.06 113 GLY B O 1
ATOM 3332 N N . ARG B 1 114 ? -10.984 -20.844 11.031 1 93.12 114 ARG B N 1
ATOM 3333 C CA . ARG B 1 114 ? -10.797 -20.234 12.344 1 93.12 114 ARG B CA 1
ATOM 3334 C C . ARG B 1 114 ? -9.344 -19.828 12.555 1 93.12 114 ARG B C 1
ATOM 3336 O O . ARG B 1 114 ? -9.039 -19.047 13.461 1 93.12 114 ARG B O 1
ATOM 3343 N N . ASN B 1 115 ? -8.492 -20.391 11.742 1 93.19 115 ASN B N 1
ATOM 3344 C CA . ASN B 1 115 ? -7.07 -20.078 11.805 1 93.19 115 ASN B CA 1
ATOM 3345 C C . ASN B 1 115 ? -6.398 -20.25 10.445 1 93.19 115 ASN B C 1
ATOM 3347 O O . ASN B 1 115 ? -7.031 -20.688 9.484 1 93.19 115 ASN B O 1
ATOM 3351 N N . VAL B 1 116 ? -5.188 -19.891 10.383 1 93.62 116 VAL B N 1
ATOM 3352 C CA . VAL B 1 116 ? -4.438 -19.828 9.133 1 93.62 116 VAL B CA 1
ATOM 3353 C C . VAL B 1 116 ? -4.355 -21.219 8.516 1 93.62 116 VAL B C 1
ATOM 3355 O O . VAL B 1 116 ? -4.426 -21.375 7.289 1 93.62 116 VAL B O 1
ATOM 3358 N N . LEU B 1 117 ? -4.207 -22.266 9.312 1 92.62 117 LEU B N 1
ATOM 3359 C CA . LEU B 1 117 ? -4.082 -23.625 8.805 1 92.62 117 LEU B CA 1
ATOM 3360 C C . LEU B 1 117 ? -5.398 -24.109 8.219 1 92.62 117 LEU B C 1
ATOM 3362 O O . LEU B 1 117 ? -5.414 -24.781 7.18 1 92.62 117 LEU B O 1
ATOM 3366 N N . GLU B 1 118 ? -6.516 -23.781 8.836 1 95.75 118 GLU B N 1
ATOM 3367 C CA . GLU B 1 118 ? -7.824 -24.141 8.289 1 95.75 118 GLU B CA 1
ATOM 3368 C C . GLU B 1 118 ? -8.102 -23.406 6.984 1 95.75 118 GLU B C 1
ATOM 3370 O O . GLU B 1 118 ? -8.805 -23.922 6.113 1 95.75 118 GLU B O 1
ATOM 3375 N N . GLY B 1 119 ? -7.508 -22.219 6.93 1 96.88 119 GLY B N 1
ATOM 3376 C CA . GLY B 1 119 ? -7.703 -21.438 5.723 1 96.88 119 GLY B CA 1
ATOM 3377 C C . GLY B 1 119 ? -7.27 -22.156 4.461 1 96.88 119 GLY B C 1
ATOM 3378 O O . GLY B 1 119 ? -7.957 -22.109 3.441 1 96.88 119 GLY B O 1
ATOM 3379 N N . ARG B 1 120 ? -6.148 -22.812 4.551 1 96.75 120 ARG B N 1
ATOM 3380 C CA . ARG B 1 120 ? -5.641 -23.516 3.371 1 96.75 120 ARG B CA 1
ATOM 3381 C C . ARG B 1 120 ? -6.543 -24.672 2.992 1 96.75 120 ARG B C 1
ATOM 3383 O O . ARG B 1 120 ? -6.777 -24.922 1.808 1 96.75 120 ARG B O 1
ATOM 3390 N N . GLU B 1 121 ? -7.109 -25.391 3.957 1 97.69 121 GLU B N 1
ATOM 3391 C CA . GLU B 1 121 ? -8.047 -26.484 3.689 1 97.69 121 GLU B CA 1
ATOM 3392 C C . GLU B 1 121 ? -9.328 -25.953 3.041 1 97.69 121 GLU B C 1
ATOM 3394 O O . GLU B 1 121 ? -9.836 -26.562 2.094 1 97.69 121 GLU B O 1
ATOM 3399 N N . LYS B 1 122 ? -9.797 -24.891 3.621 1 98.56 122 LYS B N 1
ATOM 3400 C CA . LYS B 1 122 ? -11.023 -24.297 3.102 1 98.56 122 LYS B CA 1
ATOM 3401 C C . LYS B 1 122 ? -10.812 -23.734 1.696 1 98.56 122 LYS B C 1
ATOM 3403 O O . LYS B 1 122 ? -11.711 -23.812 0.854 1 98.56 122 LYS B O 1
ATOM 3408 N N . ALA B 1 123 ? -9.672 -23.125 1.448 1 98.75 123 ALA B N 1
ATOM 3409 C CA . ALA B 1 123 ? -9.344 -22.672 0.102 1 98.75 123 ALA B CA 1
ATOM 3410 C C . ALA B 1 123 ? -9.359 -23.828 -0.896 1 98.75 123 ALA B C 1
ATOM 3412 O O . ALA B 1 123 ? -9.867 -23.672 -2.014 1 98.75 123 ALA B O 1
ATOM 3413 N N . THR B 1 124 ? -8.797 -24.953 -0.475 1 98.44 124 THR B N 1
ATOM 3414 C CA . THR B 1 124 ? -8.781 -26.141 -1.314 1 98.44 124 THR B CA 1
ATOM 3415 C C . THR B 1 124 ? -10.195 -26.609 -1.619 1 98.44 124 THR B C 1
ATOM 3417 O O . THR B 1 124 ? -10.508 -26.969 -2.758 1 98.44 124 THR B O 1
ATOM 3420 N N . LEU B 1 125 ? -11.031 -26.594 -0.614 1 98.69 125 LEU B N 1
ATOM 3421 C CA . LEU B 1 125 ? -12.43 -26.953 -0.801 1 98.69 125 LEU B CA 1
ATOM 3422 C C . LEU B 1 125 ? -13.094 -26.031 -1.828 1 98.69 125 LEU B C 1
ATOM 3424 O O . LEU B 1 125 ? -13.805 -26.516 -2.717 1 98.69 125 LEU B O 1
ATOM 3428 N N . LEU B 1 126 ? -12.867 -24.734 -1.706 1 98.88 126 LEU B N 1
ATOM 3429 C CA . LEU B 1 126 ? -13.469 -23.766 -2.627 1 98.88 126 LEU B CA 1
ATOM 3430 C C . LEU B 1 126 ? -12.984 -24.016 -4.055 1 98.88 126 LEU B C 1
ATOM 3432 O O . LEU B 1 126 ? -13.766 -23.906 -5.004 1 98.88 126 LEU B O 1
ATOM 3436 N N . LEU B 1 127 ? -11.727 -24.328 -4.219 1 98.88 127 LEU B N 1
ATOM 3437 C CA . LEU B 1 127 ? -11.172 -24.609 -5.539 1 98.88 127 LEU B CA 1
ATOM 3438 C C . LEU B 1 127 ? -11.758 -25.891 -6.125 1 98.88 127 LEU B C 1
ATOM 3440 O O . LEU B 1 127 ? -12.094 -25.938 -7.309 1 98.88 127 LEU B O 1
ATOM 3444 N N . ARG B 1 128 ? -11.906 -26.875 -5.324 1 98.69 128 ARG B N 1
ATOM 3445 C CA . ARG B 1 128 ? -12.477 -28.141 -5.766 1 98.69 128 ARG B CA 1
ATOM 3446 C C . ARG B 1 128 ? -13.93 -27.969 -6.184 1 98.69 128 ARG B C 1
ATOM 3448 O O . ARG B 1 128 ? -14.398 -28.641 -7.109 1 98.69 128 ARG B O 1
ATOM 3455 N N . GLU B 1 129 ? -14.602 -27.109 -5.492 1 98.62 129 GLU B N 1
ATOM 3456 C CA . GLU B 1 129 ? -16.031 -26.938 -5.719 1 98.62 129 GLU B CA 1
ATOM 3457 C C . GLU B 1 129 ? -16.297 -25.844 -6.738 1 98.62 129 GLU B C 1
ATOM 3459 O O . GLU B 1 129 ? -17.453 -25.5 -7.012 1 98.62 129 GLU B O 1
ATOM 3464 N N . SER B 1 130 ? -15.219 -25.234 -7.246 1 98.69 130 SER B N 1
ATOM 3465 C CA . SER B 1 130 ? -15.398 -24.188 -8.25 1 98.69 130 SER B CA 1
ATOM 3466 C C . SER B 1 130 ? -16.109 -24.734 -9.484 1 98.69 130 SER B C 1
ATOM 3468 O O . SER B 1 130 ? -16.344 -25.938 -9.594 1 98.69 130 SER B O 1
ATOM 3470 N N . THR B 1 131 ? -16.469 -23.844 -10.406 1 98.31 131 THR B N 1
ATOM 3471 C CA . THR B 1 131 ? -17.25 -24.234 -11.578 1 98.31 131 THR B CA 1
ATOM 3472 C C . THR B 1 131 ? -16.453 -23.984 -12.859 1 98.31 131 THR B C 1
ATOM 3474 O O . THR B 1 131 ? -15.398 -23.359 -12.828 1 98.31 131 THR B O 1
ATOM 3477 N N . VAL B 1 132 ? -16.984 -24.5 -13.961 1 97.44 132 VAL B N 1
ATOM 3478 C CA . VAL B 1 132 ? -16.375 -24.25 -15.266 1 97.44 132 VAL B CA 1
ATOM 3479 C C . VAL B 1 132 ? -16.422 -22.766 -15.578 1 97.44 132 VAL B C 1
ATOM 3481 O O . VAL B 1 132 ? -15.508 -22.219 -16.203 1 97.44 132 VAL B O 1
ATOM 3484 N N . ARG B 1 133 ? -17.469 -22.109 -15.102 1 96.81 133 ARG B N 1
ATOM 3485 C CA . ARG B 1 133 ? -17.578 -20.672 -15.281 1 96.81 133 ARG B CA 1
ATOM 3486 C C . ARG B 1 133 ? -16.406 -19.938 -14.625 1 96.81 133 ARG B C 1
ATOM 3488 O O . ARG B 1 133 ? -15.898 -18.953 -15.164 1 96.81 133 ARG B O 1
ATOM 3495 N N . ASP B 1 134 ? -16.016 -20.422 -13.445 1 98.44 134 ASP B N 1
ATOM 3496 C CA . ASP B 1 134 ? -14.852 -19.844 -12.781 1 98.44 134 ASP B CA 1
ATOM 3497 C C . ASP B 1 134 ? -13.617 -19.922 -13.68 1 98.44 134 ASP B C 1
ATOM 3499 O O . ASP B 1 134 ? -12.844 -18.969 -13.75 1 98.44 134 ASP B O 1
ATOM 3503 N N . THR B 1 135 ? -13.414 -21.047 -14.305 1 97.62 135 THR B N 1
ATOM 3504 C CA . THR B 1 135 ? -12.273 -21.219 -15.195 1 97.62 135 THR B CA 1
ATOM 3505 C C . THR B 1 135 ? -12.375 -20.297 -16.406 1 97.62 135 THR B C 1
ATOM 3507 O O . THR B 1 135 ? -11.375 -19.703 -16.828 1 97.62 135 THR B O 1
ATOM 3510 N N . MET B 1 136 ? -13.539 -20.156 -16.938 1 95.69 136 MET B N 1
ATOM 3511 C CA . MET B 1 136 ? -13.75 -19.25 -18.062 1 95.69 136 MET B CA 1
ATOM 3512 C C . MET B 1 136 ? -13.422 -17.812 -17.688 1 95.69 136 MET B C 1
ATOM 3514 O O . MET B 1 136 ? -12.797 -17.094 -18.453 1 95.69 136 MET B O 1
ATOM 3518 N N . GLU B 1 137 ? -13.844 -17.422 -16.5 1 97.06 137 GLU B N 1
ATOM 3519 C CA . GLU B 1 137 ? -13.531 -16.078 -16.016 1 97.06 137 GLU B CA 1
ATOM 3520 C C . GLU B 1 137 ? -12.031 -15.898 -15.82 1 97.06 137 GLU B C 1
ATOM 3522 O O . GLU B 1 137 ? -11.484 -14.828 -16.094 1 97.06 137 GLU B O 1
ATOM 3527 N N . LEU B 1 138 ? -11.359 -16.891 -15.32 1 96.56 138 LEU B N 1
ATOM 3528 C CA . LEU B 1 138 ? -9.906 -16.859 -15.188 1 96.56 138 LEU B CA 1
ATOM 3529 C C . LEU B 1 138 ? -9.242 -16.656 -16.547 1 96.56 138 LEU B C 1
ATOM 3531 O O . LEU B 1 138 ? -8.289 -15.883 -16.656 1 96.56 138 LEU B O 1
ATOM 3535 N N . TYR B 1 139 ? -9.742 -17.359 -17.562 1 94.06 139 TYR B N 1
ATOM 3536 C CA . TYR B 1 139 ? -9.203 -17.219 -18.922 1 94.06 139 TYR B CA 1
ATOM 3537 C C . TYR B 1 139 ? -9.391 -15.797 -19.438 1 94.06 139 TYR B C 1
ATOM 3539 O O . TYR B 1 139 ? -8.484 -15.234 -20.062 1 94.06 139 TYR B O 1
ATOM 3547 N N . ARG B 1 140 ? -10.539 -15.25 -19.172 1 94.12 140 ARG B N 1
ATOM 3548 C CA . ARG B 1 140 ? -10.781 -13.867 -19.578 1 94.12 140 ARG B CA 1
ATOM 3549 C C . ARG B 1 140 ? -9.797 -12.922 -18.891 1 94.12 140 ARG B C 1
ATOM 3551 O O . ARG B 1 140 ? -9.32 -11.961 -19.516 1 94.12 140 ARG B O 1
ATOM 3558 N N . ALA B 1 141 ? -9.523 -13.172 -17.609 1 94.88 141 ALA B N 1
ATOM 3559 C CA . ALA B 1 141 ? -8.547 -12.375 -16.859 1 94.88 141 ALA B CA 1
ATOM 3560 C C . ALA B 1 141 ? -7.172 -12.438 -17.531 1 94.88 141 ALA B C 1
ATOM 3562 O O . ALA B 1 141 ? -6.523 -11.406 -17.719 1 94.88 141 ALA B O 1
ATOM 3563 N N . ILE B 1 142 ? -6.742 -13.625 -17.875 1 92.31 142 ILE B N 1
ATOM 3564 C CA . ILE B 1 142 ? -5.422 -13.836 -18.469 1 92.31 142 ILE B CA 1
ATOM 3565 C C . ILE B 1 142 ? -5.344 -13.133 -19.812 1 92.31 142 ILE B C 1
ATOM 3567 O O . ILE B 1 142 ? -4.336 -12.5 -20.125 1 92.31 142 ILE B O 1
ATOM 3571 N N . ARG B 1 143 ? -6.402 -13.18 -20.609 1 89.5 143 ARG B N 1
ATOM 3572 C CA . ARG B 1 143 ? -6.449 -12.539 -21.922 1 89.5 143 ARG B CA 1
ATOM 3573 C C . ARG B 1 143 ? -6.367 -11.023 -21.781 1 89.5 143 ARG B C 1
ATOM 3575 O O . ARG B 1 143 ? -5.789 -10.352 -22.641 1 89.5 143 ARG B O 1
ATOM 3582 N N . THR B 1 144 ? -6.926 -10.523 -20.75 1 87.5 144 THR B N 1
ATOM 3583 C CA . THR B 1 144 ? -6.902 -9.086 -20.5 1 87.5 144 THR B CA 1
ATOM 3584 C C . THR B 1 144 ? -5.477 -8.602 -20.266 1 87.5 144 THR B C 1
ATOM 3586 O O . THR B 1 144 ? -5.105 -7.5 -20.672 1 87.5 144 THR B O 1
ATOM 3589 N N . LEU B 1 145 ? -4.688 -9.359 -19.625 1 85.81 145 LEU B N 1
ATOM 3590 C CA . LEU B 1 145 ? -3.324 -8.992 -19.25 1 85.81 145 LEU B CA 1
ATOM 3591 C C . LEU B 1 145 ? -2.383 -9.125 -20.438 1 85.81 145 LEU B C 1
ATOM 3593 O O . LEU B 1 145 ? -1.447 -8.336 -20.594 1 85.81 145 LEU B O 1
ATOM 3597 N N . ASN B 1 146 ? -2.625 -10.18 -21.141 1 79.5 146 ASN B N 1
ATOM 3598 C CA . ASN B 1 146 ? -1.768 -10.484 -22.281 1 79.5 146 ASN B CA 1
ATOM 3599 C C . ASN B 1 146 ? -2.586 -10.82 -23.516 1 79.5 146 ASN B C 1
ATOM 3601 O O . ASN B 1 146 ? -2.686 -11.984 -23.906 1 79.5 146 ASN B O 1
ATOM 3605 N N . PRO B 1 147 ? -3.006 -9.789 -24.109 1 60.44 147 PRO B N 1
ATOM 3606 C CA . PRO B 1 147 ? -3.891 -10.078 -25.234 1 60.44 147 PRO B CA 1
ATOM 3607 C C . PRO B 1 147 ? -3.205 -10.898 -26.328 1 60.44 147 PRO B C 1
ATOM 3609 O O . PRO B 1 147 ? -3.869 -11.641 -27.062 1 60.44 147 PRO B O 1
ATOM 3612 N N . LYS B 1 148 ? -1.933 -10.766 -26.5 1 61.75 148 LYS B N 1
ATOM 3613 C CA . LYS B 1 148 ? -1.267 -11.469 -27.594 1 61.75 148 LYS B CA 1
ATOM 3614 C C . LYS B 1 148 ? -0.767 -12.836 -27.156 1 61.75 148 LYS B C 1
ATOM 3616 O O . LYS B 1 148 ? -0.465 -13.695 -27.984 1 61.75 148 LYS B O 1
ATOM 3621 N N . GLY B 1 149 ? -0.946 -13.203 -26.062 1 61.53 149 GLY B N 1
ATOM 3622 C CA . GLY B 1 149 ? -0.561 -14.5 -25.531 1 61.53 149 GLY B CA 1
ATOM 3623 C C . GLY B 1 149 ? 0.927 -14.773 -25.641 1 61.53 149 GLY B C 1
ATOM 3624 O O . GLY B 1 149 ? 1.635 -14.094 -26.391 1 61.53 149 GLY B O 1
ATOM 3625 N N . ILE B 1 150 ? 1.713 -15.414 -24.734 1 54.44 150 ILE B N 1
ATOM 3626 C CA . ILE B 1 150 ? 3.137 -15.703 -24.859 1 54.44 150 ILE B CA 1
ATOM 3627 C C . ILE B 1 150 ? 3.332 -17.078 -25.5 1 54.44 150 ILE B C 1
ATOM 3629 O O . ILE B 1 150 ? 4.391 -17.359 -26.078 1 54.44 150 ILE B O 1
ATOM 3633 N N . GLY B 1 151 ? 2.266 -18.047 -25.547 1 56.16 151 GLY B N 1
ATOM 3634 C CA . GLY B 1 151 ? 2.453 -19.391 -26.078 1 56.16 151 GLY B CA 1
ATOM 3635 C C . GLY B 1 151 ? 1.147 -20.109 -26.375 1 56.16 151 GLY B C 1
ATOM 3636 O O . GLY B 1 151 ? 0.084 -19.672 -25.922 1 56.16 151 GLY B O 1
ATOM 3637 N N . LYS B 1 152 ? 1.183 -20.922 -27.453 1 58.75 152 LYS B N 1
ATOM 3638 C CA . LYS B 1 152 ? 0.029 -21.703 -27.891 1 58.75 152 LYS B CA 1
ATOM 3639 C C . LYS B 1 152 ? 0.026 -23.078 -27.234 1 58.75 152 LYS B C 1
ATOM 3641 O O . LYS B 1 152 ? 1.046 -23.781 -27.219 1 58.75 152 LYS B O 1
ATOM 3646 N N . ALA B 1 153 ? -0.869 -23.359 -26.219 1 61.34 153 ALA B N 1
ATOM 3647 C CA . ALA B 1 153 ? -1.101 -24.719 -25.703 1 61.34 153 ALA B CA 1
ATOM 3648 C C . ALA B 1 153 ? -2.068 -25.484 -26.609 1 61.34 153 ALA B C 1
ATOM 3650 O O . ALA B 1 153 ? -2.938 -24.875 -27.25 1 61.34 153 ALA B O 1
ATOM 3651 N N . GLU B 1 154 ? -1.747 -26.812 -26.75 1 56 154 GLU B N 1
ATOM 3652 C CA . GLU B 1 154 ? -2.551 -27.641 -27.641 1 56 154 GLU B CA 1
ATOM 3653 C C . GLU B 1 154 ? -3.982 -27.766 -27.141 1 56 154 GLU B C 1
ATOM 3655 O O . GLU B 1 154 ? -4.934 -27.703 -27.922 1 56 154 GLU B O 1
ATOM 3660 N N . ARG B 1 155 ? -4.145 -28.062 -25.906 1 70.81 155 ARG B N 1
ATOM 3661 C CA . ARG B 1 155 ? -5.484 -28.172 -25.344 1 70.81 155 ARG B CA 1
ATOM 3662 C C . ARG B 1 155 ? -5.699 -27.141 -24.25 1 70.81 155 ARG B C 1
ATOM 3664 O O . ARG B 1 155 ? -4.793 -26.859 -23.453 1 70.81 155 ARG B O 1
ATOM 3671 N N . TYR B 1 156 ? -6.879 -26.469 -24.188 1 77.38 156 TYR B N 1
ATOM 3672 C CA . TYR B 1 156 ? -7.309 -25.453 -23.25 1 77.38 156 TYR B CA 1
ATOM 3673 C C . TYR B 1 156 ? -6.426 -24.219 -23.344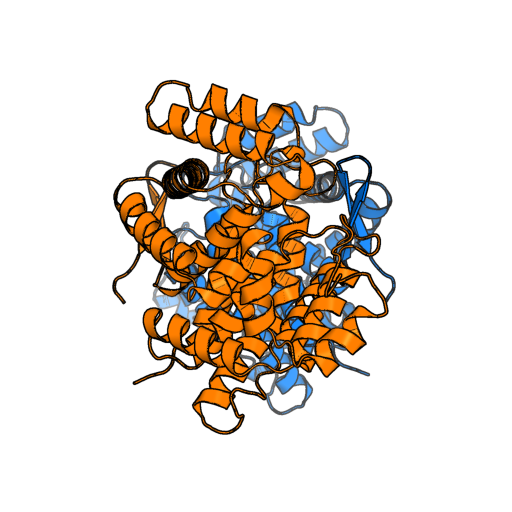 1 77.38 156 TYR B C 1
ATOM 3675 O O . TYR B 1 156 ? -6.043 -23.641 -22.312 1 77.38 156 TYR B O 1
ATOM 3683 N N . ASP B 1 157 ? -5.98 -23.938 -24.562 1 78.81 157 ASP B N 1
ATOM 3684 C CA . ASP B 1 157 ? -5.184 -22.734 -24.797 1 78.81 157 ASP B CA 1
ATOM 3685 C C . ASP B 1 157 ? -5.969 -21.484 -24.438 1 78.81 157 ASP B C 1
ATOM 3687 O O . ASP B 1 157 ? -6.98 -21.172 -25.062 1 78.81 157 ASP B O 1
ATOM 3691 N N . VAL B 1 158 ? -5.492 -20.734 -23.516 1 81.38 158 VAL B N 1
ATOM 3692 C CA . VAL B 1 158 ? -6.18 -19.578 -22.984 1 81.38 158 VAL B CA 1
ATOM 3693 C C . VAL B 1 158 ? -6.512 -18.594 -24.109 1 81.38 158 VAL B C 1
ATOM 3695 O O . VAL B 1 158 ? -7.508 -17.875 -24.047 1 81.38 158 VAL B O 1
ATOM 3698 N N . TYR B 1 159 ? -5.852 -18.594 -25.188 1 79.44 159 TYR B N 1
ATOM 3699 C CA . TYR B 1 159 ? -5.996 -17.578 -26.234 1 79.44 159 TYR B CA 1
ATOM 3700 C C . TYR B 1 159 ? -6.762 -18.141 -27.438 1 79.44 159 TYR B C 1
ATOM 3702 O O . TYR B 1 159 ? -7.031 -17.422 -28.391 1 79.44 159 TYR B O 1
ATOM 3710 N N . SER B 1 160 ? -7.094 -19.391 -27.359 1 81.38 160 SER B N 1
ATOM 3711 C CA . SER B 1 160 ? -7.887 -19.984 -28.438 1 81.38 160 SER B CA 1
ATOM 3712 C C . SER B 1 160 ? -9.375 -19.734 -28.219 1 81.38 160 SER B C 1
ATOM 3714 O O . SER B 1 160 ? -9.867 -19.812 -27.094 1 81.38 160 SER B O 1
ATOM 3716 N N . ASP B 1 161 ? -10.078 -19.438 -29.188 1 76.31 161 ASP B N 1
ATOM 3717 C CA . ASP B 1 161 ? -11.516 -19.219 -29.125 1 76.31 161 ASP B CA 1
ATOM 3718 C C . ASP B 1 161 ? -12.258 -20.516 -28.797 1 76.31 161 ASP B C 1
ATOM 3720 O O . ASP B 1 161 ? -13.344 -20.484 -28.219 1 76.31 161 ASP B O 1
ATOM 3724 N N . GLU B 1 162 ? -11.672 -21.578 -29.156 1 84.19 162 GLU B N 1
ATOM 3725 C CA . GLU B 1 162 ? -12.305 -22.891 -28.953 1 84.19 162 GLU B CA 1
ATOM 3726 C C . GLU B 1 162 ? -12.164 -23.359 -27.516 1 84.19 162 GLU B C 1
ATOM 3728 O O . GLU B 1 162 ? -12.875 -24.266 -27.078 1 84.19 162 GLU B O 1
ATOM 3733 N N . SER B 1 163 ? -11.289 -22.75 -26.844 1 85.38 163 SER B N 1
ATOM 3734 C CA . SER B 1 163 ? -10.953 -23.203 -25.5 1 85.38 163 SER B CA 1
ATOM 3735 C C . SER B 1 163 ? -12.172 -23.141 -24.578 1 85.38 163 SER B C 1
ATOM 3737 O O . SER B 1 163 ? -12.367 -24.031 -23.734 1 85.38 163 SER B O 1
ATOM 3739 N N . PHE B 1 164 ? -13.008 -22.203 -24.688 1 86.62 164 PHE B N 1
ATOM 3740 C CA . PHE B 1 164 ? -14.172 -22.078 -23.812 1 86.62 164 PHE B CA 1
ATOM 3741 C C . PHE B 1 164 ? -15.125 -23.25 -24.016 1 86.62 164 PHE B C 1
ATOM 3743 O O . PHE B 1 164 ? -15.68 -23.766 -23.047 1 86.62 164 PHE B O 1
ATOM 3750 N N . ARG B 1 165 ? -15.297 -23.625 -25.219 1 88.25 165 ARG B N 1
ATOM 3751 C CA . ARG B 1 165 ? -16.141 -24.766 -25.5 1 88.25 165 ARG B CA 1
ATOM 3752 C C . ARG B 1 165 ? -15.555 -26.047 -24.922 1 88.25 165 ARG B C 1
ATOM 3754 O O . ARG B 1 165 ? -16.281 -26.859 -24.328 1 88.25 165 ARG B O 1
ATOM 3761 N N . GLU B 1 166 ? -14.289 -26.188 -25.094 1 90.06 166 GLU B N 1
ATOM 3762 C CA . GLU B 1 166 ? -13.602 -27.359 -24.578 1 90.06 166 GLU B CA 1
ATOM 3763 C C . GLU B 1 166 ? -13.695 -27.438 -23.062 1 90.06 166 GLU B C 1
ATOM 3765 O O . GLU B 1 166 ? -13.922 -28.5 -22.484 1 90.06 166 GLU B O 1
ATOM 3770 N N . LEU B 1 167 ? -13.484 -26.312 -22.422 1 91.06 167 LEU B N 1
ATOM 3771 C CA . LEU B 1 167 ? -13.578 -26.25 -20.969 1 91.06 167 LEU B CA 1
ATOM 3772 C C . LEU B 1 167 ? -14.953 -26.688 -20.484 1 91.06 167 LEU B C 1
ATOM 3774 O O . LEU B 1 167 ? -15.062 -27.438 -19.516 1 91.06 167 LEU B O 1
ATOM 3778 N N . PHE B 1 168 ? -15.961 -26.188 -21.172 1 89.88 168 PHE B N 1
ATOM 3779 C CA . PHE B 1 168 ? -17.328 -26.484 -20.797 1 89.88 168 PHE B CA 1
ATOM 3780 C C . PHE B 1 168 ? -17.625 -27.969 -21 1 89.88 168 PHE B C 1
ATOM 3782 O O . PHE B 1 168 ? -18.172 -28.625 -20.125 1 89.88 168 PHE B O 1
ATOM 3789 N N . GLU B 1 169 ? -17.219 -28.469 -22.141 1 93.38 169 GLU B N 1
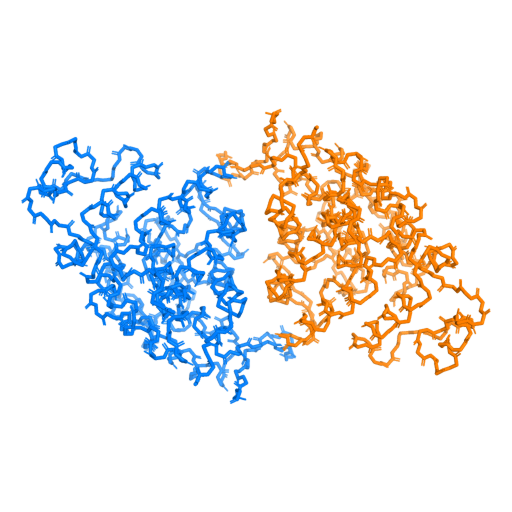ATOM 3790 C CA . GLU B 1 169 ? -17.5 -29.859 -22.484 1 93.38 169 GLU B CA 1
ATOM 3791 C C . GLU B 1 169 ? -16.797 -30.828 -21.531 1 93.38 169 GLU B C 1
ATOM 3793 O O . GLU B 1 169 ? -17.375 -31.844 -21.141 1 93.38 169 GLU B O 1
ATOM 3798 N N . ASP B 1 170 ? -15.633 -30.484 -21.172 1 94.31 170 ASP B N 1
ATOM 3799 C CA . ASP B 1 170 ? -14.836 -31.375 -20.328 1 94.31 170 ASP B CA 1
ATOM 3800 C C . ASP B 1 170 ? -15.023 -31.047 -18.859 1 94.31 170 ASP B C 1
ATOM 3802 O O . ASP B 1 170 ? -14.414 -31.672 -17.984 1 94.31 170 ASP B O 1
ATOM 3806 N N . ARG B 1 171 ? -15.797 -30.047 -18.547 1 95.06 171 ARG B N 1
ATOM 3807 C CA . ARG B 1 171 ? -16.125 -29.625 -17.188 1 95.06 171 ARG B CA 1
ATOM 3808 C C . ARG B 1 171 ? -14.867 -29.312 -16.391 1 95.06 171 ARG B C 1
ATOM 3810 O O . ARG B 1 171 ? -14.68 -29.828 -15.281 1 95.06 171 ARG B O 1
ATOM 3817 N N . VAL B 1 172 ? -14.023 -28.531 -17 1 97.25 172 VAL B N 1
ATOM 3818 C CA . VAL B 1 172 ? -12.758 -28.172 -16.375 1 97.25 172 VAL B CA 1
ATOM 3819 C C . VAL B 1 172 ? -12.953 -26.984 -15.445 1 97.25 172 VAL B C 1
ATOM 3821 O O . VAL B 1 172 ? -12.961 -25.828 -15.898 1 97.25 172 VAL B O 1
ATOM 3824 N N . ASN B 1 173 ? -13.094 -27.281 -14.172 1 97.94 173 ASN B N 1
ATOM 3825 C CA . ASN B 1 173 ? -13.133 -26.203 -13.188 1 97.94 173 ASN B CA 1
ATOM 3826 C C . ASN B 1 173 ? -11.727 -25.781 -12.758 1 97.94 173 ASN B C 1
ATOM 3828 O O . ASN B 1 173 ? -10.742 -26.203 -13.367 1 97.94 173 ASN B O 1
ATOM 3832 N N . LEU B 1 174 ? -11.562 -24.953 -11.766 1 98.31 174 LEU B N 1
ATOM 3833 C CA . LEU B 1 174 ? -10.258 -24.438 -11.383 1 98.31 174 LEU B CA 1
ATOM 3834 C C . LEU B 1 174 ? -9.359 -25.547 -10.867 1 98.31 174 LEU B C 1
ATOM 3836 O O . LEU B 1 174 ? -8.148 -25.531 -11.102 1 98.31 174 LEU B O 1
ATOM 3840 N N . TRP B 1 175 ? -9.961 -26.469 -10.117 1 98.19 175 TRP B N 1
ATOM 3841 C CA . TRP B 1 175 ? -9.188 -27.594 -9.594 1 98.19 175 TRP B CA 1
ATOM 3842 C C . TRP B 1 175 ? -8.609 -28.438 -10.719 1 98.19 175 TRP B C 1
ATOM 3844 O O . TRP B 1 175 ? -7.414 -28.719 -10.734 1 98.19 175 TRP B O 1
ATOM 3854 N N . LYS B 1 176 ? -9.43 -28.812 -11.664 1 97.56 176 LYS B N 1
ATOM 3855 C CA . LYS B 1 176 ? -8.984 -29.609 -12.812 1 97.56 176 LYS B CA 1
ATOM 3856 C C . LYS B 1 176 ? -7.961 -28.844 -13.641 1 97.56 176 LYS B C 1
ATOM 3858 O O . LYS B 1 176 ? -7.008 -29.438 -14.156 1 97.56 176 LYS B O 1
ATOM 3863 N N . LEU B 1 177 ? -8.195 -27.562 -13.805 1 96.25 177 LEU B N 1
ATOM 3864 C CA . LEU B 1 177 ? -7.207 -26.734 -14.492 1 96.25 177 LEU B CA 1
ATOM 3865 C C . LEU B 1 177 ? -5.863 -26.797 -13.773 1 96.25 177 LEU B C 1
ATOM 3867 O O . LEU B 1 177 ? -4.812 -26.859 -14.414 1 96.25 177 LEU B O 1
ATOM 3871 N N . GLY B 1 178 ? -5.938 -26.688 -12.43 1 96.25 178 GLY B N 1
ATOM 3872 C CA . GLY B 1 178 ? -4.719 -26.812 -11.648 1 96.25 178 GLY B CA 1
ATOM 3873 C C . GLY B 1 178 ? -4 -28.125 -11.875 1 96.25 178 GLY B C 1
ATOM 3874 O O . GLY B 1 178 ? -2.777 -28.156 -12.023 1 96.25 178 GLY B O 1
ATOM 3875 N N . GLU B 1 179 ? -4.699 -29.188 -11.961 1 95.75 179 GLU B N 1
ATOM 3876 C CA . GLU B 1 179 ? -4.133 -30.516 -12.164 1 95.75 179 GLU B CA 1
ATOM 3877 C C . GLU B 1 179 ? -3.432 -30.609 -13.516 1 95.75 179 GLU B C 1
ATOM 3879 O O . GLU B 1 179 ? -2.359 -31.219 -13.625 1 95.75 179 GLU B O 1
ATOM 3884 N N . ILE B 1 180 ? -4.031 -29.984 -14.5 1 92.94 180 ILE B N 1
ATOM 3885 C CA . ILE B 1 180 ? -3.514 -30.156 -15.852 1 92.94 180 ILE B CA 1
ATOM 3886 C C . ILE B 1 180 ? -2.4 -29.141 -16.125 1 92.94 180 ILE B C 1
ATOM 3888 O O . ILE B 1 180 ? -1.544 -29.375 -16.969 1 92.94 180 ILE B O 1
ATOM 3892 N N . SER B 1 181 ? -2.336 -28.078 -15.336 1 91.69 181 SER B N 1
ATOM 3893 C CA . SER B 1 181 ? -1.472 -26.969 -15.703 1 91.69 181 SER B CA 1
ATOM 3894 C C . SER B 1 181 ? -0.367 -26.75 -14.672 1 91.69 181 SER B C 1
ATOM 3896 O O . SER B 1 181 ? 0.48 -25.875 -14.828 1 91.69 181 SER B O 1
ATOM 3898 N N . CYS B 1 182 ? -0.326 -27.5 -13.633 1 91.5 182 CYS B N 1
ATOM 3899 C CA . CYS B 1 182 ? 0.608 -27.281 -12.539 1 91.5 182 CYS B CA 1
ATOM 3900 C C . CYS B 1 182 ? 2.049 -27.312 -13.031 1 91.5 182 CYS B C 1
ATOM 3902 O O . CYS B 1 182 ? 2.881 -26.516 -12.578 1 91.5 182 CYS B O 1
ATOM 3904 N N . GLU B 1 183 ? 2.408 -28.062 -14 1 87.12 183 GLU B N 1
ATOM 3905 C CA . GLU B 1 183 ? 3.779 -28.188 -14.484 1 87.12 183 GLU B CA 1
ATOM 3906 C C . GLU B 1 183 ? 4.246 -26.906 -15.164 1 87.12 183 GLU B C 1
ATOM 3908 O O . GLU B 1 183 ? 5.438 -26.594 -15.141 1 87.12 183 GLU B O 1
ATOM 3913 N N . ARG B 1 184 ? 3.34 -26.109 -15.594 1 88.31 184 ARG B N 1
ATOM 3914 C CA . ARG B 1 184 ? 3.676 -24.922 -16.375 1 88.31 184 ARG B CA 1
ATOM 3915 C C . ARG B 1 184 ? 3.58 -23.672 -15.523 1 88.31 184 ARG B C 1
ATOM 3917 O O . ARG B 1 184 ? 4.223 -22.656 -15.82 1 88.31 184 ARG B O 1
ATOM 3924 N N . GLU B 1 185 ? 2.756 -23.797 -14.555 1 91.5 185 GLU B N 1
ATOM 3925 C CA . GLU B 1 185 ? 2.502 -22.609 -13.734 1 91.5 185 GLU B CA 1
ATOM 3926 C C . GLU B 1 185 ? 2.498 -22.969 -12.25 1 91.5 185 GLU B C 1
ATOM 3928 O O . GLU B 1 185 ? 1.553 -23.578 -11.75 1 91.5 185 GLU B O 1
ATOM 3933 N N . LEU B 1 186 ? 3.441 -22.422 -11.578 1 95.12 186 LEU B N 1
ATOM 3934 C CA . LEU B 1 186 ? 3.627 -22.719 -10.164 1 95.12 186 LEU B CA 1
ATOM 3935 C C . LEU B 1 186 ? 2.377 -22.359 -9.367 1 95.12 186 LEU B C 1
ATOM 3937 O O . LEU B 1 186 ? 2.049 -23.047 -8.391 1 95.12 186 LEU B O 1
ATOM 3941 N N . ILE B 1 187 ? 1.603 -21.328 -9.75 1 94.25 187 ILE B N 1
ATOM 3942 C CA . ILE B 1 187 ? 0.428 -20.875 -9.008 1 94.25 187 ILE B CA 1
ATOM 3943 C C . ILE B 1 187 ? -0.616 -22 -8.969 1 94.25 187 ILE B C 1
ATOM 3945 O O . ILE B 1 187 ? -1.289 -22.188 -7.957 1 94.25 187 ILE B O 1
ATOM 3949 N N . PHE B 1 188 ? -0.714 -22.797 -10.008 1 96.12 188 PHE B N 1
ATOM 3950 C CA . PHE B 1 188 ? -1.692 -23.875 -10.07 1 96.12 188 PHE B CA 1
ATOM 3951 C C . PHE B 1 188 ? -1.239 -25.062 -9.227 1 96.12 188 PHE B C 1
ATOM 3953 O O . PHE B 1 188 ? -2.064 -25.766 -8.641 1 96.12 188 PHE B O 1
ATOM 3960 N N . CYS B 1 189 ? 0.093 -25.234 -9.148 1 97.31 189 CYS B N 1
ATOM 3961 C CA . CYS B 1 189 ? 0.613 -26.25 -8.234 1 97.31 189 CYS B CA 1
ATOM 3962 C C . CYS B 1 189 ? 0.244 -25.906 -6.793 1 97.31 189 CYS B C 1
ATOM 3964 O O . CYS B 1 189 ? -0.107 -26.797 -6.016 1 97.31 189 CYS B O 1
ATOM 3966 N N . GLU B 1 190 ? 0.331 -24.641 -6.469 1 98 190 GLU B N 1
ATOM 3967 C CA . GLU B 1 190 ? -0.029 -24.203 -5.125 1 98 190 GLU B CA 1
ATOM 3968 C C . GLU B 1 190 ? -1.505 -24.453 -4.836 1 98 190 GLU B C 1
ATOM 3970 O O . GLU B 1 190 ? -1.862 -24.875 -3.734 1 98 190 GLU B O 1
ATOM 3975 N N . TRP B 1 191 ? -2.352 -24.234 -5.84 1 98.19 191 TRP B N 1
ATOM 3976 C CA . TRP B 1 191 ? -3.771 -24.516 -5.66 1 98.19 191 TRP B CA 1
ATOM 3977 C C . TRP B 1 191 ? -3.994 -25.969 -5.273 1 98.19 191 TRP B C 1
ATOM 3979 O O . TRP B 1 191 ? -4.609 -26.266 -4.242 1 98.19 191 TRP B O 1
ATOM 3989 N N . ILE B 1 192 ? -3.402 -26.891 -6.023 1 97.5 192 ILE B N 1
ATOM 3990 C CA . ILE B 1 192 ? -3.789 -28.281 -5.902 1 97.5 192 ILE B CA 1
ATOM 3991 C C . ILE B 1 192 ? -2.988 -28.953 -4.785 1 97.5 192 ILE B C 1
ATOM 3993 O O . ILE B 1 192 ? -3.326 -30.047 -4.336 1 97.5 192 ILE B O 1
ATOM 3997 N N . SER B 1 193 ? -1.96 -28.281 -4.332 1 97.81 193 SER B N 1
ATOM 3998 C CA . SER B 1 193 ? -1.192 -28.828 -3.211 1 97.81 193 SER B CA 1
ATOM 3999 C C . SER B 1 193 ? -1.648 -28.219 -1.888 1 97.81 193 SER B C 1
ATOM 4001 O O . SER B 1 193 ? -1.036 -28.453 -0.845 1 97.81 193 SER B O 1
ATOM 4003 N N . GLY B 1 194 ? -2.637 -27.344 -1.968 1 97.75 194 GLY B N 1
ATOM 4004 C CA . GLY B 1 194 ? -3.088 -26.672 -0.755 1 97.75 194 GLY B CA 1
ATOM 4005 C C . GLY B 1 194 ? -2.115 -25.625 -0.253 1 97.75 194 GLY B C 1
ATOM 4006 O O . GLY B 1 194 ? -1.882 -25.516 0.953 1 97.75 194 GLY B O 1
ATOM 4007 N N . TYR B 1 195 ? -1.457 -25 -1.139 1 98.5 195 TYR B N 1
ATOM 4008 C CA . TYR B 1 195 ? -0.552 -23.891 -0.823 1 98.5 195 TYR B CA 1
ATOM 4009 C C . TYR B 1 195 ? 0.633 -24.391 0.001 1 98.5 195 TYR B C 1
ATOM 4011 O O . TYR B 1 195 ? 1.06 -23.719 0.945 1 98.5 195 TYR B O 1
ATOM 4019 N N . SER B 1 196 ? 1.106 -25.562 -0.325 1 98.12 196 SER B N 1
ATOM 4020 C CA . SER B 1 196 ? 2.162 -26.188 0.463 1 98.12 196 SER B CA 1
ATOM 4021 C C . SER B 1 196 ? 3.424 -25.328 0.477 1 98.12 196 SER B C 1
ATOM 4023 O O . SER B 1 196 ? 4.027 -25.125 1.532 1 98.12 196 SER B O 1
ATOM 4025 N N . LEU B 1 197 ? 3.887 -24.844 -0.639 1 98.38 197 LEU B N 1
ATOM 4026 C CA . LEU B 1 197 ? 5.102 -24.047 -0.701 1 98.38 197 LEU B CA 1
ATOM 4027 C C . LEU B 1 197 ? 4.902 -22.703 0.015 1 98.38 197 LEU B C 1
ATOM 4029 O O . LEU B 1 197 ? 5.805 -22.234 0.708 1 98.38 197 LEU B O 1
ATOM 4033 N N . THR B 1 198 ? 3.758 -22.109 -0.152 1 98.69 198 THR B N 1
ATOM 4034 C CA . THR B 1 198 ? 3.42 -20.844 0.492 1 98.69 198 THR B CA 1
ATOM 4035 C C . THR B 1 198 ? 3.518 -20.969 2.01 1 98.69 198 THR B C 1
ATOM 4037 O O . THR B 1 198 ? 4.164 -20.141 2.664 1 98.69 198 THR B O 1
ATOM 4040 N N . TYR B 1 199 ? 2.939 -22 2.537 1 98.62 199 TYR B N 1
ATOM 4041 C CA . TYR B 1 199 ? 2.904 -22.188 3.982 1 98.62 199 TYR B CA 1
ATOM 4042 C C . TYR B 1 199 ? 4.281 -22.562 4.52 1 98.62 199 TYR B C 1
ATOM 4044 O O . TYR B 1 199 ? 4.695 -22.078 5.578 1 98.62 199 TYR B O 1
ATOM 4052 N N . SER B 1 200 ? 4.973 -23.438 3.807 1 98.5 200 SER B N 1
ATOM 4053 C CA . SER B 1 200 ? 6.316 -23.797 4.25 1 98.5 200 SER B CA 1
ATOM 4054 C C . SER B 1 200 ? 7.254 -22.594 4.211 1 98.5 200 SER B C 1
ATOM 4056 O O . SER B 1 200 ? 8.117 -22.453 5.082 1 98.5 200 SER B O 1
ATOM 4058 N N . THR B 1 201 ? 7.121 -21.766 3.178 1 98.75 201 THR B N 1
ATOM 4059 C CA . THR B 1 201 ? 7.914 -20.547 3.082 1 98.75 201 THR B CA 1
ATOM 4060 C C . THR B 1 201 ? 7.602 -19.594 4.242 1 98.75 201 THR B C 1
ATOM 4062 O O . THR B 1 201 ? 8.508 -18.984 4.812 1 98.75 201 THR B O 1
ATOM 4065 N N . ALA B 1 202 ? 6.324 -19.453 4.605 1 98.38 202 ALA B N 1
ATOM 4066 C CA . ALA B 1 202 ? 5.938 -18.641 5.754 1 98.38 202 ALA B CA 1
ATOM 4067 C C . ALA B 1 202 ? 6.602 -19.141 7.035 1 98.38 202 ALA B C 1
ATOM 4069 O O . ALA B 1 202 ? 7.117 -18.344 7.824 1 98.38 202 ALA B O 1
ATOM 4070 N N . ASP B 1 203 ? 6.586 -20.453 7.188 1 97.94 203 ASP B N 1
ATOM 4071 C CA . ASP B 1 203 ? 7.23 -21.047 8.352 1 97.94 203 ASP B CA 1
ATOM 4072 C C . ASP B 1 203 ? 8.719 -20.734 8.375 1 97.94 203 ASP B C 1
ATOM 4074 O O . ASP B 1 203 ? 9.273 -20.391 9.43 1 97.94 203 ASP B O 1
ATOM 4078 N N . ARG B 1 204 ? 9.328 -20.859 7.258 1 98.56 204 ARG B N 1
ATOM 4079 C CA . ARG B 1 204 ? 10.75 -20.578 7.148 1 98.56 204 ARG B CA 1
ATOM 4080 C C . ARG B 1 204 ? 11.047 -19.125 7.488 1 98.56 204 ARG B C 1
ATOM 4082 O O . ARG B 1 204 ? 12.039 -18.812 8.156 1 98.56 204 ARG B O 1
ATOM 4089 N N . LEU B 1 205 ? 10.219 -18.234 7.047 1 98.62 205 LEU B N 1
ATOM 4090 C CA . LEU B 1 205 ? 10.375 -16.812 7.316 1 98.62 205 LEU B CA 1
ATOM 4091 C C . LEU B 1 205 ? 10.289 -16.531 8.812 1 98.62 205 LEU B C 1
ATOM 4093 O O . LEU B 1 205 ? 11.039 -15.695 9.336 1 98.62 205 LEU B O 1
ATOM 4097 N N . VAL B 1 206 ? 9.383 -17.203 9.492 1 97.75 206 VAL B N 1
ATOM 4098 C CA . VAL B 1 206 ? 9.273 -17.047 10.938 1 97.75 206 VAL B CA 1
ATOM 4099 C C . VAL B 1 206 ? 10.602 -17.375 11.609 1 97.75 206 VAL B C 1
ATOM 4101 O O . VAL B 1 206 ? 11.062 -16.656 12.492 1 97.75 206 VAL B O 1
ATOM 4104 N N . GLU B 1 207 ? 11.164 -18.422 11.133 1 97.88 207 GLU B N 1
ATOM 4105 C CA . GLU B 1 207 ? 12.453 -18.844 11.68 1 97.88 207 GLU B CA 1
ATOM 4106 C C . GLU B 1 207 ? 13.539 -17.812 11.398 1 97.88 207 GLU B C 1
ATOM 4108 O O . GLU B 1 207 ? 14.305 -17.453 12.289 1 97.88 207 GLU B O 1
ATOM 4113 N N . LEU B 1 208 ? 13.602 -17.328 10.227 1 98.25 208 LEU B N 1
ATOM 4114 C CA . LEU B 1 208 ? 14.664 -16.422 9.805 1 98.25 208 LEU B CA 1
ATOM 4115 C C . LEU B 1 208 ? 14.523 -15.055 10.477 1 98.25 208 LEU B C 1
ATOM 4117 O O . LEU B 1 208 ? 15.523 -14.414 10.789 1 98.25 208 LEU B O 1
ATOM 4121 N N . LEU B 1 209 ? 13.312 -14.625 10.695 1 97.62 209 LEU B N 1
ATOM 4122 C CA . LEU B 1 209 ? 13.047 -13.312 11.273 1 97.62 209 LEU B CA 1
ATOM 4123 C C . LEU B 1 209 ? 13.5 -13.25 12.727 1 97.62 209 LEU B C 1
ATOM 4125 O O . LEU B 1 209 ? 13.719 -12.164 13.266 1 97.62 209 LEU B O 1
ATOM 4129 N N . SER B 1 210 ? 13.641 -14.375 13.383 1 95.19 210 SER B N 1
ATOM 4130 C CA . SER B 1 210 ? 14.102 -14.414 14.766 1 95.19 210 SER B CA 1
ATOM 4131 C C . SER B 1 210 ? 15.586 -14.07 14.867 1 95.19 210 SER B C 1
ATOM 4133 O O . SER B 1 210 ? 16.078 -13.719 15.938 1 95.19 210 SER B O 1
ATOM 4135 N N . ARG B 1 211 ? 16.234 -14.039 13.719 1 95.25 211 ARG B N 1
ATOM 4136 C CA . ARG B 1 211 ? 17.688 -13.914 13.797 1 95.25 211 ARG B CA 1
ATOM 4137 C C . ARG B 1 211 ? 18.188 -12.797 12.883 1 95.25 211 ARG B C 1
ATOM 4139 O O . ARG B 1 211 ? 19.297 -12.289 13.062 1 95.25 211 ARG B O 1
ATOM 4146 N N . GLU B 1 212 ? 17.391 -12.469 11.922 1 96.88 212 GLU B N 1
ATOM 4147 C CA . GLU B 1 212 ? 17.844 -11.547 10.891 1 96.88 212 GLU B CA 1
ATOM 4148 C C . GLU B 1 212 ? 16.875 -10.383 10.727 1 96.88 212 GLU B C 1
ATOM 4150 O O . GLU B 1 212 ? 15.68 -10.508 11.031 1 96.88 212 GLU B O 1
ATOM 4155 N N . PRO B 1 213 ? 17.406 -9.195 10.242 1 98.12 213 PRO B N 1
ATOM 4156 C CA . PRO B 1 213 ? 16.5 -8.117 9.844 1 98.12 213 PRO B CA 1
ATOM 4157 C C . PRO B 1 213 ? 15.547 -8.531 8.727 1 98.12 213 PRO B C 1
ATOM 4159 O O . PRO B 1 213 ? 15.828 -9.477 7.988 1 98.12 213 PRO B O 1
ATOM 4162 N N . LEU B 1 214 ? 14.492 -7.883 8.594 1 98.62 214 LEU B N 1
ATOM 4163 C CA . LEU B 1 214 ? 13.383 -8.195 7.703 1 98.62 214 LEU B CA 1
ATOM 4164 C C . LEU B 1 214 ? 13.875 -8.438 6.281 1 98.62 214 LEU B C 1
ATOM 4166 O O . LEU B 1 214 ? 13.594 -9.484 5.691 1 98.62 214 LEU B O 1
ATOM 4170 N N . GLU B 1 215 ? 14.672 -7.504 5.676 1 98.44 215 GLU B N 1
ATOM 4171 C CA . GLU B 1 215 ? 15.117 -7.637 4.293 1 98.44 215 GLU B CA 1
ATOM 4172 C C . GLU B 1 215 ? 16 -8.867 4.113 1 98.44 215 GLU B C 1
ATOM 4174 O O . GLU B 1 215 ? 15.844 -9.617 3.145 1 98.44 215 GLU B O 1
ATOM 4179 N N . GLU B 1 216 ? 16.891 -9.039 5.059 1 98.25 216 GLU B N 1
ATOM 4180 C CA . GLU B 1 216 ? 17.812 -10.156 4.973 1 98.25 216 GLU B CA 1
ATOM 4181 C C . GLU B 1 216 ? 17.078 -11.492 5.086 1 98.25 216 GLU B C 1
ATOM 4183 O O . GLU B 1 216 ? 17.391 -12.438 4.352 1 98.25 216 GLU B O 1
ATOM 4188 N N . ALA B 1 217 ? 16.109 -11.539 6.027 1 98.69 217 ALA B N 1
ATOM 4189 C CA . ALA B 1 217 ? 15.336 -12.758 6.223 1 98.69 217 ALA B CA 1
ATOM 4190 C C . ALA B 1 217 ? 14.57 -13.133 4.953 1 98.69 217 ALA B C 1
ATOM 4192 O O . ALA B 1 217 ? 14.602 -14.289 4.52 1 98.69 217 ALA B O 1
ATOM 4193 N N . VAL B 1 218 ? 13.953 -12.188 4.336 1 98.88 218 VAL B N 1
ATOM 4194 C CA . VAL B 1 218 ? 13.141 -12.445 3.154 1 98.88 218 VAL B CA 1
ATOM 4195 C C . VAL B 1 218 ? 14.039 -12.797 1.972 1 98.88 218 VAL B C 1
ATOM 4197 O O . VAL B 1 218 ? 13.734 -13.719 1.21 1 98.88 218 VAL B O 1
ATOM 4200 N N . LYS B 1 219 ? 15.148 -12.078 1.784 1 98.62 219 LYS B N 1
ATOM 4201 C CA . LYS B 1 219 ? 16.078 -12.367 0.699 1 98.62 219 LYS B CA 1
ATOM 4202 C C . LYS B 1 219 ? 16.641 -13.789 0.821 1 98.62 219 LYS B C 1
ATOM 4204 O O . LYS B 1 219 ? 16.734 -14.508 -0.174 1 98.62 219 LYS B O 1
ATOM 4209 N N . LYS B 1 220 ? 16.953 -14.133 2.057 1 98.56 220 LYS B N 1
ATOM 4210 C CA . LYS B 1 220 ? 17.5 -15.469 2.277 1 98.56 220 LYS B CA 1
ATOM 4211 C C . LYS B 1 220 ? 16.453 -16.547 1.945 1 98.56 220 LYS B C 1
ATOM 4213 O O . LYS B 1 220 ? 16.766 -17.516 1.25 1 98.56 220 LYS B O 1
ATOM 4218 N N . ALA B 1 221 ? 15.281 -16.391 2.463 1 98.88 221 ALA B N 1
ATOM 4219 C CA . ALA B 1 221 ? 14.211 -17.344 2.156 1 98.88 221 ALA B CA 1
ATOM 4220 C C . ALA B 1 221 ? 13.977 -17.438 0.651 1 98.88 221 ALA B C 1
ATOM 4222 O O . ALA B 1 221 ? 13.711 -18.516 0.121 1 98.88 221 ALA B O 1
ATOM 4223 N N . PHE B 1 222 ? 14.094 -16.312 -0.011 1 98.88 222 PHE B N 1
ATOM 4224 C CA . PHE B 1 222 ? 13.836 -16.281 -1.445 1 98.88 222 PHE B CA 1
ATOM 4225 C C . PHE B 1 222 ? 14.914 -17.031 -2.209 1 98.88 222 PHE B C 1
ATOM 4227 O O . PHE B 1 222 ? 14.625 -17.766 -3.158 1 98.88 222 PHE B O 1
ATOM 4234 N N . VAL B 1 223 ? 16.125 -16.812 -1.818 1 98.88 223 VAL B N 1
ATOM 4235 C CA . VAL B 1 223 ? 17.219 -17.531 -2.447 1 98.88 223 VAL B CA 1
ATOM 4236 C C . VAL B 1 223 ? 17.062 -19.031 -2.217 1 98.88 223 VAL B C 1
ATOM 4238 O O . VAL B 1 223 ? 17.344 -19.844 -3.111 1 98.88 223 VAL B O 1
ATOM 4241 N N . GLU B 1 224 ? 16.656 -19.406 -1.034 1 98.88 224 GLU B N 1
ATOM 4242 C CA . GLU B 1 224 ? 16.406 -20.812 -0.759 1 98.88 224 GLU B CA 1
ATOM 4243 C C . GLU B 1 224 ? 15.32 -21.375 -1.681 1 98.88 224 GLU B C 1
ATOM 4245 O O . GLU B 1 224 ? 15.438 -22.5 -2.17 1 98.88 224 GLU B O 1
ATOM 4250 N N . LEU B 1 225 ? 14.281 -20.609 -1.915 1 98.62 225 LEU B N 1
ATOM 4251 C CA . LEU B 1 225 ? 13.242 -21.016 -2.859 1 98.62 225 LEU B CA 1
ATOM 4252 C C . LEU B 1 225 ? 13.828 -21.203 -4.258 1 98.62 225 LEU B C 1
ATOM 4254 O O . LEU B 1 225 ? 13.539 -22.203 -4.926 1 98.62 225 LEU B O 1
ATOM 4258 N N . LEU B 1 226 ? 14.656 -20.25 -4.684 1 98.62 226 LEU B N 1
ATOM 4259 C CA . LEU B 1 226 ? 15.273 -20.281 -6.008 1 98.62 226 LEU B CA 1
ATOM 4260 C C . LEU B 1 226 ? 16.156 -21.516 -6.156 1 98.62 226 LEU B C 1
ATOM 4262 O O . LEU B 1 226 ? 16.25 -22.094 -7.242 1 98.62 226 LEU B O 1
ATOM 4266 N N . ALA B 1 227 ? 16.812 -21.844 -5.055 1 98.69 227 ALA B N 1
ATOM 4267 C CA . ALA B 1 227 ? 17.734 -22.969 -5.074 1 98.69 227 ALA B CA 1
ATOM 4268 C C . ALA B 1 227 ? 16.969 -24.297 -5.152 1 98.69 227 ALA B C 1
ATOM 4270 O O . ALA B 1 227 ? 17.484 -25.281 -5.691 1 98.69 227 ALA B O 1
ATOM 4271 N N . GLU B 1 228 ? 15.789 -24.297 -4.68 1 97.62 228 GLU B N 1
ATOM 4272 C CA . GLU B 1 228 ? 15.031 -25.531 -4.547 1 97.62 228 GLU B CA 1
ATOM 4273 C C . GLU B 1 228 ? 14.156 -25.781 -5.773 1 97.62 228 GLU B C 1
ATOM 4275 O O . GLU B 1 228 ? 13.859 -26.938 -6.109 1 97.62 228 GLU B O 1
ATOM 4280 N N . ARG B 1 229 ? 13.727 -24.734 -6.43 1 96.19 229 ARG B N 1
ATOM 4281 C CA . ARG B 1 229 ? 12.719 -24.891 -7.473 1 96.19 229 ARG B CA 1
ATOM 4282 C C . ARG B 1 229 ? 13.016 -23.984 -8.664 1 96.19 229 ARG B C 1
ATOM 4284 O O . ARG B 1 229 ? 13.43 -22.844 -8.492 1 96.19 229 ARG B O 1
ATOM 4291 N N . ARG B 1 230 ? 12.773 -24.531 -9.844 1 97.38 230 ARG B N 1
ATOM 4292 C CA . ARG B 1 230 ? 12.789 -23.688 -11.031 1 97.38 230 ARG B CA 1
ATOM 4293 C C . ARG B 1 230 ? 11.617 -22.703 -11.023 1 97.38 230 ARG B C 1
ATOM 4295 O O . ARG B 1 230 ? 10.492 -23.078 -10.68 1 97.38 230 ARG B O 1
ATOM 4302 N N . ASP B 1 231 ? 11.891 -21.5 -11.398 1 97.5 231 ASP B N 1
ATOM 4303 C CA . ASP B 1 231 ? 10.812 -20.516 -11.516 1 97.5 231 ASP B CA 1
ATOM 4304 C C . ASP B 1 231 ? 10.102 -20.656 -12.859 1 97.5 231 ASP B C 1
ATOM 4306 O O . ASP B 1 231 ? 10.719 -20.516 -13.914 1 97.5 231 ASP B O 1
ATOM 4310 N N . THR B 1 232 ? 8.828 -20.781 -12.828 1 95.81 232 THR B N 1
ATOM 4311 C CA . THR B 1 232 ? 8.086 -21.094 -14.047 1 95.81 232 THR B CA 1
ATOM 4312 C C . THR B 1 232 ? 8.008 -19.875 -14.961 1 95.81 232 THR B C 1
ATOM 4314 O O . THR B 1 232 ? 7.879 -20 -16.172 1 95.81 232 THR B O 1
ATOM 4317 N N . LEU B 1 233 ? 8.039 -18.625 -14.406 1 95.56 233 LEU B N 1
ATOM 4318 C CA . LEU B 1 233 ? 8.055 -17.453 -15.273 1 95.56 233 LEU B CA 1
ATOM 4319 C C . LEU B 1 233 ? 9.352 -17.375 -16.062 1 95.56 233 LEU B C 1
ATOM 4321 O O . LEU B 1 233 ? 9.344 -17.047 -17.25 1 95.56 233 LEU B O 1
ATOM 4325 N N . ILE B 1 234 ? 10.492 -17.609 -15.383 1 96.75 234 ILE B N 1
ATOM 4326 C CA . ILE B 1 234 ? 11.766 -17.656 -16.094 1 96.75 234 ILE B CA 1
ATOM 4327 C C . ILE B 1 234 ? 11.703 -18.719 -17.188 1 96.75 234 ILE B C 1
ATOM 4329 O O . ILE B 1 234 ? 12.141 -18.484 -18.312 1 96.75 234 ILE B O 1
ATOM 4333 N N . GLU B 1 235 ? 11.117 -19.891 -16.828 1 95.75 235 GLU B N 1
ATOM 4334 C CA . GLU B 1 235 ? 11.008 -20.969 -17.812 1 95.75 235 GLU B CA 1
ATOM 4335 C C . GLU B 1 235 ? 10.211 -20.516 -19.031 1 95.75 235 GLU B C 1
ATOM 4337 O O . GLU B 1 235 ? 10.594 -20.812 -20.172 1 95.75 235 GLU B O 1
ATOM 4342 N N . ARG B 1 236 ? 9.195 -19.828 -18.828 1 91.31 236 ARG B N 1
ATOM 4343 C CA . ARG B 1 236 ? 8.328 -19.406 -19.922 1 91.31 236 ARG B CA 1
ATOM 4344 C C . ARG B 1 236 ? 9.008 -18.328 -20.766 1 91.31 236 ARG B C 1
ATOM 4346 O O . ARG B 1 236 ? 8.852 -18.312 -21.984 1 91.31 236 ARG B O 1
ATOM 4353 N N . LYS B 1 237 ? 9.766 -17.469 -20.141 1 92.88 237 LYS B N 1
ATOM 4354 C CA . LYS B 1 237 ? 10.352 -16.328 -20.844 1 92.88 237 LYS B CA 1
ATOM 4355 C C . LYS B 1 237 ? 11.688 -16.703 -21.484 1 92.88 237 LYS B C 1
ATOM 4357 O O . LYS B 1 237 ? 11.992 -16.25 -22.594 1 92.88 237 LYS B O 1
ATOM 4362 N N . ALA B 1 238 ? 12.461 -17.531 -20.703 1 96.12 238 ALA B N 1
ATOM 4363 C CA . ALA B 1 238 ? 13.852 -17.703 -21.125 1 96.12 238 ALA B CA 1
ATOM 4364 C C . ALA B 1 238 ? 14.18 -19.188 -21.297 1 96.12 238 ALA B C 1
ATOM 4366 O O . ALA B 1 238 ? 15.297 -19.531 -21.688 1 96.12 238 ALA B O 1
ATOM 4367 N N . GLY B 1 239 ? 13.266 -20.094 -20.984 1 95.94 239 GLY B N 1
ATOM 4368 C CA . GLY B 1 239 ? 13.469 -21.516 -21.203 1 95.94 239 GLY B CA 1
ATOM 4369 C C . GLY B 1 239 ? 13.891 -22.25 -19.953 1 95.94 239 GLY B C 1
ATOM 4370 O O . GLY B 1 239 ? 14.359 -21.641 -18.984 1 95.94 239 GLY B O 1
ATOM 4371 N N . ARG B 1 240 ? 13.734 -23.578 -20.016 1 96.75 240 ARG B N 1
ATOM 4372 C CA . ARG B 1 240 ? 14.023 -24.453 -18.891 1 96.75 240 ARG B CA 1
ATOM 4373 C C . ARG B 1 240 ? 15.5 -24.391 -18.516 1 96.75 240 ARG B C 1
ATOM 4375 O O . ARG B 1 240 ? 15.852 -24.422 -17.328 1 96.75 240 ARG B O 1
ATOM 4382 N N . LYS B 1 241 ? 16.344 -24.281 -19.469 1 98.12 241 LYS B N 1
ATOM 4383 C CA . LYS B 1 241 ? 17.781 -24.25 -19.234 1 98.12 241 LYS B CA 1
ATOM 4384 C C . LYS B 1 241 ? 18.172 -23.031 -18.391 1 98.12 241 LYS B C 1
ATOM 4386 O O . LYS B 1 241 ? 18.969 -23.141 -17.453 1 98.12 241 LYS B O 1
ATOM 4391 N N . GLU B 1 242 ? 17.594 -21.906 -18.734 1 98.25 242 GLU B N 1
ATOM 4392 C CA . GLU B 1 242 ? 17.891 -20.688 -18 1 98.25 242 GLU B CA 1
ATOM 4393 C C . GLU B 1 242 ? 17.375 -20.781 -16.562 1 98.25 242 GLU B C 1
ATOM 4395 O O . GLU B 1 242 ? 18.047 -20.359 -15.625 1 98.25 242 GLU B O 1
ATOM 4400 N N . ALA B 1 243 ? 16.188 -21.297 -16.406 1 98.12 243 ALA B N 1
ATOM 4401 C CA . ALA B 1 243 ? 15.617 -21.484 -15.078 1 98.12 243 ALA B CA 1
ATOM 4402 C C . ALA B 1 243 ? 16.484 -22.406 -14.227 1 98.12 243 ALA B C 1
ATOM 4404 O O . ALA B 1 243 ? 16.672 -22.156 -13.039 1 98.12 243 ALA B O 1
ATOM 4405 N N . GLU B 1 244 ? 16.953 -23.422 -14.859 1 98.5 244 GLU B N 1
ATOM 4406 C CA . GLU B 1 244 ? 17.844 -24.359 -14.164 1 98.5 244 GLU B CA 1
ATOM 4407 C C . GLU B 1 244 ? 19.156 -23.672 -13.781 1 98.5 244 GLU B C 1
ATOM 4409 O O . GLU B 1 244 ? 19.719 -23.953 -12.719 1 98.5 244 GLU B O 1
ATOM 4414 N N . LEU B 1 245 ? 19.656 -22.875 -14.672 1 98.62 245 LEU B N 1
ATOM 4415 C CA . LEU B 1 245 ? 20.875 -22.141 -14.383 1 98.62 245 LEU B CA 1
ATOM 4416 C C . LEU B 1 245 ? 20.703 -21.234 -13.172 1 98.62 245 LEU B C 1
ATOM 4418 O O . LEU B 1 245 ? 21.578 -21.172 -12.305 1 98.62 245 LEU B O 1
ATOM 4422 N N . VAL B 1 246 ? 19.609 -20.562 -13.094 1 98.69 246 VAL B N 1
ATOM 4423 C CA . VAL B 1 246 ? 19.297 -19.703 -11.953 1 98.69 246 VAL B CA 1
ATOM 4424 C C . VAL B 1 246 ? 19.266 -20.547 -10.68 1 98.69 246 VAL B C 1
ATOM 4426 O O . VAL B 1 246 ? 19.828 -20.156 -9.656 1 98.69 246 VAL B O 1
ATOM 4429 N N . ARG B 1 247 ? 18.594 -21.672 -10.734 1 98.69 247 ARG B N 1
ATOM 4430 C CA . ARG B 1 247 ? 18.516 -22.578 -9.594 1 98.69 247 ARG B CA 1
ATOM 4431 C C . ARG B 1 247 ? 19.891 -23.016 -9.141 1 98.69 247 ARG B C 1
ATOM 4433 O O . ARG B 1 247 ? 20.203 -22.969 -7.945 1 98.69 247 ARG B O 1
ATOM 4440 N N . LYS B 1 248 ? 20.703 -23.344 -10.047 1 98.69 248 LYS B N 1
ATOM 4441 C CA . LYS B 1 248 ? 22.062 -23.797 -9.75 1 98.69 248 LYS B CA 1
ATOM 4442 C C . LYS B 1 248 ? 22.875 -22.672 -9.109 1 98.69 248 LYS B C 1
ATOM 4444 O O . LYS B 1 248 ? 23.594 -22.906 -8.125 1 98.69 248 LYS B O 1
ATOM 4449 N N . ARG B 1 249 ? 22.797 -21.484 -9.672 1 98.69 249 ARG B N 1
ATOM 4450 C CA . ARG B 1 249 ? 23.547 -20.359 -9.148 1 98.69 249 ARG B CA 1
ATOM 4451 C C . ARG B 1 249 ? 23.078 -20 -7.742 1 98.69 249 ARG B C 1
ATOM 4453 O O . ARG B 1 249 ? 23.875 -19.578 -6.906 1 98.69 249 ARG B O 1
ATOM 4460 N N . ALA B 1 250 ? 21.781 -20.125 -7.508 1 98.81 250 ALA B N 1
ATOM 4461 C CA . ALA B 1 250 ? 21.25 -19.891 -6.168 1 98.81 250 ALA B CA 1
ATOM 4462 C C . ALA B 1 250 ? 21.828 -20.891 -5.164 1 98.81 250 ALA B C 1
ATOM 4464 O O . ALA B 1 250 ? 22.156 -20.516 -4.035 1 98.81 250 ALA B O 1
ATOM 4465 N N . ARG B 1 251 ? 21.922 -22.141 -5.578 1 98.69 251 ARG B N 1
ATOM 4466 C CA . ARG B 1 251 ? 22.531 -23.156 -4.727 1 98.69 251 ARG B CA 1
ATOM 4467 C C . ARG B 1 251 ? 23.984 -22.828 -4.422 1 98.69 251 ARG B C 1
ATOM 4469 O O . ARG B 1 251 ? 24.453 -23 -3.289 1 98.69 251 ARG B O 1
ATOM 4476 N N . GLU B 1 252 ? 24.688 -22.391 -5.445 1 98.75 252 GLU B N 1
ATOM 4477 C CA . GLU B 1 252 ? 26.078 -22 -5.266 1 98.75 252 GLU B CA 1
ATOM 4478 C C . GLU B 1 252 ? 26.203 -20.859 -4.254 1 98.75 252 GLU B C 1
ATOM 4480 O O . GLU B 1 252 ? 27.141 -20.828 -3.463 1 98.75 252 GLU B O 1
ATOM 4485 N N . LEU B 1 253 ? 25.312 -19.953 -4.336 1 98.75 253 LEU B N 1
ATOM 4486 C CA . LEU B 1 253 ? 25.297 -18.844 -3.373 1 98.75 253 LEU B CA 1
ATOM 4487 C C . LEU B 1 253 ? 25.109 -19.375 -1.953 1 98.75 253 LEU B C 1
ATOM 4489 O O . LEU B 1 253 ? 25.844 -18.984 -1.04 1 98.75 253 LEU B O 1
ATOM 4493 N N . LEU B 1 254 ? 24.125 -20.281 -1.748 1 98.31 254 LEU B N 1
ATOM 4494 C CA . LEU B 1 254 ? 23.828 -20.828 -0.431 1 98.31 254 LEU B CA 1
ATOM 4495 C C . LEU B 1 254 ? 25.016 -21.625 0.108 1 98.31 254 LEU B C 1
ATOM 4497 O O . LEU B 1 254 ? 25.234 -21.672 1.321 1 98.31 254 LEU B O 1
ATOM 4501 N N . GLU B 1 255 ? 25.766 -22.156 -0.776 1 98.12 255 GLU B N 1
ATOM 4502 C CA . GLU B 1 255 ? 26.922 -22.969 -0.403 1 98.12 255 GLU B CA 1
ATOM 4503 C C . GLU B 1 255 ? 28.156 -22.094 -0.194 1 98.12 255 GLU B C 1
ATOM 4505 O O . GLU B 1 255 ? 29.203 -22.594 0.217 1 98.12 255 GLU B O 1
ATOM 4510 N N . GLY B 1 256 ? 28.078 -20.859 -0.53 1 97.88 256 GLY B N 1
ATOM 4511 C CA . GLY B 1 256 ? 29.188 -19.953 -0.333 1 97.88 256 GLY B CA 1
ATOM 4512 C C . GLY B 1 256 ? 30.219 -20 -1.457 1 97.88 256 GLY B C 1
ATOM 4513 O O . GLY B 1 256 ? 31.328 -19.5 -1.306 1 97.88 256 GLY B O 1
ATOM 4514 N N . ARG B 1 257 ? 29.797 -20.547 -2.551 1 98.44 257 ARG B N 1
ATOM 4515 C CA . ARG B 1 257 ? 30.719 -20.672 -3.678 1 98.44 257 ARG B CA 1
ATOM 4516 C C . ARG B 1 257 ? 30.766 -19.391 -4.496 1 98.44 257 ARG B C 1
ATOM 4518 O O . ARG B 1 257 ? 31.719 -19.156 -5.242 1 98.44 257 ARG B O 1
ATOM 4525 N N . ILE B 1 258 ? 29.781 -18.562 -4.449 1 98.31 258 ILE B N 1
ATOM 4526 C CA . ILE B 1 258 ? 29.781 -17.234 -5.066 1 98.31 258 ILE B CA 1
ATOM 4527 C C . ILE B 1 258 ? 29.281 -16.203 -4.062 1 98.31 258 ILE B C 1
ATOM 4529 O O . ILE B 1 258 ? 28.609 -16.547 -3.086 1 98.31 258 ILE B O 1
ATOM 4533 N N . SER B 1 259 ? 29.641 -14.977 -4.293 1 98.12 259 SER B N 1
ATOM 4534 C CA . SER B 1 259 ? 29.219 -13.906 -3.393 1 98.12 259 SER B CA 1
ATOM 4535 C C . SER B 1 259 ? 27.812 -13.406 -3.734 1 98.12 259 SER B C 1
ATOM 4537 O O . SER B 1 259 ? 27.297 -13.703 -4.812 1 98.12 259 SER B O 1
ATOM 4539 N N . THR B 1 260 ? 27.188 -12.75 -2.783 1 97.5 260 THR B N 1
ATOM 4540 C CA . THR B 1 260 ? 25.891 -12.117 -3.018 1 97.5 260 THR B CA 1
ATOM 4541 C C . THR B 1 260 ? 25.969 -11.148 -4.199 1 97.5 260 THR B C 1
ATOM 4543 O O . THR B 1 260 ? 25.031 -11.086 -5.012 1 97.5 260 THR B O 1
ATOM 4546 N N . GLU B 1 261 ? 27.062 -10.438 -4.27 1 97.12 261 GLU B N 1
ATOM 4547 C CA . GLU B 1 261 ? 27.25 -9.477 -5.352 1 97.12 261 GLU B CA 1
ATOM 4548 C C . GLU B 1 261 ? 27.312 -10.18 -6.707 1 97.12 261 GLU B C 1
ATOM 4550 O O . GLU B 1 261 ? 26.734 -9.703 -7.688 1 97.12 261 GLU B O 1
ATOM 4555 N N . GLU B 1 262 ? 28 -11.266 -6.73 1 97.94 262 GLU B N 1
ATOM 4556 C CA . GLU B 1 262 ? 28.094 -12.055 -7.957 1 97.94 262 GLU B CA 1
ATOM 4557 C C . GLU B 1 262 ? 26.734 -12.578 -8.391 1 97.94 262 GLU B C 1
ATOM 4559 O O . GLU B 1 262 ? 26.391 -12.539 -9.578 1 97.94 262 GLU B O 1
ATOM 4564 N N . PHE B 1 263 ? 26.062 -13.094 -7.469 1 98.38 263 PHE B N 1
ATOM 4565 C CA . PHE B 1 263 ? 24.734 -13.633 -7.766 1 98.38 263 PHE B CA 1
ATOM 4566 C C . PHE B 1 263 ? 23.797 -12.531 -8.242 1 98.38 263 PHE B C 1
ATOM 4568 O O . PHE B 1 263 ? 23.047 -12.727 -9.203 1 98.38 263 PHE B O 1
ATOM 4575 N N . GLU B 1 264 ? 23.828 -11.391 -7.562 1 96.88 264 GLU B N 1
ATOM 4576 C CA . GLU B 1 264 ? 22.984 -10.266 -7.953 1 96.88 264 GLU B CA 1
ATOM 4577 C C . GLU B 1 264 ? 23.312 -9.789 -9.359 1 96.88 264 GLU B C 1
ATOM 4579 O O . GLU B 1 264 ? 22.422 -9.445 -10.141 1 96.88 264 GLU B O 1
ATOM 4584 N N . SER B 1 265 ? 24.578 -9.727 -9.648 1 97.06 265 SER B N 1
ATOM 4585 C CA . SER B 1 265 ? 25.016 -9.359 -10.992 1 97.06 265 SER B CA 1
ATOM 4586 C C . SER B 1 265 ? 24.516 -10.359 -12.031 1 97.06 265 SER B C 1
ATOM 4588 O O . SER B 1 265 ? 24.062 -9.969 -13.109 1 97.06 265 SER B O 1
ATOM 4590 N N . PHE B 1 266 ? 24.672 -11.648 -11.742 1 98.12 266 PHE B N 1
ATOM 4591 C CA . PHE B 1 266 ? 24.203 -12.727 -12.602 1 98.12 266 PHE B CA 1
ATOM 4592 C C . PHE B 1 266 ? 22.703 -12.562 -12.891 1 98.12 266 PHE B C 1
ATOM 4594 O O . PHE B 1 266 ? 22.281 -12.656 -14.039 1 98.12 266 PHE B O 1
ATOM 4601 N N . MET B 1 267 ? 21.891 -12.297 -11.852 1 98.06 267 MET B N 1
ATOM 4602 C CA . MET B 1 267 ? 20.453 -12.18 -11.984 1 98.06 267 MET B CA 1
ATOM 4603 C C . MET B 1 267 ? 20.078 -10.945 -12.812 1 98.06 267 MET B C 1
ATOM 4605 O O . MET B 1 267 ? 19.078 -10.945 -13.516 1 98.06 267 MET B O 1
ATOM 4609 N N . ALA B 1 268 ? 20.922 -9.93 -12.727 1 94.81 268 ALA B N 1
ATOM 4610 C CA . ALA B 1 268 ? 20.625 -8.656 -13.383 1 94.81 268 ALA B CA 1
ATOM 4611 C C . ALA B 1 268 ? 21.078 -8.664 -14.836 1 94.81 268 ALA B C 1
ATOM 4613 O O . ALA B 1 268 ? 20.656 -7.832 -15.633 1 94.81 268 ALA B O 1
ATOM 4614 N N . GLU B 1 269 ? 21.906 -9.531 -15.188 1 94.75 269 GLU B N 1
ATOM 4615 C CA . GLU B 1 269 ? 22.609 -9.555 -16.469 1 94.75 269 GLU B CA 1
ATOM 4616 C C . GLU B 1 269 ? 21.641 -9.617 -17.641 1 94.75 269 GLU B C 1
ATOM 4618 O O . GLU B 1 269 ? 21.891 -9.016 -18.688 1 94.75 269 GLU B O 1
ATOM 4623 N N . LYS B 1 270 ? 20.547 -10.297 -17.5 1 93.62 270 LYS B N 1
ATOM 4624 C CA . LYS B 1 270 ? 19.625 -10.508 -18.625 1 93.62 270 LYS B CA 1
ATOM 4625 C C . LYS B 1 270 ? 18.312 -9.766 -18.406 1 93.62 270 LYS B C 1
ATOM 4627 O O . LYS B 1 270 ? 17.266 -10.172 -18.922 1 93.62 270 LYS B O 1
ATOM 4632 N N . GLY B 1 271 ? 18.422 -8.734 -17.531 1 90.75 271 GLY B N 1
ATOM 4633 C CA . GLY B 1 271 ? 17.25 -7.91 -17.312 1 90.75 271 GLY B CA 1
ATOM 4634 C C . GLY B 1 271 ? 16.094 -8.68 -16.703 1 90.75 271 GLY B C 1
ATOM 4635 O O . GLY B 1 271 ? 16.25 -9.352 -15.688 1 90.75 271 GLY B O 1
ATOM 4636 N N . ASP B 1 272 ? 14.984 -8.648 -17.469 1 93.12 272 ASP B N 1
ATOM 4637 C CA . ASP B 1 272 ? 13.781 -9.242 -16.906 1 93.12 272 ASP B CA 1
ATOM 4638 C C . ASP B 1 272 ? 13.656 -10.719 -17.281 1 93.12 272 ASP B C 1
ATOM 4640 O O . ASP B 1 272 ? 12.758 -11.414 -16.812 1 93.12 272 ASP B O 1
ATOM 4644 N N . LEU B 1 273 ? 14.547 -11.281 -18.016 1 95.88 273 LEU B N 1
ATOM 4645 C CA . LEU B 1 273 ? 14.492 -12.672 -18.438 1 95.88 273 LEU B CA 1
ATOM 4646 C C . LEU B 1 273 ? 14.758 -13.609 -17.266 1 95.88 273 LEU B C 1
ATOM 4648 O O . LEU B 1 273 ? 14.359 -14.781 -17.297 1 95.88 273 LEU B O 1
ATOM 4652 N N . ARG B 1 274 ? 15.461 -13.102 -16.281 1 97.69 274 ARG B N 1
ATOM 4653 C CA . ARG B 1 274 ? 15.727 -13.898 -15.086 1 97.69 274 ARG B CA 1
ATOM 4654 C C . ARG B 1 274 ? 14.898 -13.398 -13.898 1 97.69 274 ARG B C 1
ATOM 4656 O O . ARG B 1 274 ? 15.336 -13.484 -12.75 1 97.69 274 ARG B O 1
ATOM 4663 N N . ASN B 1 275 ? 13.789 -12.75 -14.219 1 97.88 275 ASN B N 1
ATOM 4664 C CA . ASN B 1 275 ? 12.859 -12.352 -13.164 1 97.88 275 ASN B CA 1
ATOM 4665 C C . ASN B 1 275 ? 12.062 -13.539 -12.641 1 97.88 275 ASN B C 1
ATOM 4667 O O . ASN B 1 275 ? 11.211 -14.086 -13.344 1 97.88 275 ASN B O 1
ATOM 4671 N N . PRO B 1 276 ? 12.336 -13.945 -11.445 1 98.06 276 PRO B N 1
ATOM 4672 C CA . PRO B 1 276 ? 11.602 -15.086 -10.891 1 98.06 276 PRO B CA 1
ATOM 4673 C C . PRO B 1 276 ? 10.242 -14.695 -10.32 1 98.06 276 PRO B C 1
ATOM 4675 O O . PRO B 1 276 ? 10 -14.859 -9.125 1 98.06 276 PRO B O 1
ATOM 4678 N N . GLY B 1 277 ? 9.352 -14.352 -11.172 1 97.69 277 GLY B N 1
ATOM 4679 C CA . GLY B 1 277 ? 8.07 -13.781 -10.789 1 97.69 277 GLY B CA 1
ATOM 4680 C C . GLY B 1 277 ? 7.137 -14.781 -10.133 1 97.69 277 GLY B C 1
ATOM 4681 O O . GLY B 1 277 ? 6.312 -14.414 -9.297 1 97.69 277 GLY B O 1
ATOM 4682 N N . SER B 1 278 ? 7.184 -16.062 -10.484 1 97.69 278 SER B N 1
ATOM 4683 C CA . SER B 1 278 ? 6.309 -17.062 -9.898 1 97.69 278 SER B CA 1
ATOM 4684 C C . SER B 1 278 ? 6.637 -17.297 -8.422 1 97.69 278 SER B C 1
ATOM 4686 O O . SER B 1 278 ? 5.734 -17.375 -7.59 1 97.69 278 SER B O 1
ATOM 4688 N N . LEU B 1 279 ? 7.906 -17.359 -8.133 1 98.62 279 LEU B N 1
ATOM 4689 C CA . LEU B 1 279 ? 8.32 -17.531 -6.746 1 98.62 279 LEU B CA 1
ATOM 4690 C C . LEU B 1 279 ? 8.086 -16.25 -5.945 1 98.62 279 LEU B C 1
ATOM 4692 O O . LEU B 1 279 ? 7.832 -16.312 -4.742 1 98.62 279 LEU B O 1
ATOM 4696 N N . ALA B 1 280 ? 8.172 -15.102 -6.645 1 98.69 280 ALA B N 1
ATOM 4697 C CA . ALA B 1 280 ? 7.809 -13.844 -5.996 1 98.69 280 ALA B CA 1
ATOM 4698 C C . ALA B 1 280 ? 6.344 -13.852 -5.57 1 98.69 280 ALA B C 1
ATOM 4700 O O . ALA B 1 280 ? 5.996 -13.305 -4.52 1 98.69 280 ALA B O 1
ATOM 4701 N N . ASP B 1 281 ? 5.457 -14.445 -6.402 1 98.62 281 ASP B N 1
ATOM 4702 C CA . ASP B 1 281 ? 4.047 -14.57 -6.043 1 98.62 281 ASP B CA 1
ATOM 4703 C C . ASP B 1 281 ? 3.877 -15.391 -4.766 1 98.62 281 ASP B C 1
ATOM 4705 O O . ASP B 1 281 ? 3.105 -15.016 -3.879 1 98.62 281 ASP B O 1
ATOM 4709 N N . VAL B 1 282 ? 4.578 -16.469 -4.719 1 98.75 282 VAL B N 1
ATOM 4710 C CA . VAL B 1 282 ? 4.543 -17.312 -3.535 1 98.75 282 VAL B CA 1
ATOM 4711 C C . VAL B 1 282 ? 5.031 -16.531 -2.32 1 98.75 282 VAL B C 1
ATOM 4713 O O . VAL B 1 282 ? 4.422 -16.594 -1.249 1 98.75 282 VAL B O 1
ATOM 4716 N N . MET B 1 283 ? 6.121 -15.828 -2.482 1 98.88 283 MET B N 1
ATOM 4717 C CA . MET B 1 283 ? 6.691 -15.023 -1.404 1 98.88 283 MET B CA 1
ATOM 4718 C C . MET B 1 283 ? 5.691 -13.984 -0.911 1 98.88 283 MET B C 1
ATOM 4720 O O . MET B 1 283 ? 5.543 -13.781 0.296 1 98.88 283 MET B O 1
ATOM 4724 N N . ALA B 1 284 ? 4.988 -13.328 -1.836 1 98.94 284 ALA B N 1
ATOM 4725 C CA . ALA B 1 284 ? 4 -12.32 -1.471 1 98.94 284 ALA B CA 1
ATOM 4726 C C . ALA B 1 284 ? 2.914 -12.906 -0.575 1 98.94 284 ALA B C 1
ATOM 4728 O O . ALA B 1 284 ? 2.564 -12.32 0.452 1 98.94 284 ALA B O 1
ATOM 4729 N N . VAL B 1 285 ? 2.381 -14.039 -0.938 1 98.94 285 VAL B N 1
ATOM 4730 C CA . VAL B 1 285 ? 1.296 -14.656 -0.183 1 98.94 285 VAL B CA 1
ATOM 4731 C C . VAL B 1 285 ? 1.834 -15.211 1.131 1 98.94 285 VAL B C 1
ATOM 4733 O O . VAL B 1 285 ? 1.146 -15.188 2.154 1 98.94 285 VAL B O 1
ATOM 4736 N N . SER B 1 286 ? 3.08 -15.711 1.123 1 98.88 286 SER B N 1
ATOM 4737 C CA . SER B 1 286 ? 3.709 -16.156 2.363 1 98.88 286 SER B CA 1
ATOM 4738 C C . SER B 1 286 ? 3.85 -15.008 3.355 1 98.88 286 SER B C 1
ATOM 4740 O O . SER B 1 286 ? 3.562 -15.172 4.543 1 98.88 286 SER B O 1
ATOM 4742 N N . LEU B 1 287 ? 4.281 -13.898 2.857 1 98.88 287 LEU B N 1
ATOM 4743 C CA . LEU B 1 287 ? 4.41 -12.711 3.697 1 98.88 287 LEU B CA 1
ATOM 4744 C C . LEU B 1 287 ? 3.043 -12.25 4.199 1 98.88 287 LEU B C 1
ATOM 4746 O O . LEU B 1 287 ? 2.928 -11.742 5.316 1 98.88 287 LEU B O 1
ATOM 4750 N N . SER B 1 288 ? 2.006 -12.438 3.406 1 98.88 288 SER B N 1
ATOM 4751 C CA . SER B 1 288 ? 0.645 -12.117 3.826 1 98.88 288 SER B CA 1
ATOM 4752 C C . SER B 1 288 ? 0.211 -12.984 5.004 1 98.88 288 SER B C 1
ATOM 4754 O O . SER B 1 288 ? -0.439 -12.5 5.93 1 98.88 288 SER B O 1
ATOM 4756 N N . LEU B 1 289 ? 0.567 -14.25 4.918 1 98.44 289 LEU B N 1
ATOM 4757 C CA . LEU B 1 289 ? 0.246 -15.141 6.027 1 98.44 289 LEU B CA 1
ATOM 4758 C C . LEU B 1 289 ? 0.976 -14.719 7.297 1 98.44 289 LEU B C 1
ATOM 4760 O O . LEU B 1 289 ? 0.419 -14.805 8.391 1 98.44 289 LEU B O 1
ATOM 4764 N N . LEU B 1 290 ? 2.215 -14.312 7.176 1 97.88 290 LEU B N 1
ATOM 4765 C CA . LEU B 1 290 ? 2.957 -13.797 8.32 1 97.88 290 LEU B CA 1
ATOM 4766 C C . LEU B 1 290 ? 2.287 -12.555 8.891 1 97.88 290 LEU B C 1
ATOM 4768 O O . LEU B 1 290 ? 2.182 -12.398 10.109 1 97.88 290 LEU B O 1
ATOM 4772 N N . ALA B 1 291 ? 1.927 -11.656 7.984 1 98.12 291 ALA B N 1
ATOM 4773 C CA . ALA B 1 291 ? 1.221 -10.453 8.414 1 98.12 291 ALA B CA 1
ATOM 4774 C C . ALA B 1 291 ? -0.06 -10.805 9.164 1 98.12 291 ALA B C 1
ATOM 4776 O O . ALA B 1 291 ? -0.373 -10.188 10.188 1 98.12 291 ALA B O 1
ATOM 4777 N N . LEU B 1 292 ? -0.768 -11.766 8.648 1 97.69 292 LEU B N 1
ATOM 4778 C CA . LEU B 1 292 ? -2.012 -12.195 9.273 1 97.69 292 LEU B CA 1
ATOM 4779 C C . LEU B 1 292 ? -1.746 -12.789 10.656 1 97.69 292 LEU B C 1
ATOM 4781 O O . LEU B 1 292 ? -2.588 -12.695 11.547 1 97.69 292 LEU B O 1
ATO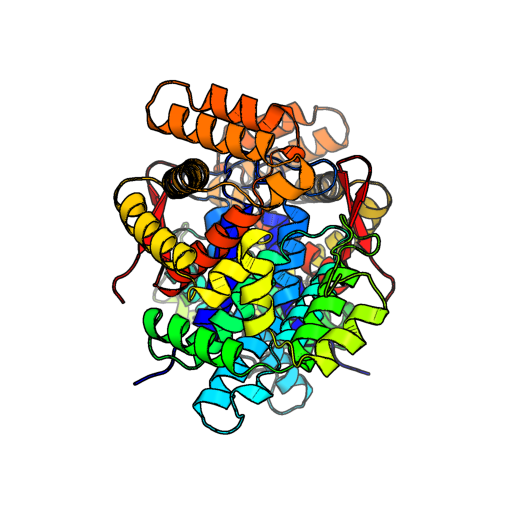M 4785 N N . SER B 1 293 ? -0.57 -13.352 10.789 1 96 293 SER B N 1
ATOM 4786 C CA . SER B 1 293 ? -0.19 -13.977 12.055 1 96 293 SER B CA 1
ATOM 4787 C C . SER B 1 293 ? 0.38 -12.953 13.031 1 96 293 SER B C 1
ATOM 4789 O O . SER B 1 293 ? 0.953 -13.32 14.055 1 96 293 SER B O 1
ATOM 4791 N N . GLY B 1 294 ? 0.364 -11.68 12.688 1 95.44 294 GLY B N 1
ATOM 4792 C CA . GLY B 1 294 ? 0.69 -10.641 13.656 1 95.44 294 GLY B CA 1
ATOM 4793 C C . GLY B 1 294 ? 2.07 -10.039 13.445 1 95.44 294 GLY B C 1
ATOM 4794 O O . GLY B 1 294 ? 2.701 -9.578 14.391 1 95.44 294 GLY B O 1
ATOM 4795 N N . LEU B 1 295 ? 2.568 -10.102 12.219 1 97.75 295 LEU B N 1
ATOM 4796 C CA . LEU B 1 295 ? 3.863 -9.5 11.922 1 97.75 295 LEU B CA 1
ATOM 4797 C C . LEU B 1 295 ? 3.848 -8.008 12.219 1 97.75 295 LEU B C 1
ATOM 4799 O O . LEU B 1 295 ? 2.963 -7.285 11.75 1 97.75 295 LEU B O 1
ATOM 4803 N N . ARG B 1 296 ? 4.723 -7.5 12.969 1 97.94 296 ARG B N 1
ATOM 4804 C CA . ARG B 1 296 ? 5.035 -6.102 13.25 1 97.94 296 ARG B CA 1
ATOM 4805 C C . ARG B 1 296 ? 6.512 -5.809 13 1 97.94 296 ARG B C 1
ATOM 4807 O O . ARG B 1 296 ? 7.316 -6.734 12.867 1 97.94 296 ARG B O 1
ATOM 4814 N N . ILE B 1 297 ? 6.832 -4.531 12.93 1 98.25 297 ILE B N 1
ATOM 4815 C CA . ILE B 1 297 ? 8.242 -4.238 12.695 1 98.25 297 ILE B CA 1
ATOM 4816 C C . ILE B 1 297 ? 8.75 -3.258 13.75 1 98.25 297 ILE B C 1
ATOM 4818 O O . ILE B 1 297 ? 7.969 -2.486 14.312 1 98.25 297 ILE B O 1
ATOM 4822 N N . GLU B 1 298 ? 9.961 -3.32 14.008 1 96.75 298 GLU B N 1
ATOM 4823 C CA . GLU B 1 298 ? 10.688 -2.422 14.898 1 96.75 298 GLU B CA 1
ATOM 4824 C C . GLU B 1 298 ? 12.047 -2.051 14.305 1 96.75 298 GLU B C 1
ATOM 4826 O O . GLU B 1 298 ? 12.68 -2.867 13.633 1 96.75 298 GLU B O 1
ATOM 4831 N N . MET B 1 299 ? 12.414 -0.885 14.555 1 95.81 299 MET B N 1
ATOM 4832 C CA . MET B 1 299 ? 13.727 -0.42 14.125 1 95.81 299 MET B CA 1
ATOM 4833 C C . MET B 1 299 ? 14.773 -0.669 15.203 1 95.81 299 MET B C 1
ATOM 4835 O O . MET B 1 299 ? 14.562 -0.336 16.375 1 95.81 299 MET B O 1
ATOM 4839 N N . ARG B 1 300 ? 15.812 -1.37 14.844 1 93 300 ARG B N 1
ATOM 4840 C CA . ARG B 1 300 ? 16.969 -1.597 15.711 1 93 300 ARG B CA 1
ATOM 4841 C C . ARG B 1 300 ? 18.266 -1.209 15.008 1 93 300 ARG B C 1
ATOM 4843 O O . ARG B 1 300 ? 18.656 -1.848 14.039 1 93 300 ARG B O 1
ATOM 4850 N N . ASN B 1 301 ? 18.953 -0.187 15.469 1 89.5 301 ASN B N 1
ATOM 4851 C CA . ASN B 1 301 ? 20.234 0.245 14.93 1 89.5 301 ASN B CA 1
ATOM 4852 C C . ASN B 1 301 ? 20.156 0.496 13.422 1 89.5 301 ASN B C 1
ATOM 4854 O O . ASN B 1 301 ? 20.969 -0.04 12.656 1 89.5 301 ASN B O 1
ATOM 4858 N N . GLY B 1 302 ? 19.125 1.147 13.023 1 91.25 302 GLY B N 1
ATOM 4859 C CA . GLY B 1 302 ? 18.984 1.592 11.641 1 91.25 302 GLY B CA 1
ATOM 4860 C C . GLY B 1 302 ? 18.469 0.507 10.711 1 91.25 302 GLY B C 1
ATOM 4861 O O . GLY B 1 302 ? 18.406 0.702 9.5 1 91.25 302 GLY B O 1
ATOM 4862 N N . ARG B 1 303 ? 18.141 -0.692 11.312 1 95.25 303 ARG B N 1
ATOM 4863 C CA . ARG B 1 303 ? 17.609 -1.791 10.516 1 95.25 303 ARG B CA 1
ATOM 4864 C C . ARG B 1 303 ? 16.219 -2.195 10.984 1 95.25 303 ARG B C 1
ATOM 4866 O O . ARG B 1 303 ? 15.914 -2.129 12.18 1 95.25 303 ARG B O 1
ATOM 4873 N N . VAL B 1 304 ? 15.43 -2.645 10.062 1 97.94 304 VAL B N 1
ATOM 4874 C CA . VAL B 1 304 ? 14.062 -3.045 10.383 1 97.94 304 VAL B CA 1
ATOM 4875 C C . VAL B 1 304 ? 14.023 -4.531 10.727 1 97.94 304 VAL B C 1
ATOM 4877 O O . VAL B 1 304 ? 14.484 -5.367 9.938 1 97.94 304 VAL B O 1
ATOM 4880 N N . PHE B 1 305 ? 13.469 -4.836 11.898 1 97.88 305 PHE B N 1
ATOM 4881 C CA . PHE B 1 305 ? 13.281 -6.223 12.312 1 97.88 305 PHE B CA 1
ATOM 4882 C C . PHE B 1 305 ? 11.805 -6.574 12.375 1 97.88 305 PHE B C 1
ATOM 4884 O O . PHE B 1 305 ? 10.984 -5.75 12.789 1 97.88 305 PHE B O 1
ATOM 4891 N N . GLY B 1 306 ? 11.508 -7.742 11.875 1 97.19 306 GLY B N 1
ATOM 4892 C CA . GLY B 1 306 ? 10.156 -8.273 12.039 1 97.19 306 GLY B CA 1
ATOM 4893 C C . GLY B 1 306 ? 9.969 -9.023 13.336 1 97.19 306 GLY B C 1
ATOM 4894 O O . GLY B 1 306 ? 10.852 -9.758 13.773 1 97.19 306 GLY B O 1
ATOM 4895 N N . VAL B 1 307 ? 8.828 -8.727 13.953 1 95.38 307 VAL B N 1
ATOM 4896 C CA . VAL B 1 307 ? 8.461 -9.43 15.172 1 95.38 307 VAL B CA 1
ATOM 4897 C C . VAL B 1 307 ? 7.059 -10.031 15.023 1 95.38 307 VAL B C 1
ATOM 4899 O O . VAL B 1 307 ? 6.148 -9.375 14.516 1 95.38 307 VAL B O 1
ATOM 4902 N N . ILE B 1 308 ? 6.941 -11.227 15.297 1 90.31 308 ILE B N 1
ATOM 4903 C CA . ILE B 1 308 ? 5.637 -11.883 15.211 1 90.31 308 ILE B CA 1
ATOM 4904 C C . ILE B 1 308 ? 5.078 -12.109 16.609 1 90.31 308 ILE B C 1
ATOM 4906 O O . ILE B 1 308 ? 5.75 -12.695 17.469 1 90.31 308 ILE B O 1
ATOM 4910 N N . GLY B 1 309 ? 4 -11.266 16.906 1 71.25 309 GLY B N 1
ATOM 4911 C CA . GLY B 1 309 ? 3.385 -11.375 18.219 1 71.25 309 GLY B CA 1
ATOM 4912 C C . GLY B 1 309 ? 2.59 -12.656 18.406 1 71.25 309 GLY B C 1
ATOM 4913 O O . GLY B 1 309 ? 2.061 -13.203 17.438 1 71.25 309 GLY B O 1
ATOM 4914 N N . ARG B 1 310 ? 2.855 -13.469 19.406 1 52.41 310 ARG B N 1
ATOM 4915 C CA . ARG B 1 310 ? 1.935 -14.531 19.812 1 52.41 310 ARG B CA 1
ATOM 4916 C C . ARG B 1 310 ? 0.577 -13.953 20.203 1 52.41 310 ARG B C 1
ATOM 4918 O O . ARG B 1 310 ? 0.498 -13.039 21.031 1 52.41 310 ARG B O 1
ATOM 4925 N N . SER B 1 311 ? -0.237 -13.656 19.078 1 39.22 311 SER B N 1
ATOM 4926 C CA . SER B 1 311 ? -1.546 -13.367 19.656 1 39.22 311 SER B CA 1
ATOM 4927 C C . SER B 1 311 ? -1.942 -14.422 20.688 1 39.22 311 SER B C 1
ATOM 4929 O O . SER B 1 311 ? -1.542 -15.586 20.578 1 39.22 311 SER B O 1
#

Secondary structure (DSSP, 8-state):
-----HHHHHHHHHHHHHHHHHS--TTS--SS---SS--HHHHHHHHHHTHHHHHHHHHHHHHHHTTSS-GGGS-HHHHHHHHHHHHHTT-SS-SSHHHHHHHHHHHHHHHHSSSHHHHHHHHHHHHHT--HHHHHHHHHHHHHH-TT-S---SSS-TT-TTHHHHHHHTT--HHHHHHHHTTT-HHHHHHHTTSHHHHHHHHHHHHHHTTS-HHHHHHHHHHHHHHHS--HHHHHHH-HHHHHHHHHHHHHHHTTSS-HHHHHHHHHTTGGGG--HHHHHHHHHHHHHHHHTTEEEEEETTEEEEEE---/-----HHHHHHHHHHHHHHHHHS--TTS--SS---SS--HHHHHHHHHHTHHHHHHHHHHHHHHHTTSS-GGGS-HHHHHHHHHHHHHTT-SS-SSHHHHHHHHHHHHHHHHSSSHHHHHHHHHHHHHT--HHHHHHHHHHHHHH-TT-S---SSS-TT-TTHHHHHHHTT--HHHHHHHHTTT-HHHHHHHTTSHHHHHHHHHHHHHHTTS-HHHHHHHHHHHHHHHS--HHHHHHH-HHHHHHHHHHHHHHHTTSS-HHHHHHHHHTTGGGG--HHHHHHHHHHHHHHHHTTEEEEEETTEEEEEE---

Organism: Thermococcus gammatolerans (strain DSM 15229 / JCM 11827 / EJ3) (NCBI:txid593117)

Nearest PDB structures (foldseek):
  3h9p-assembly1_B  TM=8.462E-01  e=2.425E-07  Archaeoglobus fulgidus DSM 4304
  3h9p-assembly2_C-2  TM=8.121E-01  e=1.613E-07  Archaeoglobus fulgidus DSM 4304
  3h9p-assembly2_C-2  TM=8.121E-01  e=1.395E-07  Archaeoglobus fulgidus DSM 4304
  3h9p-assembly1_B  TM=8.462E-01  e=2.632E-07  Archaeoglobus fulgidus DSM 4304